Protein AF-0000000075182471 (afdb_homodimer)

Nearest PDB structures (foldseek):
  7f54-assembly1_R  TM=2.811E-01  e=3.586E+00  Homo sapiens
  9g3y-assembly1_K  TM=1.705E-01  e=3.423E+00  Sus scrofa
  9g3y-assembly1_K  TM=2.776E-01  e=2.180E+00  Sus scrofa
  7f54-assembly1_R  TM=2.809E-01  e=3.789E+00  Homo sapiens
  7piu-assembly1_R  TM=3.164E-01  e=8.679E+00  Homo sapiens

Structure (mmCIF, N/CA/C/O backbone):
data_AF-0000000075182471-model_v1
#
loop_
_entity.id
_entity.type
_entity.pdbx_description
1 polymer 'HNH nuclease domain-containing protein'
#
loop_
_atom_site.group_PDB
_atom_site.id
_atom_site.type_symbol
_atom_site.label_atom_id
_atom_site.label_alt_id
_atom_site.label_comp_id
_atom_site.label_asym_id
_atom_site.label_entity_id
_atom_site.label_seq_id
_atom_site.pdbx_PDB_ins_code
_atom_site.Cartn_x
_atom_site.Cartn_y
_atom_site.Cartn_z
_atom_site.occupancy
_atom_site.B_iso_or_equiv
_atom_site.auth_seq_id
_atom_site.auth_comp_id
_atom_site.auth_asym_id
_atom_site.auth_atom_id
_atom_site.pdbx_PDB_model_num
ATOM 1 N N . MET A 1 1 ? 4.172 -65.75 -22.516 1 24.48 1 MET A N 1
ATOM 2 C CA . MET A 1 1 ? 3.389 -64.688 -21.859 1 24.48 1 MET A CA 1
ATOM 3 C C . MET A 1 1 ? 4.277 -63.531 -21.438 1 24.48 1 MET A C 1
ATOM 5 O O . MET A 1 1 ? 5.18 -63.719 -20.609 1 24.48 1 MET A O 1
ATOM 9 N N . SER A 1 2 ? 4.766 -62.781 -22.297 1 28.91 2 SER A N 1
ATOM 10 C CA . SER A 1 2 ? 5.781 -61.75 -22.141 1 28.91 2 SER A CA 1
ATOM 11 C C . SER A 1 2 ? 5.473 -60.844 -20.938 1 28.91 2 SER A C 1
ATOM 13 O O . SER A 1 2 ? 4.32 -60.469 -20.719 1 28.91 2 SER A O 1
ATOM 15 N N . ASN A 1 3 ? 6.137 -61.031 -19.766 1 31.58 3 ASN A N 1
ATOM 16 C CA . ASN A 1 3 ? 6.047 -60.344 -18.484 1 31.58 3 ASN A CA 1
ATOM 17 C C . ASN A 1 3 ? 5.832 -58.844 -18.656 1 31.58 3 ASN A C 1
ATOM 19 O O . ASN A 1 3 ? 6.699 -58.156 -19.188 1 31.58 3 ASN A O 1
ATOM 23 N N . PHE A 1 4 ? 4.77 -58.312 -19.172 1 38.75 4 PHE A N 1
ATOM 24 C CA . PHE A 1 4 ? 4.367 -56.906 -19.094 1 38.75 4 PHE A CA 1
ATOM 25 C C . PHE A 1 4 ? 4.922 -56.281 -17.828 1 38.75 4 PHE A C 1
ATOM 27 O O . PHE A 1 4 ? 4.367 -56.438 -16.734 1 38.75 4 PHE A O 1
ATOM 34 N N . ASP A 1 5 ? 6.176 -56.219 -17.578 1 45.12 5 ASP A N 1
ATOM 35 C CA . ASP A 1 5 ? 7.016 -55.656 -16.531 1 45.12 5 ASP A CA 1
ATOM 36 C C . ASP A 1 5 ? 6.535 -54.25 -16.141 1 45.12 5 ASP A C 1
ATOM 38 O O . ASP A 1 5 ? 6.016 -53.531 -16.984 1 45.12 5 ASP A O 1
ATOM 42 N N . GLU A 1 6 ? 6.438 -54.031 -14.734 1 57.38 6 GLU A N 1
ATOM 43 C CA . GLU A 1 6 ? 6.07 -52.906 -13.883 1 57.38 6 GLU A CA 1
ATOM 44 C C . GLU A 1 6 ? 6.707 -51.594 -14.375 1 57.38 6 GLU A C 1
ATOM 46 O O . GLU A 1 6 ? 7.91 -51.562 -14.625 1 57.38 6 GLU A O 1
ATOM 51 N N . MET A 1 7 ? 5.852 -50.844 -15.242 1 68.12 7 MET A N 1
ATOM 52 C CA . MET A 1 7 ? 6.328 -49.5 -15.648 1 68.12 7 MET A CA 1
ATOM 53 C C . MET A 1 7 ? 7.145 -48.875 -14.531 1 68.12 7 MET A C 1
ATOM 55 O O . MET A 1 7 ? 6.77 -48.938 -13.359 1 68.12 7 MET A O 1
ATOM 59 N N . ASN A 1 8 ? 8.375 -48.531 -14.859 1 71.38 8 ASN A N 1
ATOM 60 C CA . ASN A 1 8 ? 9.234 -47.812 -13.93 1 71.38 8 ASN A CA 1
ATOM 61 C C . ASN A 1 8 ? 8.852 -46.344 -13.844 1 71.38 8 ASN A C 1
ATOM 63 O O . ASN A 1 8 ? 9.016 -45.594 -14.82 1 71.38 8 ASN A O 1
ATOM 67 N N . PHE A 1 9 ? 8.258 -46 -12.773 1 80 9 PHE A N 1
ATOM 68 C CA . PHE A 1 9 ? 7.871 -44.594 -12.586 1 80 9 PHE A CA 1
ATOM 69 C C . PHE A 1 9 ? 8.93 -43.844 -11.789 1 80 9 PHE A C 1
ATOM 71 O O . PHE A 1 9 ? 8.773 -42.656 -11.508 1 80 9 PHE A O 1
ATOM 78 N N . GLU A 1 10 ? 10.031 -44.469 -11.43 1 77.69 10 GLU A N 1
ATOM 79 C CA . GLU A 1 10 ? 11.047 -43.844 -10.578 1 77.69 10 GLU A CA 1
ATOM 80 C C . GLU A 1 10 ? 12.062 -43.062 -11.406 1 77.69 10 GLU A C 1
ATOM 82 O O . GLU A 1 10 ? 12.586 -42.062 -10.953 1 77.69 10 GLU A O 1
ATOM 87 N N . GLU A 1 11 ? 12.258 -43.656 -12.633 1 83.5 11 GLU A N 1
ATOM 88 C CA . GLU A 1 11 ? 13.172 -42.969 -13.531 1 83.5 11 GLU A CA 1
ATOM 89 C C . GLU A 1 11 ? 12.414 -42.125 -14.562 1 83.5 11 GLU A C 1
ATOM 91 O O . GLU A 1 11 ? 11.344 -42.531 -15.031 1 83.5 11 GLU A O 1
ATOM 96 N N . SER A 1 12 ? 13.031 -41.031 -14.93 1 88.38 12 SER A N 1
ATOM 97 C CA . SER A 1 12 ? 12.414 -40.188 -15.938 1 88.38 12 SER A CA 1
ATOM 98 C C . SER A 1 12 ? 12.344 -40.875 -17.281 1 88.38 12 SER A C 1
ATOM 100 O O . SER A 1 12 ? 13.305 -41.531 -17.719 1 88.38 12 SER A O 1
ATOM 102 N N . TRP A 1 13 ? 11.234 -40.812 -17.891 1 91.81 13 TRP A N 1
ATOM 103 C CA . TRP A 1 13 ? 11.039 -41.375 -19.219 1 91.81 13 TRP A CA 1
ATOM 104 C C . TRP A 1 13 ? 11.844 -40.625 -20.266 1 91.81 13 TRP A C 1
ATOM 106 O O . TRP A 1 13 ? 12.094 -39.438 -20.109 1 91.81 13 TRP A O 1
ATOM 116 N N . PRO A 1 14 ? 12.297 -41.375 -21.328 1 92.06 14 PRO A N 1
ATOM 117 C CA . PRO A 1 14 ? 12.93 -40.656 -22.438 1 92.06 14 PRO A CA 1
ATOM 118 C C . PRO A 1 14 ? 12.008 -39.594 -23.062 1 92.06 14 PRO A C 1
ATOM 120 O O . PRO A 1 14 ? 10.789 -39.781 -23.094 1 92.06 14 PRO A O 1
ATOM 123 N N . LYS A 1 15 ? 12.586 -38.594 -23.688 1 92.81 15 LYS A N 1
ATOM 124 C CA . LYS A 1 15 ? 11.883 -37.406 -24.156 1 92.81 15 LYS A CA 1
ATOM 125 C C . LYS A 1 15 ? 10.758 -37.781 -25.125 1 92.81 15 LYS A C 1
ATOM 127 O O . LYS A 1 15 ? 9.609 -37.375 -24.922 1 92.81 15 LYS A O 1
ATOM 132 N N . PRO A 1 16 ? 10.992 -38.531 -26.109 1 92.38 16 PRO A N 1
ATOM 133 C CA . PRO A 1 16 ? 9.891 -38.812 -27.047 1 92.38 16 PRO A CA 1
ATOM 134 C C . PRO A 1 16 ? 8.727 -39.531 -26.375 1 92.38 16 PRO A C 1
ATOM 136 O O . PRO A 1 16 ? 7.562 -39.188 -26.641 1 92.38 16 PRO A O 1
ATOM 139 N N . GLN A 1 17 ? 9.031 -40.531 -25.531 1 92.69 17 GLN A N 1
ATOM 140 C CA . GLN A 1 17 ? 7.98 -41.281 -24.844 1 92.69 17 GLN A CA 1
ATOM 141 C C . GLN A 1 17 ? 7.281 -40.406 -23.797 1 92.69 17 GLN A C 1
ATOM 143 O O . GLN A 1 17 ? 6.059 -40.469 -23.656 1 92.69 17 GLN A O 1
ATOM 148 N N . GLY A 1 18 ? 8.148 -39.625 -23.141 1 94 18 GLY A N 1
ATOM 149 C CA . GLY A 1 18 ? 7.578 -38.719 -22.156 1 94 18 GLY A CA 1
ATOM 150 C C . GLY A 1 18 ? 6.578 -37.75 -22.734 1 94 18 GLY A C 1
ATOM 151 O O . GLY A 1 18 ? 5.48 -37.594 -22.203 1 94 18 GLY A O 1
ATOM 152 N N . ILE A 1 19 ? 6.871 -37.156 -23.812 1 95.44 19 ILE A N 1
ATOM 153 C CA . ILE A 1 19 ? 6.016 -36.188 -24.484 1 95.44 19 ILE A CA 1
ATOM 154 C C . ILE A 1 19 ? 4.746 -36.875 -24.984 1 95.44 19 ILE A C 1
ATOM 156 O O . ILE A 1 19 ? 3.641 -36.375 -24.797 1 95.44 19 ILE A O 1
ATOM 160 N N . ARG A 1 20 ? 4.879 -38.031 -25.547 1 95.25 20 ARG A N 1
ATOM 161 C CA . ARG A 1 20 ? 3.732 -38.781 -26.047 1 95.25 20 ARG A CA 1
ATOM 162 C C . ARG A 1 20 ? 2.779 -39.156 -24.922 1 95.25 20 ARG A C 1
ATOM 164 O O . ARG A 1 20 ? 1.563 -38.969 -25.047 1 95.25 20 ARG A O 1
ATOM 171 N N . MET A 1 21 ? 3.367 -39.594 -23.812 1 95.31 21 MET A N 1
ATOM 172 C CA . MET A 1 21 ? 2.545 -40 -22.688 1 95.31 21 MET A CA 1
ATOM 173 C C . MET A 1 21 ? 1.854 -38.812 -22.047 1 95.31 21 MET A C 1
ATOM 175 O O . MET A 1 21 ? 0.764 -38.938 -21.484 1 95.31 21 MET A O 1
ATOM 179 N N . ALA A 1 22 ? 2.529 -37.656 -22.156 1 96.88 22 ALA A N 1
ATOM 180 C CA . ALA A 1 22 ? 1.87 -36.438 -21.703 1 96.88 22 ALA A CA 1
ATOM 181 C C . ALA A 1 22 ? 0.646 -36.125 -22.547 1 96.88 22 ALA A C 1
ATOM 183 O O . ALA A 1 22 ? -0.416 -35.781 -22.031 1 96.88 22 ALA A O 1
ATOM 184 N N . HIS A 1 23 ? 0.743 -36.312 -23.797 1 96.56 23 HIS A N 1
ATOM 185 C CA . HIS A 1 23 ? -0.388 -36.062 -24.688 1 96.56 23 HIS A CA 1
ATOM 186 C C . HIS A 1 23 ? -1.499 -37.094 -24.438 1 96.56 23 HIS A C 1
ATOM 188 O O . HIS A 1 23 ? -2.682 -36.75 -24.484 1 96.56 23 HIS A O 1
ATOM 194 N N . HIS A 1 24 ? -1.115 -38.312 -24.172 1 95.94 24 HIS A N 1
ATOM 195 C CA . HIS A 1 24 ? -2.1 -39.344 -23.844 1 95.94 24 HIS A CA 1
ATOM 196 C C . HIS A 1 24 ? -2.826 -39 -22.547 1 95.94 24 HIS A C 1
ATOM 198 O O . HIS A 1 24 ? -4.031 -39.25 -22.422 1 95.94 24 HIS A O 1
ATOM 204 N N . ALA A 1 25 ? -2.014 -38.531 -21.578 1 96.25 25 ALA A N 1
ATOM 205 C CA . ALA A 1 25 ? -2.625 -38.125 -20.312 1 96.25 25 ALA A CA 1
ATOM 206 C C . ALA A 1 25 ? -3.678 -37.031 -20.531 1 96.25 25 ALA A C 1
ATOM 208 O O . ALA A 1 25 ? -4.785 -37.125 -20 1 96.25 25 ALA A O 1
ATOM 209 N N . LEU A 1 26 ? -3.344 -36.031 -21.359 1 96.75 26 LEU A N 1
ATOM 210 C CA . LEU A 1 26 ? -4.266 -34.938 -21.641 1 96.75 26 LEU A CA 1
ATOM 211 C C . LEU A 1 26 ? -5.5 -35.469 -22.375 1 96.75 26 LEU A C 1
ATOM 213 O O . LEU A 1 26 ? -6.621 -35.031 -22.078 1 96.75 26 LEU A O 1
ATOM 217 N N . SER A 1 27 ? -5.371 -36.375 -23.25 1 94.44 27 SER A N 1
ATOM 218 C CA . SER A 1 27 ? -6.488 -37 -23.969 1 94.44 27 SER A CA 1
ATOM 219 C C . SER A 1 27 ? -7.398 -37.75 -23.016 1 94.44 27 SER A C 1
ATOM 221 O O . SER A 1 27 ? -8.625 -37.656 -23.094 1 94.44 27 SER A O 1
ATOM 223 N N . LEU A 1 28 ? -6.742 -38.531 -22.172 1 92.69 28 LEU A N 1
ATOM 224 C CA . LEU A 1 28 ? -7.527 -39.312 -21.219 1 92.69 28 LEU A CA 1
ATOM 225 C C . LEU A 1 28 ? -8.32 -38.375 -20.281 1 92.69 28 LEU A C 1
ATOM 227 O O . LEU A 1 28 ? -9.492 -38.656 -20.016 1 92.69 28 LEU A O 1
ATOM 231 N N . LEU A 1 29 ? -7.668 -37.344 -19.844 1 93.12 29 LEU A N 1
ATOM 232 C CA . LEU A 1 29 ? -8.328 -36.406 -18.953 1 93.12 29 LEU A CA 1
ATOM 233 C C . LEU A 1 29 ? -9.508 -35.719 -19.672 1 93.12 29 LEU A C 1
ATOM 235 O O . LEU A 1 29 ? -10.539 -35.469 -19.047 1 93.12 29 LEU A O 1
ATOM 239 N N . THR A 1 30 ? -9.383 -35.438 -20.906 1 91.88 30 THR A N 1
ATOM 240 C CA . THR A 1 30 ? -10.484 -34.906 -21.703 1 91.88 30 THR A CA 1
ATOM 241 C C . THR A 1 30 ? -11.648 -35.875 -21.75 1 91.88 30 THR A C 1
ATOM 243 O O . THR A 1 30 ? -12.805 -35.469 -21.625 1 91.88 30 THR A O 1
ATOM 246 N N . LEU A 1 31 ? -11.359 -37.156 -21.828 1 87.5 31 LEU A N 1
ATOM 247 C CA . LEU A 1 31 ? -12.383 -38.219 -21.844 1 87.5 31 LEU A CA 1
ATOM 248 C C . LEU A 1 31 ? -13.078 -38.312 -20.484 1 87.5 31 LEU A C 1
ATOM 250 O O . LEU A 1 31 ? -14.297 -38.469 -20.422 1 87.5 31 LEU A O 1
ATOM 254 N N . PHE A 1 32 ? -12.25 -38.156 -19.484 1 85.69 32 PHE A N 1
ATOM 255 C CA . PHE A 1 32 ? -12.805 -38.219 -18.125 1 85.69 32 PHE A CA 1
ATOM 256 C C . PHE A 1 32 ? -13.766 -37.062 -17.891 1 85.69 32 PHE A C 1
ATOM 258 O O . PHE A 1 32 ? -14.789 -37.25 -17.219 1 85.69 32 PHE A O 1
ATOM 265 N N . LYS A 1 33 ? -13.438 -35.875 -18.281 1 82.44 33 LYS A N 1
ATOM 266 C CA . LYS A 1 33 ? -14.258 -34.688 -18.078 1 82.44 33 LYS A CA 1
ATOM 267 C C . LYS A 1 33 ? -15.633 -34.875 -18.734 1 82.44 33 LYS A C 1
ATOM 269 O O . LYS A 1 33 ? -16.625 -34.312 -18.25 1 82.44 33 LYS A O 1
ATOM 274 N N . GLY A 1 34 ? -15.719 -35.594 -19.703 1 72.94 34 GLY A N 1
ATOM 275 C CA . GLY A 1 34 ? -16.984 -35.875 -20.359 1 72.94 34 GLY A CA 1
ATOM 276 C C . GLY A 1 34 ? -17.859 -36.844 -19.578 1 72.94 34 GLY A C 1
ATOM 277 O O . GLY A 1 34 ? -19.078 -36.844 -19.75 1 72.94 34 GLY A O 1
ATOM 278 N N . THR A 1 35 ? -17.344 -37.656 -18.672 1 65.69 35 THR A N 1
ATOM 279 C CA . THR A 1 35 ? -18.109 -38.688 -17.984 1 65.69 35 THR A CA 1
ATOM 280 C C . THR A 1 35 ? -18.375 -38.312 -16.531 1 65.69 35 THR A C 1
ATOM 282 O O . THR A 1 35 ? -19.219 -38.906 -15.875 1 65.69 35 THR A O 1
ATOM 285 N N . ASP A 1 36 ? -18.078 -37.031 -16.047 1 59.31 36 ASP A N 1
ATOM 286 C CA . ASP A 1 36 ? -18.172 -36.344 -14.766 1 59.31 36 ASP A CA 1
ATOM 287 C C . ASP A 1 36 ? -17.984 -37.344 -13.609 1 59.31 36 ASP A C 1
ATOM 289 O O . ASP A 1 36 ? -18.953 -37.656 -12.914 1 59.31 36 ASP A O 1
ATOM 293 N N . PRO A 1 37 ? -16.844 -38.031 -13.383 1 53.06 37 PRO A N 1
ATOM 294 C CA . PRO A 1 37 ? -16.734 -39 -12.297 1 53.06 37 PRO A CA 1
ATOM 295 C C . PRO A 1 37 ? -16.922 -38.375 -10.914 1 53.06 37 PRO A C 1
ATOM 297 O O . PRO A 1 37 ? -17.188 -39.094 -9.938 1 53.06 37 PRO A O 1
ATOM 300 N N . TYR A 1 38 ? -16.656 -37.031 -10.758 1 55.28 38 TYR A N 1
ATOM 301 C CA . TYR A 1 38 ? -16.75 -36.375 -9.469 1 55.28 38 TYR A CA 1
ATOM 302 C C . TYR A 1 38 ? -18.078 -35.656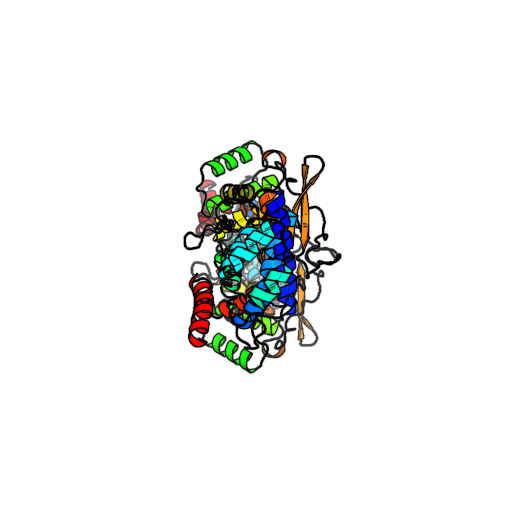 -9.32 1 55.28 38 TYR A C 1
ATOM 304 O O . TYR A 1 38 ? -18.375 -35.094 -8.266 1 55.28 38 TYR A O 1
ATOM 312 N N . ARG A 1 39 ? -18.891 -35.562 -10.344 1 50.31 39 ARG A N 1
ATOM 313 C CA . ARG A 1 39 ? -20.094 -34.719 -10.312 1 50.31 39 ARG A CA 1
ATOM 314 C C . ARG A 1 39 ? -21.047 -35.188 -9.211 1 50.31 39 ARG A C 1
ATOM 316 O O . ARG A 1 39 ? -22.234 -34.844 -9.258 1 50.31 39 ARG A O 1
ATOM 323 N N . LYS A 1 40 ? -20.719 -36 -8.352 1 46.72 40 LYS A N 1
ATOM 324 C CA . LYS A 1 40 ? -21.812 -36.156 -7.391 1 46.72 40 LYS A CA 1
ATOM 325 C C . LYS A 1 40 ? -21.969 -34.875 -6.551 1 46.72 40 LYS A C 1
ATOM 327 O O . LYS A 1 40 ? -20.984 -34.219 -6.238 1 46.72 40 LYS A O 1
ATOM 332 N N . THR A 1 41 ? -23.25 -34.344 -6.445 1 40.84 41 THR A N 1
ATOM 333 C CA . THR A 1 41 ? -23.953 -33.125 -6.105 1 40.84 41 THR A CA 1
ATOM 334 C C . THR A 1 41 ? -23.531 -32.625 -4.727 1 40.84 41 THR A C 1
ATOM 336 O O . THR A 1 41 ? -24.172 -31.719 -4.168 1 40.84 41 THR A O 1
ATOM 339 N N . SER A 1 42 ? -22.828 -33.281 -3.822 1 42.44 42 SER A N 1
ATOM 340 C CA . SER A 1 42 ? -23.109 -32.656 -2.535 1 42.44 42 SER A CA 1
ATOM 341 C C . SER A 1 42 ? -22.359 -31.312 -2.406 1 42.44 42 SER A C 1
ATOM 343 O O . SER A 1 42 ? -21.281 -31.141 -2.963 1 42.44 42 SER A O 1
ATOM 345 N N . CYS A 1 43 ? -23.078 -30.156 -2.109 1 44.31 43 CYS A N 1
ATOM 346 C CA . CYS A 1 43 ? -22.859 -28.734 -1.945 1 44.31 43 CYS A CA 1
ATOM 347 C C . CYS A 1 43 ? -21.734 -28.453 -0.947 1 44.31 43 CYS A C 1
ATOM 349 O O . CYS A 1 43 ? -21.719 -27.406 -0.301 1 44.31 43 CYS A O 1
ATOM 351 N N . ASN A 1 44 ? -20.781 -29.359 -0.613 1 54.75 44 ASN A N 1
ATOM 352 C CA . ASN A 1 44 ? -19.766 -29.062 0.403 1 54.75 44 ASN A CA 1
ATOM 353 C C . ASN A 1 44 ? -18.422 -28.719 -0.224 1 54.75 44 ASN A C 1
ATOM 355 O O . ASN A 1 44 ? -18.25 -28.828 -1.44 1 54.75 44 ASN A O 1
ATOM 359 N N . ARG A 1 45 ? -17.578 -28.125 0.396 1 57.88 45 ARG A N 1
ATOM 360 C CA . ARG A 1 45 ? -16.234 -27.703 0.045 1 57.88 45 ARG A CA 1
ATOM 361 C C . ARG A 1 45 ? -15.523 -28.781 -0.775 1 57.88 45 ARG A C 1
ATOM 363 O O . ARG A 1 45 ? -14.789 -28.453 -1.718 1 57.88 45 ARG A O 1
ATOM 370 N N . SER A 1 46 ? -15.859 -29.875 -0.442 1 58.69 46 SER A N 1
ATOM 371 C CA . SER A 1 46 ? -15.273 -31.031 -1.129 1 58.69 46 SER A CA 1
ATOM 372 C C . SER A 1 46 ? -15.812 -31.156 -2.549 1 58.69 46 SER A C 1
ATOM 374 O O . SER A 1 46 ? -15.07 -31.484 -3.475 1 58.69 46 SER A O 1
ATOM 376 N N . ALA A 1 47 ? -16.953 -30.75 -2.572 1 67 47 ALA A N 1
ATOM 377 C CA . ALA A 1 47 ? -17.594 -30.844 -3.885 1 67 47 ALA A CA 1
ATOM 378 C C . ALA A 1 47 ? -17.016 -29.828 -4.852 1 67 47 ALA A C 1
ATOM 380 O O . ALA A 1 47 ? -16.797 -30.125 -6.031 1 67 47 ALA A O 1
ATOM 381 N N . LYS A 1 48 ? -16.578 -28.75 -4.289 1 73.88 48 LYS A N 1
ATOM 382 C CA . LYS A 1 48 ? -16.031 -27.688 -5.129 1 73.88 48 LYS A CA 1
ATOM 383 C C . LYS A 1 48 ? -14.656 -28.062 -5.652 1 73.88 48 LYS A C 1
ATOM 385 O O . LYS A 1 48 ? -14.344 -27.828 -6.824 1 73.88 48 LYS A O 1
ATOM 390 N N . PHE A 1 49 ? -13.875 -28.656 -4.812 1 77.62 49 PHE A N 1
ATOM 391 C CA . PHE A 1 49 ? -12.539 -29.047 -5.238 1 77.62 49 PHE A CA 1
ATOM 392 C C . PHE A 1 49 ? -12.609 -30.203 -6.227 1 77.62 49 PHE A C 1
ATOM 394 O O . PHE A 1 49 ? -11.875 -30.234 -7.219 1 77.62 49 PHE A O 1
ATOM 401 N N . ASN A 1 50 ? -13.5 -31.094 -5.922 1 76.25 50 ASN A N 1
ATOM 402 C CA . ASN A 1 50 ? -13.656 -32.25 -6.805 1 76.25 50 ASN A CA 1
ATOM 403 C C . ASN A 1 50 ? -14.031 -31.812 -8.219 1 76.25 50 ASN A C 1
ATOM 405 O O . ASN A 1 50 ? -13.625 -32.438 -9.195 1 76.25 50 ASN A O 1
ATOM 409 N N . ALA A 1 51 ? -14.656 -30.719 -8.18 1 80.75 51 ALA A N 1
ATOM 410 C CA . ALA A 1 51 ? -15.148 -30.219 -9.469 1 80.75 51 ALA A CA 1
ATOM 411 C C . ALA A 1 51 ? -13.992 -29.75 -10.344 1 80.75 51 ALA A C 1
ATOM 413 O O . ALA A 1 51 ? -14.125 -29.688 -11.57 1 80.75 51 ALA A O 1
ATOM 414 N N . ILE A 1 52 ? -12.82 -29.547 -9.703 1 87.38 52 ILE A N 1
ATOM 415 C CA . ILE A 1 52 ? -11.766 -28.953 -10.531 1 87.38 52 ILE A CA 1
ATOM 416 C C . ILE A 1 52 ? -10.594 -29.938 -10.641 1 87.38 52 ILE A C 1
ATOM 418 O O . ILE A 1 52 ? -9.586 -29.641 -11.281 1 87.38 52 ILE A O 1
ATOM 422 N N . VAL A 1 53 ? -10.641 -31.062 -10.07 1 88.44 53 VAL A N 1
ATOM 423 C CA . VAL A 1 53 ? -9.539 -32.031 -9.992 1 88.44 53 VAL A CA 1
ATOM 424 C C . VAL A 1 53 ? -9.016 -32.312 -11.398 1 88.44 53 VAL A C 1
ATOM 426 O O . VAL A 1 53 ? -7.82 -32.156 -11.664 1 88.44 53 VAL A O 1
ATOM 429 N N . LEU A 1 54 ? -9.938 -32.719 -12.289 1 91.88 54 LEU A N 1
ATOM 430 C CA . LEU A 1 54 ? -9.523 -33.125 -13.633 1 91.88 54 LEU A CA 1
ATOM 431 C C . LEU A 1 54 ? -8.953 -31.922 -14.391 1 91.88 54 LEU A C 1
ATOM 433 O O . LEU A 1 54 ? -7.961 -32.062 -15.109 1 91.88 54 LEU A O 1
ATOM 437 N N . ASN A 1 55 ? -9.539 -30.812 -14.172 1 94.38 55 ASN A N 1
ATOM 438 C CA . ASN A 1 55 ? -9.055 -29.609 -14.836 1 94.38 55 ASN A CA 1
ATOM 439 C C . ASN A 1 55 ? -7.688 -29.188 -14.305 1 94.38 55 ASN A C 1
ATOM 441 O O . ASN A 1 55 ? -6.824 -28.75 -15.07 1 94.38 55 ASN A O 1
ATOM 445 N N . LEU A 1 56 ? -7.547 -29.234 -13.016 1 95.62 56 LEU A N 1
ATOM 446 C CA . LEU A 1 56 ? -6.27 -28.891 -12.398 1 95.62 56 LEU A CA 1
ATOM 447 C C . LEU A 1 56 ? -5.152 -29.781 -12.922 1 95.62 56 LEU A C 1
ATOM 449 O O . LEU A 1 56 ? -4.078 -29.297 -13.281 1 95.62 56 LEU A O 1
ATOM 453 N N . LEU A 1 57 ? -5.441 -31.062 -12.977 1 96.56 57 LEU A N 1
ATOM 454 C CA . LEU A 1 57 ? -4.453 -32 -13.492 1 96.56 57 LEU A CA 1
ATOM 455 C C . LEU A 1 57 ? -4.125 -31.703 -14.953 1 96.56 57 LEU A C 1
ATOM 457 O O . LEU A 1 57 ? -2.953 -31.656 -15.336 1 96.56 57 LEU A O 1
ATOM 461 N N . SER A 1 58 ? -5.152 -31.484 -15.758 1 97.69 58 SER A N 1
ATOM 462 C CA . SER A 1 58 ? -4.961 -31.188 -17.172 1 97.69 58 SER A CA 1
ATOM 463 C C . SER A 1 58 ? -4.129 -29.922 -17.359 1 97.69 58 SER A C 1
ATOM 465 O O . SER A 1 58 ? -3.16 -29.922 -18.125 1 97.69 58 SER A O 1
ATOM 467 N N . CYS A 1 59 ? -4.469 -28.844 -16.672 1 98.06 59 CYS A N 1
ATOM 468 C CA . CYS A 1 59 ? -3.764 -27.578 -16.812 1 98.06 59 CYS A CA 1
ATOM 469 C C . CYS A 1 59 ? -2.309 -27.719 -16.375 1 98.06 59 CYS A C 1
ATOM 471 O O . CYS A 1 59 ? -1.414 -27.141 -17 1 98.06 59 CYS A O 1
ATOM 473 N N . THR A 1 60 ? -2.105 -28.453 -15.281 1 98.44 60 THR A N 1
ATOM 474 C CA . THR A 1 60 ? -0.752 -28.625 -14.766 1 98.44 60 THR A CA 1
ATOM 475 C C . THR A 1 60 ? 0.119 -29.375 -15.773 1 98.44 60 THR A C 1
ATOM 477 O O . THR A 1 60 ? 1.245 -28.953 -16.047 1 98.44 60 THR A O 1
ATOM 480 N N . ILE A 1 61 ? -0.402 -30.453 -16.328 1 98.44 61 ILE A N 1
ATOM 481 C CA . ILE A 1 61 ? 0.35 -31.25 -17.297 1 98.44 61 ILE A CA 1
ATOM 482 C C . ILE A 1 61 ? 0.581 -30.422 -18.562 1 98.44 61 ILE A C 1
ATOM 484 O O . ILE A 1 61 ? 1.685 -30.422 -19.109 1 98.44 61 ILE A O 1
ATOM 488 N N . GLU A 1 62 ? -0.442 -29.734 -18.984 1 98.44 62 GLU A N 1
ATOM 489 C CA . GLU A 1 62 ? -0.346 -28.922 -20.203 1 98.44 62 GLU A CA 1
ATOM 490 C C . GLU A 1 62 ? 0.703 -27.828 -20.047 1 98.44 62 GLU A C 1
ATOM 492 O O . GLU A 1 62 ? 1.573 -27.672 -20.906 1 98.44 62 GLU A O 1
ATOM 497 N N . GLU A 1 63 ? 0.629 -27.078 -18.984 1 98.19 63 GLU A N 1
ATOM 498 C CA . GLU A 1 63 ? 1.582 -26 -18.766 1 98.19 63 GLU A CA 1
ATOM 499 C C . GLU A 1 63 ? 3.002 -26.531 -18.609 1 98.19 63 GLU A C 1
ATOM 501 O O . GLU A 1 63 ? 3.959 -25.922 -19.078 1 98.19 63 GLU A O 1
ATOM 506 N N . SER A 1 64 ? 3.143 -27.625 -17.859 1 98.06 64 SER A N 1
ATOM 507 C CA . SER A 1 64 ? 4.445 -28.266 -17.703 1 98.06 64 SER A CA 1
ATOM 508 C C . SER A 1 64 ? 5.074 -28.594 -19.047 1 98.06 64 SER A C 1
ATOM 510 O O . SER A 1 64 ? 6.25 -28.312 -19.281 1 98.06 64 SER A O 1
ATOM 512 N N . LEU A 1 65 ? 4.285 -29.172 -19.891 1 97.69 65 LEU A N 1
ATOM 513 C CA . LEU A 1 65 ? 4.77 -29.578 -21.203 1 97.69 65 LEU A CA 1
ATOM 514 C C . LEU A 1 65 ? 5.031 -28.375 -22.094 1 97.69 65 LEU A C 1
ATOM 516 O O . LEU A 1 65 ? 6.105 -28.25 -22.688 1 97.69 65 LEU A O 1
ATOM 520 N N . ASP A 1 66 ? 4.113 -27.453 -22.234 1 96.56 66 ASP A N 1
ATOM 521 C CA . ASP A 1 66 ? 4.16 -26.344 -23.188 1 96.56 66 ASP A CA 1
ATOM 522 C C . ASP A 1 66 ? 5.246 -25.344 -22.812 1 96.56 66 ASP A C 1
ATOM 524 O O . ASP A 1 66 ? 5.93 -24.797 -23.688 1 96.56 66 ASP A O 1
ATOM 528 N N . ARG A 1 67 ? 5.414 -25.094 -21.562 1 96.38 67 ARG A N 1
ATOM 529 C CA . ARG A 1 67 ? 6.277 -23.984 -21.141 1 96.38 67 ARG A CA 1
ATOM 530 C C . ARG A 1 67 ? 7.668 -24.484 -20.781 1 96.38 67 ARG A C 1
ATOM 532 O O . ARG A 1 67 ? 8.656 -23.766 -20.922 1 96.38 67 ARG A O 1
ATOM 539 N N . PHE A 1 68 ? 7.73 -25.719 -20.297 1 97.38 68 PHE A N 1
ATOM 540 C CA . PHE A 1 68 ? 9.016 -26.156 -19.766 1 97.38 68 PHE A CA 1
ATOM 541 C C . PHE A 1 68 ? 9.508 -27.391 -20.531 1 97.38 68 PHE A C 1
ATOM 543 O O . PHE A 1 68 ? 10.633 -27.844 -20.312 1 97.38 68 PHE A O 1
ATOM 550 N N . GLY A 1 69 ? 8.641 -27.969 -21.391 1 96 69 GLY A N 1
ATOM 551 C CA . GLY A 1 69 ? 9.023 -29.203 -22.062 1 96 69 GLY A CA 1
ATOM 552 C C . GLY A 1 69 ? 9.227 -30.359 -21.094 1 96 69 GLY A C 1
ATOM 553 O O . GLY A 1 69 ? 10.07 -31.219 -21.328 1 96 69 GLY A O 1
ATOM 554 N N . CYS A 1 70 ? 8.523 -30.281 -19.984 1 96.12 70 CYS A N 1
ATOM 555 C CA . CYS A 1 70 ? 8.664 -31.266 -18.938 1 96.12 70 CYS A CA 1
ATOM 556 C C . CYS A 1 70 ? 7.461 -32.188 -18.891 1 96.12 70 CYS A C 1
ATOM 558 O O . CYS A 1 70 ? 6.332 -31.781 -19.156 1 96.12 70 CYS A O 1
ATOM 560 N N . TRP A 1 71 ? 7.703 -33.531 -18.594 1 96.5 71 TRP A N 1
ATOM 561 C CA . TRP A 1 71 ? 6.609 -34.5 -18.547 1 96.5 71 TRP A CA 1
ATOM 562 C C . TRP A 1 71 ? 6.574 -35.219 -17.203 1 96.5 71 TRP A C 1
ATOM 564 O O . TRP A 1 71 ? 5.977 -36.281 -17.062 1 96.5 71 TRP A O 1
ATOM 574 N N . GLY A 1 72 ? 7.242 -34.656 -16.188 1 95.5 72 GLY A N 1
ATOM 575 C CA . GLY A 1 72 ? 7.219 -35.219 -14.852 1 95.5 72 GLY A CA 1
ATOM 576 C C . GLY A 1 72 ? 5.816 -35.344 -14.281 1 95.5 72 GLY A C 1
ATOM 577 O O . GLY A 1 72 ? 5.48 -36.375 -13.664 1 95.5 72 GLY A O 1
ATOM 578 N N . MET A 1 73 ? 5.004 -34.438 -14.5 1 96.44 73 MET A N 1
ATOM 579 C CA . MET A 1 73 ? 3.623 -34.469 -14.023 1 96.44 73 MET A CA 1
ATOM 580 C C . MET A 1 73 ? 2.812 -35.531 -14.719 1 96.44 73 MET A C 1
ATOM 582 O O . MET A 1 73 ? 1.978 -36.188 -14.086 1 96.44 73 MET A O 1
ATOM 586 N N . ALA A 1 74 ? 3.059 -35.656 -16 1 97 74 ALA A N 1
ATOM 587 C CA . ALA A 1 74 ? 2.389 -36.75 -16.75 1 97 74 ALA A CA 1
ATOM 588 C C . ALA A 1 74 ? 2.795 -38.094 -16.219 1 97 74 ALA A C 1
ATOM 590 O O . ALA A 1 74 ? 1.955 -39 -16.078 1 97 74 ALA A O 1
ATOM 591 N N . GLN A 1 75 ? 4.059 -38.25 -15.938 1 96.06 75 GLN A N 1
ATOM 592 C CA . GLN A 1 75 ? 4.547 -39.5 -15.383 1 96.06 75 GLN A CA 1
ATOM 593 C C . GLN A 1 75 ? 3.891 -39.812 -14.039 1 96.06 75 GLN A C 1
ATOM 595 O O . GLN A 1 75 ? 3.479 -40.938 -13.789 1 96.06 75 GLN A O 1
ATOM 600 N N . ALA A 1 76 ? 3.793 -38.812 -13.195 1 94.69 76 ALA A N 1
ATOM 601 C CA . ALA A 1 76 ? 3.115 -38.969 -11.914 1 94.69 76 ALA A CA 1
ATOM 602 C C . ALA A 1 76 ? 1.645 -39.344 -12.109 1 94.69 76 ALA A C 1
ATOM 604 O O . ALA A 1 76 ? 1.094 -40.156 -11.359 1 94.69 76 ALA A O 1
ATOM 605 N N . PHE A 1 77 ? 0.999 -38.719 -13.047 1 95.94 77 PHE A N 1
ATOM 606 C CA . PHE A 1 77 ? -0.393 -39 -13.383 1 95.94 77 PHE A CA 1
ATOM 607 C C . PHE A 1 77 ? -0.586 -40.469 -13.742 1 95.94 77 PHE A C 1
ATOM 609 O O . PHE A 1 77 ? -1.496 -41.125 -13.227 1 95.94 77 PHE A O 1
ATOM 616 N N . TRP A 1 78 ? 0.262 -40.969 -14.586 1 95.06 78 TRP A N 1
ATOM 617 C CA . TRP A 1 78 ? 0.126 -42.344 -15.023 1 95.06 78 TRP A CA 1
ATOM 618 C C . TRP A 1 78 ? 0.42 -43.312 -13.883 1 95.06 78 TRP A C 1
ATOM 620 O O . TRP A 1 78 ? -0.179 -44.406 -13.805 1 95.06 78 TRP A O 1
ATOM 630 N N . LYS A 1 79 ? 1.363 -42.938 -13.008 1 93.81 79 LYS A N 1
ATOM 631 C CA . LYS A 1 79 ? 1.566 -43.719 -11.797 1 93.81 79 LYS A CA 1
ATOM 632 C C . LYS A 1 79 ? 0.283 -43.812 -10.977 1 93.81 79 LYS A C 1
ATOM 634 O O . LYS A 1 79 ? -0.06 -44.875 -10.461 1 93.81 79 LYS A O 1
ATOM 639 N N . CYS A 1 80 ? -0.415 -42.719 -10.914 1 92.06 80 CYS A N 1
ATOM 640 C CA . CYS A 1 80 ? -1.671 -42.688 -10.18 1 92.06 80 CYS A CA 1
ATOM 641 C C . CYS A 1 80 ? -2.746 -43.5 -10.875 1 92.06 80 CYS A C 1
ATOM 643 O O . CYS A 1 80 ? -3.479 -44.25 -10.234 1 92.06 80 CYS A O 1
ATOM 645 N N . ILE A 1 81 ? -2.873 -43.375 -12.156 1 91.69 81 ILE A N 1
ATOM 646 C CA . ILE A 1 81 ? -3.838 -44.125 -12.945 1 91.69 81 ILE A CA 1
ATOM 647 C C . ILE A 1 81 ? -3.623 -45.625 -12.727 1 91.69 81 ILE A C 1
ATOM 649 O O . ILE A 1 81 ? -4.586 -46.406 -12.625 1 91.69 81 ILE A O 1
ATOM 653 N N . SER A 1 82 ? -2.381 -46.031 -12.594 1 91.44 82 SER A N 1
ATOM 654 C CA . SER A 1 82 ? -2.027 -47.438 -12.438 1 91.44 82 SER A CA 1
ATOM 655 C C . SER A 1 82 ? -2.564 -48 -11.117 1 91.44 82 SER A C 1
ATOM 657 O O . SER A 1 82 ? -2.688 -49.219 -10.961 1 91.44 82 SER A O 1
ATOM 659 N N . LYS A 1 83 ? -2.906 -47.094 -10.25 1 88.81 83 LYS A N 1
ATOM 660 C CA . LYS A 1 83 ? -3.428 -47.531 -8.953 1 88.81 83 LYS A CA 1
ATOM 661 C C . LYS A 1 83 ? -4.953 -47.5 -8.938 1 88.81 83 LYS A C 1
ATOM 663 O O . LYS A 1 83 ? -5.578 -48 -7.996 1 88.81 83 LYS A O 1
ATOM 668 N N . CYS A 1 84 ? -5.543 -47.031 -9.984 1 87.5 84 CYS A N 1
ATOM 669 C CA . CYS A 1 84 ? -6.984 -46.781 -9.984 1 87.5 84 CYS A CA 1
ATOM 670 C C . CYS A 1 84 ? -7.734 -48.094 -10.297 1 87.5 84 CYS A C 1
ATOM 672 O O . CYS A 1 84 ? -8.93 -48.188 -10 1 87.5 84 CYS A O 1
ATOM 674 N N . HIS A 1 85 ? -7.129 -49.062 -10.953 1 87.25 85 HIS A N 1
ATOM 675 C CA . HIS A 1 85 ? -7.738 -50.344 -11.359 1 87.25 85 HIS A CA 1
ATOM 676 C C . HIS A 1 85 ? -6.695 -51.438 -11.469 1 87.25 85 HIS A C 1
ATOM 678 O O . HIS A 1 85 ? -5.559 -51.188 -11.875 1 87.25 85 HIS A O 1
ATOM 684 N N . PRO A 1 86 ? -7.066 -52.625 -11.148 1 86.19 86 PRO A N 1
ATOM 685 C CA . PRO A 1 86 ? -6.109 -53.75 -11.195 1 86.19 86 PRO A CA 1
ATOM 686 C C . PRO A 1 86 ? -5.516 -53.938 -12.594 1 86.19 86 PRO A C 1
ATOM 688 O O . PRO A 1 86 ? -4.367 -54.375 -12.719 1 86.19 86 PRO A O 1
ATOM 691 N N . ASP A 1 87 ? -6.25 -53.656 -13.625 1 86.62 87 ASP A N 1
ATOM 692 C CA . ASP A 1 87 ? -5.789 -53.844 -14.992 1 86.62 87 ASP A CA 1
ATOM 693 C C . ASP A 1 87 ? -5.043 -52.625 -15.523 1 86.62 87 ASP A C 1
ATOM 695 O O . ASP A 1 87 ? -4.43 -52.688 -16.594 1 86.62 87 ASP A O 1
ATOM 699 N N . ALA A 1 88 ? -5.051 -51.594 -14.766 1 89.75 88 ALA A N 1
ATOM 700 C CA . ALA A 1 88 ? -4.555 -50.312 -15.25 1 89.75 88 ALA A CA 1
ATOM 701 C C . ALA A 1 88 ? -3.061 -50.375 -15.555 1 89.75 88 ALA A C 1
ATOM 703 O O . ALA A 1 88 ? -2.605 -49.875 -16.578 1 89.75 88 ALA A O 1
ATOM 704 N N . PRO A 1 89 ? -2.225 -51.031 -14.742 1 90.94 89 PRO A N 1
ATOM 705 C CA . PRO A 1 89 ? -0.789 -51.094 -15.031 1 90.94 89 PRO A CA 1
ATOM 706 C C . PRO A 1 89 ? -0.48 -51.719 -16.391 1 90.94 89 PRO A C 1
ATOM 708 O O . PRO A 1 89 ? 0.368 -51.219 -17.125 1 90.94 89 PRO A O 1
ATOM 711 N N . LYS A 1 90 ? -1.188 -52.75 -16.625 1 89.75 90 LYS A N 1
ATOM 712 C CA . LYS A 1 90 ? -0.997 -53.406 -17.906 1 89.75 90 LYS A CA 1
ATOM 713 C C . LYS A 1 90 ? -1.419 -52.531 -19.078 1 89.75 90 LYS A C 1
ATOM 715 O O . LYS A 1 90 ? -0.727 -52.469 -20.094 1 89.75 90 LYS A O 1
ATOM 720 N N . LEU A 1 91 ? -2.504 -51.906 -18.938 1 90.25 91 LEU A N 1
ATOM 721 C CA . LEU A 1 91 ? -3.027 -51.031 -20 1 90.25 91 LEU A CA 1
ATOM 722 C C . LEU A 1 91 ? -2.119 -49.844 -20.219 1 90.25 91 LEU A C 1
ATOM 724 O O . LEU A 1 91 ? -1.91 -49.406 -21.359 1 90.25 91 LEU A O 1
ATOM 728 N N . VAL A 1 92 ? -1.538 -49.25 -19.156 1 92.94 92 VAL A N 1
ATOM 729 C CA . VAL A 1 92 ? -0.624 -48.125 -19.25 1 92.94 92 VAL A CA 1
ATOM 730 C C . VAL A 1 92 ? 0.649 -48.531 -19.984 1 92.94 92 VAL A C 1
ATOM 732 O O . VAL A 1 92 ? 1.178 -47.781 -20.797 1 92.94 92 VAL A O 1
ATOM 735 N N . ALA A 1 93 ? 1.109 -49.75 -19.688 1 91.5 93 ALA A N 1
ATOM 736 C CA . ALA A 1 93 ? 2.287 -50.281 -20.375 1 91.5 93 ALA A CA 1
ATOM 737 C C . ALA A 1 93 ? 2.029 -50.406 -21.875 1 91.5 93 ALA A C 1
ATOM 739 O O . ALA A 1 93 ? 2.906 -50.125 -22.688 1 91.5 93 ALA A O 1
ATOM 740 N N . GLN A 1 94 ? 0.858 -50.875 -22.172 1 90.75 94 GLN A N 1
ATOM 741 C CA . GLN A 1 94 ? 0.485 -51.031 -23.578 1 90.75 94 GLN A CA 1
ATOM 742 C C . GLN A 1 94 ? 0.433 -49.656 -24.281 1 90.75 94 GLN A C 1
ATOM 744 O O . GLN A 1 94 ? 0.854 -49.562 -25.438 1 90.75 94 GLN A O 1
ATOM 749 N N . LEU A 1 95 ? -0.059 -48.719 -23.578 1 91.38 95 LEU A N 1
ATOM 750 C CA . LEU A 1 95 ? -0.11 -47.375 -24.109 1 91.38 95 LEU A CA 1
ATOM 751 C C . LEU A 1 95 ? 1.295 -46.812 -24.328 1 91.38 95 LEU A C 1
ATOM 753 O O . LEU A 1 95 ? 1.564 -46.188 -25.344 1 91.38 95 LEU A O 1
ATOM 757 N N . TYR A 1 96 ? 2.186 -47 -23.359 1 91.19 96 TYR A N 1
ATOM 758 C CA . TYR A 1 96 ? 3.576 -46.562 -23.406 1 91.19 96 TYR A CA 1
ATOM 759 C C . TYR A 1 96 ? 4.285 -47.125 -24.625 1 91.19 96 TYR A C 1
ATOM 761 O O . TYR A 1 96 ? 5.113 -46.469 -25.25 1 91.19 96 TYR A O 1
ATOM 769 N N . ASN A 1 97 ? 3.859 -48.344 -24.984 1 88.56 97 ASN A N 1
ATOM 770 C CA . ASN A 1 97 ? 4.496 -49.031 -26.094 1 88.56 97 ASN A CA 1
ATOM 771 C C . ASN A 1 97 ? 3.758 -48.781 -27.406 1 88.56 97 ASN A C 1
ATOM 773 O O . ASN A 1 97 ? 4.07 -49.406 -28.422 1 88.56 97 ASN A O 1
ATOM 777 N N . ASP A 1 98 ? 2.713 -47.969 -27.375 1 85.5 98 ASP A N 1
ATOM 778 C CA . ASP A 1 98 ? 1.946 -47.562 -28.547 1 85.5 98 ASP A CA 1
ATOM 779 C C . ASP A 1 98 ? 1.118 -48.719 -29.094 1 85.5 98 ASP A C 1
ATOM 781 O O . ASP A 1 98 ? 0.96 -48.875 -30.312 1 85.5 98 ASP A O 1
ATOM 785 N N . ASP A 1 99 ? 0.708 -49.531 -28.188 1 83.81 99 ASP A N 1
ATOM 786 C CA . ASP A 1 99 ? -0.08 -50.688 -28.578 1 83.81 99 ASP A CA 1
ATOM 787 C C . ASP A 1 99 ? -1.571 -50.375 -28.594 1 83.81 99 ASP A C 1
ATOM 789 O O . ASP A 1 99 ? -2.371 -51.125 -29.156 1 83.81 99 ASP A O 1
ATOM 793 N N . CYS A 1 100 ? -1.885 -49.312 -27.969 1 83.31 100 CYS A N 1
ATOM 794 C CA . CYS A 1 100 ? -3.287 -48.906 -27.891 1 83.31 100 CYS A CA 1
ATOM 795 C C . CYS A 1 100 ? -3.42 -47.406 -27.688 1 83.31 100 CYS A C 1
ATOM 797 O O . CYS A 1 100 ? -2.416 -46.688 -27.641 1 83.31 100 CYS A O 1
ATOM 799 N N . GLY A 1 101 ? -4.711 -47 -27.766 1 84.81 101 GLY A N 1
ATOM 800 C CA . GLY A 1 101 ? -5.012 -45.625 -27.484 1 84.81 101 GLY A CA 1
ATOM 801 C C . GLY A 1 101 ? -5.555 -45.406 -26.094 1 84.81 101 GLY A C 1
ATOM 802 O O . GLY A 1 101 ? -5.828 -46.344 -25.359 1 84.81 101 GLY A O 1
ATOM 803 N N . PRO A 1 102 ? -5.508 -44.125 -25.688 1 85.94 102 PRO A N 1
ATOM 804 C CA . PRO A 1 102 ? -5.938 -43.844 -24.312 1 85.94 102 PRO A CA 1
ATOM 805 C C . PRO A 1 102 ? -7.398 -44.219 -24.062 1 85.94 102 PRO A C 1
ATOM 807 O O . PRO A 1 102 ? -7.812 -44.344 -22.906 1 85.94 102 PRO A O 1
ATOM 810 N N . GLU A 1 103 ? -8.273 -44.406 -25.047 1 85.69 103 GLU A N 1
ATOM 811 C CA . GLU A 1 103 ? -9.688 -44.75 -24.906 1 85.69 103 GLU A CA 1
ATOM 812 C C . GLU A 1 103 ? -9.883 -46.062 -24.172 1 85.69 103 GLU A C 1
ATOM 814 O O . GLU A 1 103 ? -10.883 -46.25 -23.469 1 85.69 103 GLU A O 1
ATOM 819 N N . ILE A 1 104 ? -8.938 -46.906 -24.344 1 84 104 ILE A N 1
ATOM 820 C CA . ILE A 1 104 ? -9.055 -48.219 -23.719 1 84 104 ILE A CA 1
ATOM 821 C C . ILE A 1 104 ? -9.07 -48.062 -22.188 1 84 104 ILE A C 1
ATOM 823 O O . ILE A 1 104 ? -9.742 -48.812 -21.484 1 84 104 ILE A O 1
ATOM 827 N N . LEU A 1 105 ? -8.336 -47.125 -21.719 1 85.31 105 LEU A N 1
ATOM 828 C CA . LEU A 1 105 ? -8.273 -46.875 -20.281 1 85.31 105 LEU A CA 1
ATOM 829 C C . LEU A 1 105 ? -9.57 -46.25 -19.781 1 85.31 105 LEU A C 1
ATOM 831 O O . LEU A 1 105 ? -10.031 -46.562 -18.688 1 85.31 105 LEU A O 1
ATOM 835 N N . ALA A 1 106 ? -10.172 -45.344 -20.531 1 82.56 106 ALA A N 1
ATOM 836 C CA . ALA A 1 106 ? -11.43 -44.719 -20.141 1 82.56 106 ALA A CA 1
ATOM 837 C C . ALA A 1 106 ? -12.539 -45.719 -19.953 1 82.56 106 ALA A C 1
ATOM 839 O O . ALA A 1 106 ? -13.297 -45.688 -18.984 1 82.56 106 ALA A O 1
ATOM 840 N N . ASP A 1 107 ? -12.602 -46.625 -20.797 1 77.12 107 ASP A N 1
ATOM 841 C CA . ASP A 1 107 ? -13.664 -47.625 -20.797 1 77.12 107 ASP A CA 1
ATOM 842 C C . ASP A 1 107 ? -13.453 -48.656 -19.688 1 77.12 107 ASP A C 1
ATOM 844 O O . ASP A 1 107 ? -14.414 -49.062 -19.031 1 77.12 107 ASP A O 1
ATOM 848 N N . ASN A 1 108 ? -12.25 -48.969 -19.484 1 75.75 108 ASN A N 1
ATOM 849 C CA . ASN A 1 108 ? -11.984 -50.125 -18.625 1 75.75 108 ASN A CA 1
ATOM 850 C C . ASN A 1 108 ? -11.68 -49.656 -17.188 1 75.75 108 ASN A C 1
ATOM 852 O O . ASN A 1 108 ? -11.977 -50.375 -16.234 1 75.75 108 ASN A O 1
ATOM 856 N N . VAL A 1 109 ? -11.062 -48.562 -17.047 1 73.25 109 VAL A N 1
ATOM 857 C CA . VAL A 1 109 ? -10.555 -48.188 -15.734 1 73.25 109 VAL A CA 1
ATOM 858 C C . VAL A 1 109 ? -11.531 -47.219 -15.07 1 73.25 109 VAL A C 1
ATOM 860 O O . VAL A 1 109 ? -11.859 -47.375 -13.883 1 73.25 109 VAL A O 1
ATOM 863 N N . VAL A 1 110 ? -12.07 -46.25 -15.703 1 68.19 110 VAL A N 1
ATOM 864 C CA . VAL A 1 110 ? -12.844 -45.219 -15.016 1 68.19 110 VAL A CA 1
ATOM 865 C C . VAL A 1 110 ? -14.336 -45.5 -15.164 1 68.19 110 VAL A C 1
ATOM 867 O O . VAL A 1 110 ? -15.117 -45.219 -14.266 1 68.19 110 VAL A O 1
ATOM 870 N N . GLY A 1 111 ? -14.766 -46.156 -16.203 1 62.97 111 GLY A N 1
ATOM 871 C CA . GLY A 1 111 ? -16.172 -46.469 -16.406 1 62.97 111 GLY A CA 1
ATOM 872 C C . GLY A 1 111 ? -16.594 -47.719 -15.648 1 62.97 111 GLY A C 1
ATOM 873 O O . GLY A 1 111 ? -17.781 -48.062 -15.641 1 62.97 111 GLY A O 1
ATOM 874 N N . SER A 1 112 ? -15.641 -48.281 -15.023 1 63.78 112 SER A N 1
ATOM 875 C CA . SER A 1 112 ? -15.992 -49.562 -14.391 1 63.78 112 SER A CA 1
ATOM 876 C C . SER A 1 112 ? -16.391 -49.344 -12.938 1 63.78 112 SER A C 1
ATOM 878 O O . SER A 1 112 ? -16 -48.375 -12.305 1 63.78 112 SER A O 1
ATOM 880 N N . ASP A 1 113 ? -17.266 -50.125 -12.492 1 62.56 113 ASP A N 1
ATOM 881 C CA . ASP A 1 113 ? -17.766 -50.094 -11.125 1 62.56 113 ASP A CA 1
ATOM 882 C C . ASP A 1 113 ? -16.625 -50.312 -10.125 1 62.56 113 ASP A C 1
ATOM 884 O O . ASP A 1 113 ? -16.75 -49.969 -8.953 1 62.56 113 ASP A O 1
ATOM 888 N N . THR A 1 114 ? -15.523 -50.844 -10.617 1 66.69 114 THR A N 1
ATOM 889 C CA . THR A 1 114 ? -14.422 -51.188 -9.719 1 66.69 114 THR A CA 1
ATOM 890 C C . THR A 1 114 ? -13.367 -50.094 -9.727 1 66.69 114 THR A C 1
ATOM 892 O O . THR A 1 114 ? -12.328 -50.219 -9.07 1 66.69 114 THR A O 1
ATOM 895 N N . SER A 1 115 ? -13.727 -49.062 -10.352 1 76.38 115 SER A N 1
ATOM 896 C CA . SER A 1 115 ? -12.75 -48 -10.484 1 76.38 115 SER A CA 1
ATOM 897 C C . SER A 1 115 ? -12.742 -47.094 -9.242 1 76.38 115 SER A C 1
ATOM 899 O O . SER A 1 115 ? -13.789 -46.875 -8.641 1 76.38 115 SER A O 1
ATOM 901 N N . ASP A 1 116 ? -11.523 -46.875 -8.742 1 80.31 116 ASP A N 1
ATOM 902 C CA . ASP A 1 116 ? -11.289 -45.938 -7.652 1 80.31 116 ASP A CA 1
ATOM 903 C C . ASP A 1 116 ? -10.469 -44.719 -8.125 1 80.31 116 ASP A C 1
ATOM 905 O O . ASP A 1 116 ? -9.273 -44.875 -8.391 1 80.31 116 ASP A O 1
ATOM 909 N N . VAL A 1 117 ? -11.102 -43.594 -8.25 1 79.81 117 VAL A N 1
ATOM 910 C CA . VAL A 1 117 ? -10.414 -42.438 -8.789 1 79.81 117 VAL A CA 1
ATOM 911 C C . VAL A 1 117 ? -9.812 -41.625 -7.652 1 79.81 117 VAL A C 1
ATOM 913 O O . VAL A 1 117 ? -9.336 -40.5 -7.863 1 79.81 117 VAL A O 1
ATOM 916 N N . SER A 1 118 ? -9.734 -42.188 -6.469 1 82.06 118 SER A N 1
ATOM 917 C CA . SER A 1 118 ? -9.219 -41.469 -5.301 1 82.06 118 SER A CA 1
ATOM 918 C C . SER A 1 118 ? -7.75 -41.094 -5.488 1 82.06 118 SER A C 1
ATOM 920 O O . SER A 1 118 ? -7.32 -40.031 -5.039 1 82.06 118 SER A O 1
ATOM 922 N N . PRO A 1 119 ? -6.98 -41.938 -6.18 1 86.31 119 PRO A N 1
ATOM 923 C CA . PRO A 1 119 ? -5.582 -41.531 -6.383 1 86.31 119 PRO A CA 1
ATOM 924 C C . PRO A 1 119 ? -5.438 -40.25 -7.199 1 86.31 119 PRO A C 1
ATOM 926 O O . PRO A 1 119 ? -4.508 -39.469 -6.973 1 86.31 119 PRO A O 1
ATOM 929 N N . LEU A 1 120 ? -6.375 -40.031 -8.117 1 87.88 120 LEU A N 1
ATOM 930 C CA . LEU A 1 120 ? -6.34 -38.812 -8.914 1 87.88 120 LEU A CA 1
ATOM 931 C C . LEU A 1 120 ? -6.664 -37.594 -8.055 1 87.88 120 LEU A C 1
ATOM 933 O O . LEU A 1 120 ? -6.02 -36.562 -8.188 1 87.88 120 LEU A O 1
ATOM 937 N N . ALA A 1 121 ? -7.602 -37.781 -7.254 1 84.19 121 ALA A N 1
ATOM 938 C CA . ALA A 1 121 ? -7.965 -36.719 -6.34 1 84.19 121 ALA A CA 1
ATOM 939 C C . ALA A 1 121 ? -6.812 -36.375 -5.395 1 84.19 121 ALA A C 1
ATOM 941 O O . ALA A 1 121 ? -6.566 -35.219 -5.09 1 84.19 121 ALA A O 1
ATOM 942 N N . GLN A 1 122 ? -6.164 -37.406 -4.992 1 83.81 122 GLN A N 1
ATOM 943 C CA . GLN A 1 122 ? -5.023 -37.188 -4.098 1 83.81 122 GLN A CA 1
ATOM 944 C C . GLN A 1 122 ? -3.891 -36.469 -4.805 1 83.81 122 GLN A C 1
ATOM 946 O O . GLN A 1 122 ? -3.258 -35.594 -4.227 1 83.81 122 GLN A O 1
ATOM 951 N N . MET A 1 123 ? -3.66 -36.812 -6.004 1 89.5 123 MET A N 1
ATOM 952 C CA . MET A 1 123 ? -2.629 -36.125 -6.777 1 89.5 123 MET A CA 1
ATOM 953 C C . MET A 1 123 ? -2.975 -34.656 -6.957 1 89.5 123 MET A C 1
ATOM 955 O O . MET A 1 123 ? -2.119 -33.781 -6.777 1 89.5 123 MET A O 1
ATOM 959 N N . ALA A 1 124 ? -4.219 -34.469 -7.281 1 90.88 124 ALA A N 1
ATOM 960 C CA . ALA A 1 124 ? -4.672 -33.094 -7.461 1 90.88 124 ALA A CA 1
ATOM 961 C C . ALA A 1 124 ? -4.512 -32.312 -6.168 1 90.88 124 ALA A C 1
ATOM 963 O O . ALA A 1 124 ? -4.094 -31.141 -6.199 1 90.88 124 ALA A O 1
ATOM 964 N N . ALA A 1 125 ? -4.793 -32.875 -5.141 1 84.38 125 ALA A N 1
ATOM 965 C CA . ALA A 1 125 ? -4.668 -32.219 -3.842 1 84.38 125 ALA A CA 1
ATOM 966 C C . ALA A 1 125 ? -3.209 -31.891 -3.539 1 84.38 125 ALA A C 1
ATOM 968 O O . ALA A 1 125 ? -2.916 -30.828 -2.988 1 84.38 125 ALA A O 1
ATOM 969 N N . GLU A 1 126 ? -2.359 -32.75 -3.877 1 84.88 126 GLU A N 1
ATOM 970 C CA . GLU A 1 126 ? -0.936 -32.531 -3.658 1 84.88 126 GLU A CA 1
ATOM 971 C C . GLU A 1 126 ? -0.427 -31.375 -4.523 1 84.88 126 GLU A C 1
ATOM 973 O O . GLU A 1 126 ? 0.333 -30.531 -4.051 1 84.88 126 GLU A O 1
ATOM 978 N N . ILE A 1 127 ? -0.886 -31.422 -5.711 1 90.88 127 ILE A N 1
ATOM 979 C CA . ILE A 1 127 ? -0.511 -30.344 -6.617 1 90.88 127 ILE A CA 1
ATOM 980 C C . ILE A 1 127 ? -1.03 -29 -6.082 1 90.88 127 ILE A C 1
ATOM 982 O O . ILE A 1 127 ? -0.282 -28.031 -5.996 1 90.88 127 ILE A O 1
ATOM 986 N N . PHE A 1 128 ? -2.203 -29 -5.75 1 88.38 128 PHE A N 1
ATOM 987 C CA . PHE A 1 128 ? -2.848 -27.797 -5.25 1 88.38 128 PHE A CA 1
ATOM 988 C C . PHE A 1 128 ? -2.135 -27.266 -4.012 1 88.38 128 PHE A C 1
ATOM 990 O O . PHE A 1 128 ? -1.778 -26.094 -3.939 1 88.38 128 PHE A O 1
ATOM 997 N N . THR A 1 129 ? -1.78 -28.094 -3.166 1 81.19 129 THR A N 1
ATOM 998 C CA . THR A 1 129 ? -1.281 -27.719 -1.846 1 81.19 129 THR A CA 1
ATOM 999 C C . THR A 1 129 ? 0.205 -27.375 -1.905 1 81.19 129 THR A C 1
ATOM 1001 O O . THR A 1 129 ? 0.658 -26.438 -1.253 1 81.19 129 THR A O 1
ATOM 1004 N N . HIS A 1 130 ? 0.878 -28.156 -2.684 1 84.56 130 HIS A N 1
ATOM 1005 C CA . HIS A 1 130 ? 2.33 -28.078 -2.559 1 84.56 130 HIS A CA 1
ATOM 1006 C C . HIS A 1 130 ? 2.943 -27.344 -3.746 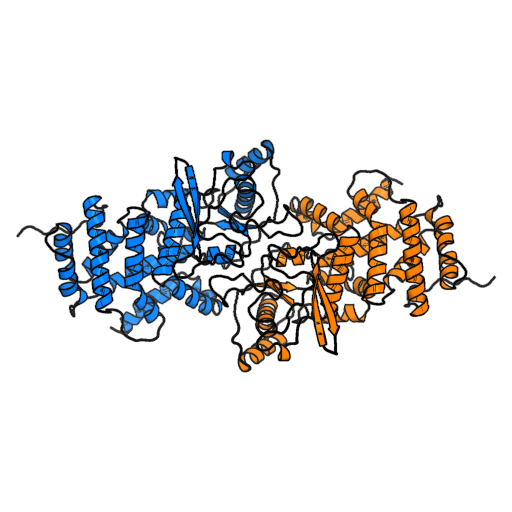1 84.56 130 HIS A C 1
ATOM 1008 O O . HIS A 1 130 ? 4.098 -26.922 -3.688 1 84.56 130 HIS A O 1
ATOM 1014 N N . LEU A 1 131 ? 2.191 -27.156 -4.719 1 90.25 131 LEU A N 1
ATOM 1015 C CA . LEU A 1 131 ? 2.707 -26.422 -5.871 1 90.25 131 LEU A CA 1
ATOM 1016 C C . LEU A 1 131 ? 2.006 -25.078 -6.02 1 90.25 131 LEU A C 1
ATOM 1018 O O . LEU A 1 131 ? 2.662 -24.047 -6.152 1 90.25 131 LEU A O 1
ATOM 1022 N N . CYS A 1 132 ? 0.737 -25.062 -5.906 1 89.88 132 CYS A N 1
ATOM 1023 C CA . CYS A 1 132 ? -0.039 -23.875 -6.262 1 89.88 132 CYS A CA 1
ATOM 1024 C C . CYS A 1 132 ? -0.164 -22.938 -5.074 1 89.88 132 CYS A C 1
ATOM 1026 O O . CYS A 1 132 ? 0.271 -21.781 -5.145 1 89.88 132 CYS A O 1
ATOM 1028 N N . VAL A 1 133 ? -0.581 -23.375 -3.971 1 83.44 133 VAL A N 1
ATOM 1029 C CA . VAL A 1 133 ? -0.944 -22.578 -2.809 1 83.44 133 VAL A CA 1
ATOM 1030 C C . VAL A 1 133 ? 0.278 -21.812 -2.307 1 83.44 133 VAL A C 1
ATOM 1032 O O . VAL A 1 133 ? 0.173 -20.641 -1.922 1 83.44 133 VAL A O 1
ATOM 1035 N N . PRO A 1 134 ? 1.404 -22.406 -2.361 1 83.06 134 PRO A N 1
ATOM 1036 C CA . PRO A 1 134 ? 2.566 -21.656 -1.871 1 83.06 134 PRO A CA 1
ATOM 1037 C C . PRO A 1 134 ? 2.809 -20.359 -2.645 1 83.06 134 PRO A C 1
ATOM 1039 O O . PRO A 1 134 ? 3.4 -19.422 -2.109 1 83.06 134 PRO A O 1
ATOM 1042 N N . PHE A 1 135 ? 2.359 -20.297 -3.797 1 89.19 135 PHE A N 1
ATOM 1043 C CA . PHE A 1 135 ? 2.59 -19.109 -4.613 1 89.19 135 PHE A CA 1
ATOM 1044 C C . PHE A 1 135 ? 1.569 -18.031 -4.289 1 89.19 135 PHE A C 1
ATOM 1046 O O . PHE A 1 135 ? 1.715 -16.875 -4.723 1 89.19 135 PHE A O 1
ATOM 1053 N N . MET A 1 136 ? 0.567 -18.312 -3.596 1 78.31 136 MET A N 1
ATOM 1054 C CA . MET A 1 136 ? -0.442 -17.328 -3.209 1 78.31 136 MET A CA 1
ATOM 1055 C C . MET A 1 136 ? -0.091 -16.688 -1.87 1 78.31 136 MET A C 1
ATOM 1057 O O . MET A 1 136 ? -0.896 -15.953 -1.302 1 78.31 136 MET A O 1
ATOM 1061 N N . ASN A 1 137 ? 1.134 -16.734 -1.547 1 61 137 ASN A N 1
ATOM 1062 C CA . ASN A 1 137 ? 1.733 -16.109 -0.371 1 61 137 ASN A CA 1
ATOM 1063 C C . ASN A 1 137 ? 0.851 -16.281 0.863 1 61 137 ASN A C 1
ATOM 1065 O O . ASN A 1 137 ? 0.491 -15.297 1.513 1 61 137 ASN A O 1
ATOM 1069 N N . PRO A 1 138 ? 0.526 -17.438 1.111 1 52.62 138 PRO A N 1
ATOM 1070 C CA . PRO A 1 138 ? -0.355 -17.641 2.264 1 52.62 138 PRO A CA 1
ATOM 1071 C C . PRO A 1 138 ? 0.267 -17.156 3.572 1 52.62 138 PRO A C 1
ATOM 1073 O O . PRO A 1 138 ? -0.451 -16.875 4.539 1 52.62 138 PRO A O 1
ATOM 1076 N N . CYS A 1 139 ? 1.686 -17.172 3.592 1 45.44 139 CYS A N 1
ATOM 1077 C CA . CYS A 1 139 ? 2.402 -16.797 4.809 1 45.44 139 CYS A CA 1
ATOM 1078 C C . CYS A 1 139 ? 2.355 -15.289 5.031 1 45.44 139 CYS A C 1
ATOM 1080 O O . CYS A 1 139 ? 2.65 -14.812 6.129 1 45.44 139 CYS A O 1
ATOM 1082 N N . ASP A 1 140 ? 2.271 -14.523 4.055 1 49.09 140 ASP A N 1
ATOM 1083 C CA . ASP A 1 140 ? 2.299 -13.07 4.156 1 49.09 140 ASP A CA 1
ATOM 1084 C C . ASP A 1 140 ? 1.106 -12.555 4.957 1 49.09 140 ASP A C 1
ATOM 1086 O O . ASP A 1 140 ? 0.863 -11.352 5.012 1 49.09 140 ASP A O 1
ATOM 1090 N N . LEU A 1 141 ? 0.386 -13.508 5.492 1 44.88 141 LEU A N 1
ATOM 1091 C CA . LEU A 1 141 ? -0.671 -13.062 6.391 1 44.88 141 LEU A CA 1
ATOM 1092 C C . LEU A 1 141 ? -0.086 -12.359 7.613 1 44.88 141 LEU A C 1
ATOM 1094 O O . LEU A 1 141 ? -0.82 -11.766 8.398 1 44.88 141 LEU A O 1
ATOM 1098 N N . GLN A 1 142 ? 1.288 -12.523 7.582 1 43.78 142 GLN A N 1
ATOM 1099 C CA . GLN A 1 142 ? 1.876 -11.695 8.633 1 43.78 142 GLN A CA 1
ATOM 1100 C C . GLN A 1 142 ? 2.516 -10.438 8.047 1 43.78 142 GLN A C 1
ATOM 1102 O O . GLN A 1 142 ? 3.291 -10.516 7.09 1 43.78 142 GLN A O 1
ATOM 1107 N N . PRO A 1 143 ? 1.907 -9.43 8.43 1 44.53 143 PRO A N 1
ATOM 1108 C CA . PRO A 1 143 ? 2.461 -8.18 7.91 1 44.53 143 PRO A CA 1
ATOM 1109 C C . PRO A 1 143 ? 3.982 -8.109 8.031 1 44.53 143 PRO A C 1
ATOM 1111 O O . PRO A 1 143 ? 4.535 -8.438 9.086 1 44.53 143 PRO A O 1
ATOM 1114 N N . THR A 1 144 ? 4.762 -8.492 7.078 1 47.84 144 THR A N 1
ATOM 1115 C CA . THR A 1 144 ? 6.188 -8.195 7.16 1 47.84 144 THR A CA 1
ATOM 1116 C C . THR A 1 144 ? 6.418 -6.707 7.406 1 47.84 144 THR A C 1
ATOM 1118 O O . THR A 1 144 ? 5.746 -5.859 6.812 1 47.84 144 THR A O 1
ATOM 1121 N N . PRO A 1 145 ? 7.078 -6.453 8.555 1 48.34 145 PRO A N 1
ATOM 1122 C CA . PRO A 1 145 ? 7.367 -5.039 8.82 1 48.34 145 PRO A CA 1
ATOM 1123 C C . PRO A 1 145 ? 7.863 -4.297 7.578 1 48.34 145 PRO A C 1
ATOM 1125 O O . PRO A 1 145 ? 8.562 -4.879 6.742 1 48.34 145 PRO A O 1
ATOM 1128 N N . ASP A 1 146 ? 7.227 -3.289 7.289 1 56.41 146 ASP A N 1
ATOM 1129 C CA . ASP A 1 146 ? 7.602 -2.443 6.16 1 56.41 146 ASP A CA 1
ATOM 1130 C C . ASP A 1 146 ? 9.07 -2.045 6.234 1 56.41 146 ASP A C 1
ATOM 1132 O O . ASP A 1 146 ? 9.578 -1.725 7.312 1 56.41 146 ASP A O 1
ATOM 1136 N N . THR A 1 147 ? 9.836 -2.424 5.273 1 58.09 147 THR A N 1
ATOM 1137 C CA . THR A 1 147 ? 11.227 -1.997 5.188 1 58.09 147 THR A CA 1
ATOM 1138 C C . THR A 1 147 ? 11.32 -0.485 5.004 1 58.09 147 THR A C 1
ATOM 1140 O O . THR A 1 147 ? 10.594 0.091 4.191 1 58.09 147 THR A O 1
ATOM 1143 N N . PRO A 1 148 ? 12.023 0.109 5.895 1 58.47 148 PRO A N 1
ATOM 1144 C CA . PRO A 1 148 ? 12.203 1.55 5.707 1 58.47 148 PRO A CA 1
ATOM 1145 C C . PRO A 1 148 ? 12.672 1.904 4.293 1 58.47 148 PRO A C 1
ATOM 1147 O O . PRO A 1 148 ? 13.359 1.11 3.65 1 58.47 148 PRO A O 1
ATOM 1150 N N . GLU A 1 149 ? 12.18 2.945 3.818 1 69.31 149 GLU A N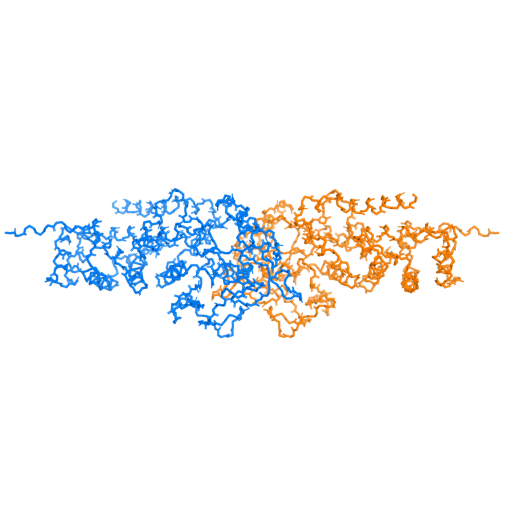 1
ATOM 1151 C CA . GLU A 1 149 ? 12.516 3.418 2.479 1 69.31 149 GLU A CA 1
ATOM 1152 C C . GLU A 1 149 ? 13.859 4.137 2.465 1 69.31 149 GLU A C 1
ATOM 1154 O O . GLU A 1 149 ? 13.953 5.297 2.879 1 69.31 149 GLU A O 1
ATOM 1159 N N . THR A 1 150 ? 14.992 3.457 2.266 1 74.5 150 THR A N 1
ATOM 1160 C CA . THR A 1 150 ? 16.281 4.113 2.09 1 74.5 150 THR A CA 1
ATOM 1161 C C . THR A 1 150 ? 16.75 4.016 0.638 1 74.5 150 THR A C 1
ATOM 1163 O O . THR A 1 150 ? 16.922 2.916 0.109 1 74.5 150 THR A O 1
ATOM 1166 N N . ILE A 1 151 ? 16.891 5.152 0.065 1 84.12 151 ILE A N 1
ATOM 1167 C CA . ILE A 1 151 ? 17.359 5.211 -1.314 1 84.12 151 ILE A CA 1
ATOM 1168 C C . ILE A 1 151 ? 18.891 5.258 -1.339 1 84.12 151 ILE A C 1
ATOM 1170 O O . ILE A 1 151 ? 19.5 6.195 -0.814 1 84.12 151 ILE A O 1
ATOM 1174 N N . PRO A 1 152 ? 19.438 4.273 -1.922 1 88 152 PRO A N 1
ATOM 1175 C CA . PRO A 1 152 ? 20.906 4.281 -1.963 1 88 152 PRO A CA 1
ATOM 1176 C C . PRO A 1 152 ? 21.469 5.309 -2.941 1 88 152 PRO A C 1
ATOM 1178 O O . PRO A 1 152 ? 20.828 5.617 -3.953 1 88 152 PRO A O 1
ATOM 1181 N N . GLU A 1 153 ? 22.656 5.785 -2.57 1 89 153 GLU A N 1
ATOM 1182 C CA . GLU A 1 153 ? 23.375 6.637 -3.512 1 89 153 GLU A CA 1
ATOM 1183 C C . GLU A 1 153 ? 23.844 5.844 -4.727 1 89 153 GLU A C 1
ATOM 1185 O O . GLU A 1 153 ? 24.406 4.754 -4.582 1 89 153 GLU A O 1
ATOM 1190 N N . PRO A 1 154 ? 23.641 6.383 -5.887 1 92.75 154 PRO A N 1
ATOM 1191 C CA . PRO A 1 154 ? 24.016 5.641 -7.094 1 92.75 154 PRO A CA 1
ATOM 1192 C C . PRO A 1 154 ? 25.484 5.832 -7.477 1 92.75 154 PRO A C 1
ATOM 1194 O O . PRO A 1 154 ? 25.781 6.371 -8.547 1 92.75 154 PRO A O 1
ATOM 1197 N N . THR A 1 155 ? 26.391 5.414 -6.637 1 95.75 155 THR A N 1
ATOM 1198 C CA . THR A 1 155 ? 27.828 5.457 -6.898 1 95.75 155 THR A CA 1
ATOM 1199 C C . THR A 1 155 ? 28.422 4.059 -6.844 1 95.75 155 THR A C 1
ATOM 1201 O O . THR A 1 155 ? 27.891 3.166 -6.188 1 95.75 155 THR A O 1
ATOM 1204 N N . GLU A 1 156 ? 29.516 3.891 -7.512 1 95.56 156 GLU A N 1
ATOM 1205 C CA . GLU A 1 156 ? 30.188 2.602 -7.535 1 95.56 156 GLU A CA 1
ATOM 1206 C C . GLU A 1 156 ? 30.609 2.168 -6.133 1 95.56 156 GLU A C 1
ATOM 1208 O O . GLU A 1 156 ? 30.453 0.998 -5.77 1 95.56 156 GLU A O 1
ATOM 1213 N N . LYS A 1 157 ? 31.062 3.111 -5.414 1 95.31 157 LYS A N 1
ATOM 1214 C CA . LYS A 1 157 ? 31.484 2.814 -4.051 1 95.31 157 LYS A CA 1
ATOM 1215 C C . LYS A 1 157 ? 30.312 2.338 -3.197 1 95.31 157 LYS A C 1
ATOM 1217 O O . LYS A 1 157 ? 30.453 1.37 -2.443 1 95.31 157 LYS A O 1
ATOM 1222 N N . ALA A 1 158 ? 29.203 2.986 -3.305 1 93.44 158 ALA A N 1
ATOM 1223 C CA . ALA A 1 158 ? 28.031 2.619 -2.533 1 93.44 158 ALA A CA 1
ATOM 1224 C C . ALA A 1 158 ? 27.516 1.232 -2.926 1 93.44 158 ALA A C 1
ATOM 1226 O O . ALA A 1 158 ? 27.172 0.424 -2.061 1 93.44 158 ALA A O 1
ATOM 1227 N N . VAL A 1 159 ? 27.516 0.992 -4.219 1 95.38 159 VAL A N 1
ATOM 1228 C CA . VAL A 1 159 ? 27.047 -0.295 -4.719 1 95.38 159 VAL A CA 1
ATOM 1229 C C . VAL A 1 159 ? 27.938 -1.413 -4.195 1 95.38 159 VAL A C 1
ATOM 1231 O O . VAL A 1 159 ? 27.453 -2.455 -3.752 1 95.38 159 VAL A O 1
ATOM 1234 N N . ASP A 1 160 ? 29.188 -1.172 -4.203 1 96.44 160 ASP A N 1
ATOM 1235 C CA . ASP A 1 160 ? 30.141 -2.17 -3.717 1 96.44 160 ASP A CA 1
ATOM 1236 C C . ASP A 1 160 ? 29.922 -2.447 -2.23 1 96.44 160 ASP A C 1
ATOM 1238 O O . ASP A 1 160 ? 30 -3.596 -1.79 1 96.44 160 ASP A O 1
ATOM 1242 N N . ARG A 1 161 ? 29.656 -1.398 -1.537 1 95.56 161 ARG A N 1
ATOM 1243 C CA . ARG A 1 161 ? 29.406 -1.551 -0.109 1 95.56 161 ARG A CA 1
ATOM 1244 C C . ARG A 1 161 ? 28.141 -2.383 0.133 1 95.56 161 ARG A C 1
ATOM 1246 O O . ARG A 1 161 ? 28.141 -3.271 0.986 1 95.56 161 ARG A O 1
ATOM 1253 N N . ILE A 1 162 ? 27.109 -2.098 -0.604 1 95.62 162 ILE A N 1
ATOM 1254 C CA . ILE A 1 162 ? 25.844 -2.801 -0.436 1 95.62 162 ILE A CA 1
ATOM 1255 C C . ILE A 1 162 ? 26 -4.258 -0.855 1 95.62 162 ILE A C 1
ATOM 1257 O O . ILE A 1 162 ? 25.469 -5.16 -0.211 1 95.62 162 ILE A O 1
ATOM 1261 N N . LEU A 1 163 ? 26.734 -4.48 -1.892 1 96.06 163 LEU A N 1
ATOM 1262 C CA . LEU A 1 163 ? 26.984 -5.848 -2.338 1 96.06 163 LEU A CA 1
ATOM 1263 C C . LEU A 1 163 ? 27.781 -6.617 -1.292 1 96.06 163 LEU A C 1
ATOM 1265 O O . LEU A 1 163 ? 27.562 -7.812 -1.091 1 96.06 163 LEU A O 1
ATOM 1269 N N . ALA A 1 164 ? 28.719 -5.953 -0.687 1 96.06 164 ALA A N 1
ATOM 1270 C CA . ALA A 1 164 ? 29.484 -6.574 0.4 1 96.06 164 ALA A CA 1
ATOM 1271 C C . ALA A 1 164 ? 28.562 -6.945 1.561 1 96.06 164 ALA A C 1
ATOM 1273 O O . ALA A 1 164 ? 28.672 -8.031 2.133 1 96.06 164 ALA A O 1
ATOM 1274 N N . GLU A 1 165 ? 27.688 -6.039 1.859 1 93.94 165 GLU A N 1
ATOM 1275 C CA . GLU A 1 165 ? 26.688 -6.32 2.889 1 93.94 165 GLU A CA 1
ATOM 1276 C C . GLU A 1 165 ? 25.797 -7.496 2.492 1 93.94 165 GLU A C 1
ATOM 1278 O O . GLU A 1 165 ? 25.516 -8.367 3.316 1 93.94 165 GLU A O 1
ATOM 1283 N N . TYR A 1 166 ? 25.438 -7.5 1.297 1 94 166 TYR A N 1
ATOM 1284 C CA . TYR A 1 166 ? 24.609 -8.57 0.729 1 94 166 TYR A CA 1
ATOM 1285 C C . TYR A 1 166 ? 25.297 -9.922 0.882 1 94 166 TYR A C 1
ATOM 1287 O O . TYR A 1 166 ? 24.656 -10.914 1.231 1 94 166 TYR A O 1
ATOM 1295 N N . ALA A 1 167 ? 26.531 -9.906 0.711 1 94 167 ALA A N 1
ATOM 1296 C CA . ALA A 1 167 ? 27.297 -11.148 0.761 1 94 167 ALA A CA 1
ATOM 1297 C C . ALA A 1 167 ? 27.453 -11.648 2.195 1 94 167 ALA A C 1
ATOM 1299 O O . ALA A 1 167 ? 27.547 -12.852 2.436 1 94 167 ALA A O 1
ATOM 1300 N N . THR A 1 168 ? 27.359 -10.742 3.127 1 93.06 168 THR A N 1
ATOM 1301 C CA . THR A 1 168 ? 27.672 -11.117 4.5 1 93.06 168 THR A CA 1
ATOM 1302 C C . THR A 1 168 ? 26.406 -11.25 5.332 1 93.06 168 THR A C 1
ATOM 1304 O O . THR A 1 168 ? 26.422 -11.836 6.414 1 93.06 168 THR A O 1
ATOM 1307 N N . THR A 1 169 ? 25.375 -10.711 4.844 1 90.5 169 THR A N 1
ATOM 1308 C CA . THR A 1 169 ? 24.125 -10.75 5.594 1 90.5 169 THR A CA 1
ATOM 1309 C C . THR A 1 169 ? 23.5 -12.141 5.531 1 90.5 169 THR A C 1
ATOM 1311 O O . THR A 1 169 ? 23.578 -12.812 4.5 1 90.5 169 THR A O 1
ATOM 1314 N N . LYS A 1 170 ? 22.859 -12.445 6.637 1 86.56 170 LYS A N 1
ATOM 1315 C CA . LYS A 1 170 ? 22.125 -13.711 6.672 1 86.56 170 LYS A CA 1
ATOM 1316 C C . LYS A 1 170 ? 21.062 -13.758 5.586 1 86.56 170 LYS A C 1
ATOM 1318 O O . LYS A 1 170 ? 20.469 -12.734 5.242 1 86.56 170 LYS A O 1
ATOM 1323 N N . LEU A 1 171 ? 20.766 -14.93 5.082 1 80.62 171 LEU A N 1
ATOM 1324 C CA . LEU A 1 171 ? 19.875 -15.117 3.945 1 80.62 171 LEU A CA 1
ATOM 1325 C C . LEU A 1 171 ? 18.438 -14.742 4.312 1 80.62 171 LEU A C 1
ATOM 1327 O O . LEU A 1 171 ? 17.641 -14.359 3.449 1 80.62 171 LEU A O 1
ATOM 1331 N N . TRP A 1 172 ? 18.25 -14.82 5.562 1 80.31 172 TRP A N 1
ATOM 1332 C CA . TRP A 1 172 ? 16.891 -14.555 6.004 1 80.31 172 TRP A CA 1
ATOM 1333 C C . TRP A 1 172 ? 16.859 -13.438 7.043 1 80.31 172 TRP A C 1
ATOM 1335 O O . TRP A 1 172 ? 17.859 -13.195 7.727 1 80.31 172 TRP A O 1
ATOM 1345 N N . GLY A 1 173 ? 15.68 -12.758 6.961 1 79.75 173 GLY A N 1
ATOM 1346 C CA . GLY A 1 173 ? 15.516 -11.719 7.969 1 79.75 173 GLY A CA 1
ATOM 1347 C C . GLY A 1 173 ? 15.25 -10.344 7.375 1 79.75 173 GLY A C 1
ATOM 1348 O O . GLY A 1 173 ? 15.359 -10.156 6.164 1 79.75 173 GLY A O 1
ATOM 1349 N N . GLN A 1 174 ? 15.023 -9.438 8.195 1 82.12 174 GLN A N 1
ATOM 1350 C CA . GLN A 1 174 ? 14.625 -8.094 7.797 1 82.12 174 GLN A CA 1
ATOM 1351 C C . GLN A 1 174 ? 15.797 -7.344 7.156 1 82.12 174 GLN A C 1
ATOM 1353 O O . GLN A 1 174 ? 15.602 -6.578 6.211 1 82.12 174 GLN A O 1
ATOM 1358 N N . HIS A 1 175 ? 16.938 -7.523 7.684 1 85 175 HIS A N 1
ATOM 1359 C CA . HIS A 1 175 ? 18.109 -6.832 7.141 1 85 175 HIS A CA 1
ATOM 1360 C C . HIS A 1 175 ? 18.391 -7.27 5.707 1 85 175 HIS A C 1
ATOM 1362 O O . HIS A 1 175 ? 18.719 -6.441 4.855 1 85 175 HIS A O 1
ATOM 1368 N N . ARG A 1 176 ? 18.281 -8.562 5.461 1 89.19 176 ARG A N 1
ATOM 1369 C CA . ARG A 1 176 ? 18.453 -9.07 4.102 1 89.19 176 ARG A CA 1
ATOM 1370 C C . ARG A 1 176 ? 17.469 -8.422 3.145 1 89.19 176 ARG A C 1
ATOM 1372 O O . ARG A 1 176 ? 17.844 -8.008 2.045 1 89.19 176 ARG A O 1
ATOM 1379 N N . GLN A 1 177 ? 16.266 -8.281 3.621 1 89.25 177 GLN A N 1
ATOM 1380 C CA . GLN A 1 177 ? 15.234 -7.668 2.793 1 89.25 177 GLN A CA 1
ATOM 1381 C C . GLN A 1 177 ? 15.555 -6.207 2.5 1 89.25 177 GLN A C 1
ATOM 1383 O O . GLN A 1 177 ? 15.32 -5.727 1.389 1 89.25 177 GLN A O 1
ATOM 1388 N N . GLN A 1 178 ? 16.094 -5.543 3.443 1 88.62 178 GLN A N 1
ATOM 1389 C CA . GLN A 1 178 ? 16.469 -4.145 3.262 1 88.62 178 GLN A CA 1
ATOM 1390 C C . GLN A 1 178 ? 17.578 -3.998 2.225 1 88.62 178 GLN A C 1
ATOM 1392 O O . GLN A 1 178 ? 17.516 -3.109 1.372 1 88.62 178 GLN A O 1
ATOM 1397 N N . VAL A 1 179 ? 18.5 -4.879 2.355 1 92.25 179 VAL A N 1
ATOM 1398 C CA . VAL A 1 179 ? 19.625 -4.848 1.428 1 92.25 179 VAL A CA 1
ATOM 1399 C C . VAL A 1 179 ? 19.141 -5.168 0.016 1 92.25 179 VAL A C 1
ATOM 1401 O O . VAL A 1 179 ? 19.516 -4.496 -0.945 1 92.25 179 VAL A O 1
ATOM 1404 N N . LEU A 1 180 ? 18.297 -6.117 -0.108 1 94.19 180 LEU A N 1
ATOM 1405 C CA . LEU A 1 180 ? 17.75 -6.492 -1.404 1 94.19 180 LEU A CA 1
ATOM 1406 C C . LEU A 1 180 ? 16.953 -5.344 -2.012 1 94.19 180 LEU A C 1
ATOM 1408 O O . LEU A 1 180 ? 17.062 -5.07 -3.209 1 94.19 180 LEU A O 1
ATOM 1412 N N . LYS A 1 181 ? 16.219 -4.75 -1.212 1 94 181 LYS A N 1
ATOM 1413 C CA . LYS A 1 181 ? 15.414 -3.625 -1.69 1 94 181 LYS A CA 1
ATOM 1414 C C . LYS A 1 181 ? 16.297 -2.531 -2.279 1 94 181 LYS A C 1
ATOM 1416 O O . LYS A 1 181 ? 16 -1.988 -3.344 1 94 181 LYS A O 1
ATOM 1421 N N . LYS A 1 182 ? 17.391 -2.23 -1.626 1 94.12 182 LYS A N 1
ATOM 1422 C CA . LYS A 1 182 ? 18.359 -1.248 -2.117 1 94.12 182 LYS A CA 1
ATOM 1423 C C . LYS A 1 182 ? 18.938 -1.672 -3.463 1 94.12 182 LYS A C 1
ATOM 1425 O O . LYS A 1 182 ? 19.047 -0.858 -4.383 1 94.12 182 LYS A O 1
ATOM 1430 N N . LEU A 1 183 ? 19.234 -2.883 -3.508 1 96.19 183 LEU A N 1
ATOM 1431 C CA . LEU A 1 183 ? 19.844 -3.398 -4.73 1 96.19 183 LEU A CA 1
ATOM 1432 C C . LEU A 1 183 ? 18.844 -3.346 -5.891 1 96.19 183 LEU A C 1
ATOM 1434 O O . LEU A 1 183 ? 19.234 -3.088 -7.031 1 96.19 183 LEU A O 1
ATOM 1438 N N . VAL A 1 184 ? 17.625 -3.572 -5.625 1 96.81 184 VAL A N 1
ATOM 1439 C CA . VAL A 1 184 ? 16.609 -3.516 -6.672 1 96.81 184 VAL A CA 1
ATOM 1440 C C . VAL A 1 184 ? 16.469 -2.082 -7.184 1 96.81 184 VAL A C 1
ATOM 1442 O O . VAL A 1 184 ? 16.312 -1.856 -8.383 1 96.81 184 VAL A O 1
ATOM 1445 N N . TYR A 1 185 ? 16.562 -1.112 -6.262 1 95.69 185 TYR A N 1
ATOM 1446 C CA . TYR A 1 185 ? 16.547 0.283 -6.684 1 95.69 185 TYR A CA 1
ATOM 1447 C C . TYR A 1 185 ? 17.672 0.567 -7.664 1 95.69 185 TYR A C 1
ATOM 1449 O O . TYR A 1 185 ? 17.484 1.247 -8.672 1 95.69 185 TYR A O 1
ATOM 1457 N N . LEU A 1 186 ? 18.797 0.05 -7.305 1 96.94 186 LEU A N 1
ATOM 1458 C CA . LEU A 1 186 ? 19.969 0.285 -8.125 1 96.94 186 LEU A CA 1
ATOM 1459 C C . LEU A 1 186 ? 19.875 -0.458 -9.453 1 96.94 186 LEU A C 1
ATOM 1461 O O . LEU A 1 186 ? 20.344 0.035 -10.477 1 96.94 186 LEU A O 1
ATOM 1465 N N . ARG A 1 187 ? 19.25 -1.567 -9.461 1 97.06 187 ARG A N 1
ATOM 1466 C CA . ARG A 1 187 ? 19.109 -2.391 -10.656 1 97.06 187 ARG A CA 1
ATOM 1467 C C . ARG A 1 187 ? 18.016 -1.841 -11.578 1 97.06 187 ARG A C 1
ATOM 1469 O O . ARG A 1 187 ? 18.25 -1.631 -12.773 1 97.06 187 ARG A O 1
ATOM 1476 N N . ASP A 1 188 ? 16.828 -1.616 -11.039 1 97.31 188 ASP A N 1
ATOM 1477 C CA . ASP A 1 188 ? 15.641 -1.366 -11.852 1 97.31 188 ASP A CA 1
AT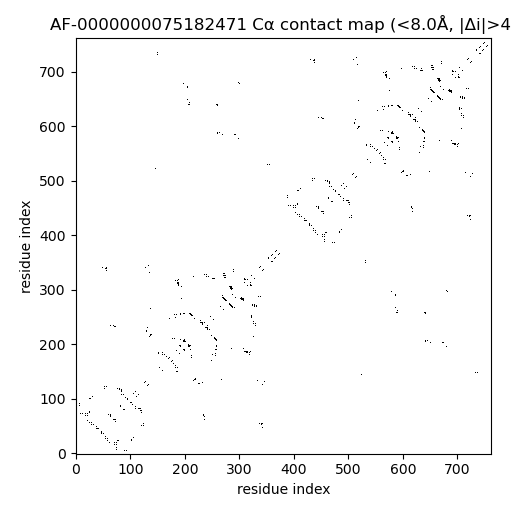OM 1478 C C . ASP A 1 188 ? 15.281 0.116 -11.852 1 97.31 188 ASP A C 1
ATOM 1480 O O . ASP A 1 188 ? 14.508 0.571 -12.695 1 97.31 188 ASP A O 1
ATOM 1484 N N . GLY A 1 189 ? 15.734 0.891 -10.844 1 95.94 189 GLY A N 1
ATOM 1485 C CA . GLY A 1 189 ? 15.453 2.316 -10.797 1 95.94 189 GLY A CA 1
ATOM 1486 C C . GLY A 1 189 ? 14.406 2.682 -9.766 1 95.94 189 GLY A C 1
ATOM 1487 O O . GLY A 1 189 ? 13.977 1.834 -8.977 1 95.94 189 GLY A O 1
ATOM 1488 N N . GLY A 1 190 ? 14.062 3.957 -9.781 1 95.06 190 GLY A N 1
ATOM 1489 C CA . GLY A 1 190 ? 13.203 4.52 -8.75 1 95.06 190 GLY A CA 1
ATOM 1490 C C . GLY A 1 190 ? 11.734 4.555 -9.148 1 95.06 190 GLY A C 1
ATOM 1491 O O . GLY A 1 190 ? 10.945 5.285 -8.555 1 95.06 190 GLY A O 1
ATOM 1492 N N . ARG A 1 191 ? 11.367 3.809 -10.18 1 96 191 ARG A N 1
ATOM 1493 C CA . ARG A 1 191 ? 9.984 3.721 -10.633 1 96 191 ARG A CA 1
ATOM 1494 C C . ARG A 1 191 ? 9.516 2.271 -10.672 1 96 191 ARG A C 1
ATOM 1496 O O . ARG A 1 191 ? 10.297 1.364 -10.953 1 96 191 ARG A O 1
ATOM 1503 N N . CYS A 1 192 ? 8.266 2.113 -10.305 1 96.56 192 CYS A N 1
ATOM 1504 C CA . CYS A 1 192 ? 7.676 0.793 -10.5 1 96.56 192 CYS A CA 1
ATOM 1505 C C . CYS A 1 192 ? 7.781 0.36 -11.961 1 96.56 192 CYS A C 1
ATOM 1507 O O . CYS A 1 192 ? 7.344 1.082 -12.859 1 96.56 192 CYS A O 1
ATOM 1509 N N . PRO A 1 193 ? 8.305 -0.793 -12.258 1 96.81 193 PRO A N 1
ATOM 1510 C CA . PRO A 1 193 ? 8.5 -1.205 -13.648 1 96.81 193 PRO A CA 1
ATOM 1511 C C . PRO A 1 193 ? 7.184 -1.438 -14.383 1 96.81 193 PRO A C 1
ATOM 1513 O O . PRO A 1 193 ? 7.152 -1.447 -15.617 1 96.81 193 PRO A O 1
ATOM 1516 N N . LEU A 1 194 ? 6.082 -1.607 -13.664 1 96.38 194 LEU A N 1
ATOM 1517 C CA . LEU A 1 194 ? 4.797 -1.898 -14.289 1 96.38 194 LEU A CA 1
ATOM 1518 C C . LEU A 1 194 ? 3.973 -0.625 -14.461 1 96.38 194 LEU A C 1
ATOM 1520 O O . LEU A 1 194 ? 3.596 -0.267 -15.578 1 96.38 194 LEU A O 1
ATOM 1524 N N . THR A 1 195 ? 3.789 0.111 -13.398 1 94 195 THR A N 1
ATOM 1525 C CA . THR A 1 195 ? 2.912 1.275 -13.414 1 94 195 THR A CA 1
ATOM 1526 C C . THR A 1 195 ? 3.682 2.527 -13.82 1 94 195 THR A C 1
ATOM 1528 O O . THR A 1 195 ? 3.082 3.549 -14.164 1 94 195 THR A O 1
ATOM 1531 N N . ARG A 1 196 ? 4.961 2.537 -13.648 1 94.25 196 ARG A N 1
ATOM 1532 C CA . ARG A 1 196 ? 5.883 3.627 -13.945 1 94.25 196 ARG A CA 1
ATOM 1533 C C . ARG A 1 196 ? 5.738 4.762 -12.938 1 94.25 196 ARG A C 1
ATOM 1535 O O . ARG A 1 196 ? 6.301 5.844 -13.125 1 94.25 196 ARG A O 1
ATOM 1542 N N . LEU A 1 197 ? 4.988 4.551 -11.938 1 94.31 197 LEU A N 1
ATOM 1543 C CA . LEU A 1 197 ? 4.906 5.523 -10.852 1 94.31 197 LEU A CA 1
ATOM 1544 C C . LEU A 1 197 ? 6.203 5.555 -10.055 1 94.31 197 LEU A C 1
ATOM 1546 O O . LEU A 1 197 ? 6.777 4.504 -9.758 1 94.31 197 LEU A O 1
ATOM 1550 N N . ALA A 1 198 ? 6.637 6.742 -9.711 1 94.25 198 ALA A N 1
ATOM 1551 C CA . ALA A 1 198 ? 7.855 6.875 -8.914 1 94.25 198 ALA A CA 1
ATOM 1552 C C . ALA A 1 198 ? 7.648 6.344 -7.5 1 94.25 198 ALA A C 1
ATOM 1554 O O . ALA A 1 198 ? 6.539 6.398 -6.965 1 94.25 198 ALA A O 1
ATOM 1555 N N . PHE A 1 199 ? 8.695 5.848 -6.941 1 93.5 199 PHE A N 1
ATOM 1556 C CA . PHE A 1 199 ? 8.664 5.457 -5.539 1 93.5 199 PHE A CA 1
ATOM 1557 C C . PHE A 1 199 ? 8.961 6.648 -4.637 1 93.5 199 PHE A C 1
ATOM 1559 O O . PHE A 1 199 ? 9.555 7.637 -5.074 1 93.5 199 PHE A O 1
ATOM 1566 N N . LYS A 1 200 ? 8.469 6.535 -3.453 1 89.5 200 LYS A N 1
ATOM 1567 C CA . LYS A 1 200 ? 8.742 7.562 -2.453 1 89.5 200 LYS A CA 1
ATOM 1568 C C . LYS A 1 200 ? 10.234 7.883 -2.387 1 89.5 200 LYS A C 1
ATOM 1570 O O . LYS A 1 200 ? 11.062 6.977 -2.334 1 89.5 200 LYS A O 1
ATOM 1575 N N . GLY A 1 201 ? 10.57 9.164 -2.398 1 85.44 201 GLY A N 1
ATOM 1576 C CA . GLY A 1 201 ? 11.961 9.586 -2.365 1 85.44 201 GLY A CA 1
ATOM 1577 C C . GLY A 1 201 ? 12.492 9.992 -3.727 1 85.44 201 GLY A C 1
ATOM 1578 O O . GLY A 1 201 ? 13.508 10.68 -3.82 1 85.44 201 GLY A O 1
ATOM 1579 N N . PHE A 1 202 ? 11.719 9.633 -4.797 1 89.81 202 PHE A N 1
ATOM 1580 C CA . PHE A 1 202 ? 12.242 9.883 -6.137 1 89.81 202 PHE A CA 1
ATOM 1581 C C . PHE A 1 202 ? 11.453 10.992 -6.828 1 89.81 202 PHE A C 1
ATOM 1583 O O . PHE A 1 202 ? 11.906 11.555 -7.824 1 89.81 202 PHE A O 1
ATOM 1590 N N . SER A 1 203 ? 10.266 11.211 -6.32 1 86.44 203 SER A N 1
ATOM 1591 C CA . SER A 1 203 ? 9.445 12.227 -6.961 1 86.44 203 SER A CA 1
ATOM 1592 C C . SER A 1 203 ? 8.438 12.828 -5.98 1 86.44 203 SER A C 1
ATOM 1594 O O . SER A 1 203 ? 8.078 12.195 -4.988 1 86.44 203 SER A O 1
ATOM 1596 N N . ILE A 1 204 ? 7.996 14.031 -6.18 1 86.94 204 ILE A N 1
ATOM 1597 C CA . ILE A 1 204 ? 6.914 14.727 -5.496 1 86.94 204 ILE A CA 1
ATOM 1598 C C . ILE A 1 204 ? 6.062 15.484 -6.516 1 86.94 204 ILE A C 1
ATOM 1600 O O . ILE A 1 204 ? 6.598 16.141 -7.418 1 86.94 204 ILE A O 1
ATOM 1604 N N . PRO A 1 205 ? 4.754 15.414 -6.496 1 90.88 205 PRO A N 1
ATOM 1605 C CA . PRO A 1 205 ? 3.943 14.836 -5.426 1 90.88 205 PRO A CA 1
ATOM 1606 C C . PRO A 1 205 ? 3.441 13.43 -5.766 1 90.88 205 PRO A C 1
ATOM 1608 O O . PRO A 1 205 ? 2.674 12.844 -4.996 1 90.88 205 PRO A O 1
ATOM 1611 N N . TYR A 1 206 ? 3.859 12.938 -6.91 1 92.81 206 TYR A N 1
ATOM 1612 C CA . TYR A 1 206 ? 3.32 11.664 -7.371 1 92.81 206 TYR A CA 1
ATOM 1613 C C . TYR A 1 206 ? 4.285 10.523 -7.074 1 92.81 206 TYR A C 1
ATOM 1615 O O . TYR A 1 206 ? 5.273 10.328 -7.785 1 92.81 206 TYR A O 1
ATOM 1623 N N . TYR A 1 207 ? 4.008 9.789 -6.039 1 92.62 207 TYR A N 1
ATOM 1624 C CA . TYR A 1 207 ? 4.836 8.641 -5.68 1 92.62 207 TYR A CA 1
ATOM 1625 C C . TYR A 1 207 ? 4.031 7.609 -4.898 1 92.62 207 TYR A C 1
ATOM 1627 O O . TYR A 1 207 ? 2.926 7.898 -4.434 1 92.62 207 TYR A O 1
ATOM 1635 N N . SER A 1 208 ? 4.523 6.395 -4.875 1 90.81 208 SER A N 1
ATOM 1636 C CA . SER A 1 208 ? 4 5.309 -4.055 1 90.81 208 SER A CA 1
ATOM 1637 C C . SER A 1 208 ? 5.105 4.652 -3.236 1 90.81 208 SER A C 1
ATOM 1639 O O . SER A 1 208 ? 6.289 4.863 -3.502 1 90.81 208 SER A O 1
ATOM 1641 N N . LYS A 1 209 ? 4.68 4.004 -2.232 1 88.62 209 LYS A N 1
ATOM 1642 C CA . LYS A 1 209 ? 5.633 3.197 -1.477 1 88.62 209 LYS A CA 1
ATOM 1643 C C . LYS A 1 209 ? 6.008 1.932 -2.242 1 88.62 209 LYS A C 1
ATOM 1645 O O . LYS A 1 209 ? 5.148 1.284 -2.842 1 88.62 209 LYS A O 1
ATOM 1650 N N . ALA A 1 210 ? 7.277 1.639 -2.246 1 92.19 210 ALA A N 1
ATOM 1651 C CA . ALA A 1 210 ? 7.738 0.417 -2.9 1 92.19 210 ALA A CA 1
ATOM 1652 C C . ALA A 1 210 ? 7.539 -0.798 -1.998 1 92.19 210 ALA A C 1
ATOM 1654 O O . ALA A 1 210 ? 7.91 -0.774 -0.822 1 92.19 210 ALA A O 1
ATOM 1655 N N . ALA A 1 211 ? 6.957 -1.792 -2.504 1 90.88 211 ALA A N 1
ATOM 1656 C CA . ALA A 1 211 ? 6.883 -3.098 -1.854 1 90.88 211 ALA A CA 1
ATOM 1657 C C . ALA A 1 211 ? 7.867 -4.082 -2.484 1 90.88 211 ALA A C 1
ATOM 1659 O O . ALA A 1 211 ? 7.84 -4.301 -3.697 1 90.88 211 ALA A O 1
ATOM 1660 N N . LEU A 1 212 ? 8.758 -4.551 -1.648 1 92.94 212 LEU A N 1
ATOM 1661 C CA . LEU A 1 212 ? 9.633 -5.617 -2.131 1 92.94 212 LEU A CA 1
ATOM 1662 C C . LEU A 1 212 ? 8.852 -6.918 -2.303 1 92.94 212 LEU A C 1
ATOM 1664 O O . LEU A 1 212 ? 8.383 -7.496 -1.321 1 92.94 212 LEU A O 1
ATOM 1668 N N . CYS A 1 213 ? 8.695 -7.352 -3.531 1 93.12 213 CYS A N 1
ATOM 1669 C CA . CYS A 1 213 ? 7.918 -8.547 -3.844 1 93.12 213 CYS A CA 1
ATOM 1670 C C . CYS A 1 213 ? 8.828 -9.695 -4.262 1 93.12 213 CYS A C 1
ATOM 1672 O O . CYS A 1 213 ? 9.773 -9.5 -5.031 1 93.12 213 CYS A O 1
ATOM 1674 N N . HIS A 1 214 ? 8.531 -10.758 -3.727 1 93.94 214 HIS A N 1
ATOM 1675 C CA . HIS A 1 214 ? 9.203 -11.977 -4.156 1 93.94 214 HIS A CA 1
ATOM 1676 C C . HIS A 1 214 ? 8.438 -12.664 -5.281 1 93.94 214 HIS A C 1
ATOM 1678 O O . HIS A 1 214 ? 7.234 -12.898 -5.16 1 93.94 214 HIS A O 1
ATOM 1684 N N . ILE A 1 215 ? 9.086 -12.953 -6.328 1 96.62 215 ILE A N 1
ATOM 1685 C CA . ILE A 1 215 ? 8.469 -13.664 -7.445 1 96.62 215 ILE A CA 1
ATOM 1686 C C . ILE A 1 215 ? 8.023 -15.047 -6.992 1 96.62 215 ILE A C 1
ATOM 1688 O O . ILE A 1 215 ? 6.875 -15.438 -7.203 1 96.62 215 ILE A O 1
ATOM 1692 N N . ILE A 1 216 ? 9.008 -15.727 -6.406 1 94.88 216 ILE A N 1
ATOM 1693 C CA . ILE A 1 216 ? 8.695 -16.953 -5.688 1 94.88 216 ILE A CA 1
ATOM 1694 C C . ILE A 1 216 ? 8.609 -16.672 -4.191 1 94.88 216 ILE A C 1
ATOM 1696 O O . ILE A 1 216 ? 9.594 -16.266 -3.57 1 94.88 216 ILE A O 1
ATOM 1700 N N . PRO A 1 217 ? 7.449 -16.859 -3.643 1 89.44 217 PRO A N 1
ATOM 1701 C CA . PRO A 1 217 ? 7.293 -16.531 -2.223 1 89.44 217 PRO A CA 1
ATOM 1702 C C . PRO A 1 217 ? 8.203 -17.375 -1.322 1 89.44 217 PRO A C 1
ATOM 1704 O O . PRO A 1 217 ? 8.406 -18.562 -1.574 1 89.44 217 PRO A O 1
ATOM 1707 N N . ASN A 1 218 ? 8.617 -16.766 -0.211 1 79.06 218 ASN A N 1
ATOM 1708 C CA . ASN A 1 218 ? 9.539 -17.422 0.715 1 79.06 218 ASN A CA 1
ATOM 1709 C C . ASN A 1 218 ? 8.875 -18.578 1.448 1 79.06 218 ASN A C 1
ATOM 1711 O O . ASN A 1 218 ? 9.555 -19.484 1.916 1 79.06 218 ASN A O 1
ATOM 1715 N N . CYS A 1 219 ? 7.605 -18.531 1.503 1 73.31 219 CYS A N 1
ATOM 1716 C CA . CYS A 1 219 ? 6.871 -19.547 2.254 1 73.31 219 CYS A CA 1
ATOM 1717 C C . CYS A 1 219 ? 7.027 -20.922 1.615 1 73.31 219 CYS A C 1
ATOM 1719 O O . CYS A 1 219 ? 6.738 -21.938 2.244 1 73.31 219 CYS A O 1
ATOM 1721 N N . ILE A 1 220 ? 7.535 -20.938 0.456 1 77.31 220 ILE A N 1
ATOM 1722 C CA . ILE A 1 220 ? 7.719 -22.203 -0.237 1 77.31 220 ILE A CA 1
ATOM 1723 C C . ILE A 1 220 ? 8.758 -23.047 0.499 1 77.31 220 ILE A C 1
ATOM 1725 O O . ILE A 1 220 ? 8.711 -24.281 0.458 1 77.31 220 ILE A O 1
ATOM 1729 N N . ALA A 1 221 ? 9.656 -22.359 1.206 1 72.5 221 ALA A N 1
ATOM 1730 C CA . ALA A 1 221 ? 10.734 -23.047 1.896 1 72.5 221 ALA A CA 1
ATOM 1731 C C . ALA A 1 221 ? 10.305 -23.484 3.291 1 72.5 221 ALA A C 1
ATOM 1733 O O . ALA A 1 221 ? 11.094 -24.078 4.035 1 72.5 221 ALA A O 1
ATOM 1734 N N . SER A 1 222 ? 9.062 -23.297 3.674 1 63.66 222 SER A N 1
ATOM 1735 C CA . SER A 1 222 ? 8.656 -23.672 5.023 1 63.66 222 SER A CA 1
ATOM 1736 C C . SER A 1 222 ? 8.797 -25.172 5.246 1 63.66 222 SER A C 1
ATOM 1738 O O . SER A 1 222 ? 8.43 -25.984 4.383 1 63.66 222 SER A O 1
ATOM 1740 N N . PRO A 1 223 ? 9.648 -25.578 6.277 1 52.22 223 PRO A N 1
ATOM 1741 C CA . PRO A 1 223 ? 10.062 -26.953 6.531 1 52.22 223 PRO A CA 1
ATOM 1742 C C . PRO A 1 223 ? 8.891 -27.922 6.594 1 52.22 223 PRO A C 1
ATOM 1744 O O . PRO A 1 223 ? 9.055 -29.109 6.301 1 52.22 223 PRO A O 1
ATOM 1747 N N . ASN A 1 224 ? 7.805 -27.609 7.254 1 47.81 224 ASN A N 1
ATOM 1748 C CA . ASN A 1 224 ? 6.82 -28.625 7.613 1 47.81 224 ASN A CA 1
ATOM 1749 C C . ASN A 1 224 ? 6.098 -29.156 6.383 1 47.81 224 ASN A C 1
ATOM 1751 O O . ASN A 1 224 ? 5.121 -29.906 6.504 1 47.81 224 ASN A O 1
ATOM 1755 N N . LYS A 1 225 ? 6.445 -28.812 5.332 1 51.03 225 LYS A N 1
ATOM 1756 C CA . LYS A 1 225 ? 5.578 -29.219 4.227 1 51.03 225 LYS A CA 1
ATOM 1757 C C . LYS A 1 225 ? 6.305 -30.156 3.275 1 51.03 225 LYS A C 1
ATOM 1759 O O . LYS A 1 225 ? 7.535 -30.234 3.273 1 51.03 225 LYS A O 1
ATOM 1764 N N . LEU A 1 226 ? 5.582 -31.219 2.842 1 56.34 226 LEU A N 1
ATOM 1765 C CA . LEU A 1 226 ? 6.062 -31.891 1.633 1 56.34 226 LEU A CA 1
ATOM 1766 C C . LEU A 1 226 ? 6.824 -30.906 0.744 1 56.34 226 LEU A C 1
ATOM 1768 O O . LEU A 1 226 ? 6.586 -29.703 0.792 1 56.34 226 LEU A O 1
ATOM 1772 N N . ASP A 1 227 ? 7.918 -31.328 0.032 1 70.62 227 ASP A N 1
ATOM 1773 C CA . ASP A 1 227 ? 9.023 -30.625 -0.611 1 70.62 227 ASP A CA 1
ATOM 1774 C C . ASP A 1 227 ? 8.539 -29.844 -1.829 1 70.62 227 ASP A C 1
ATOM 1776 O O . ASP A 1 227 ? 8.297 -30.422 -2.891 1 70.62 227 ASP A O 1
ATOM 1780 N N . PRO A 1 228 ? 7.891 -28.672 -1.659 1 80.88 228 PRO A N 1
ATOM 1781 C CA . PRO A 1 228 ? 7.535 -27.844 -2.814 1 80.88 228 PRO A CA 1
ATOM 1782 C C . PRO A 1 228 ? 8.57 -27.938 -3.938 1 80.88 228 PRO A C 1
ATOM 1784 O O . PRO A 1 228 ? 8.211 -27.859 -5.117 1 80.88 228 PRO A O 1
ATOM 1787 N N . PHE A 1 229 ? 9.742 -28.344 -3.611 1 89.62 229 PHE A N 1
ATOM 1788 C CA . PHE A 1 229 ? 10.789 -28.391 -4.625 1 89.62 229 PHE A CA 1
ATOM 1789 C C . PHE A 1 229 ? 10.656 -29.641 -5.484 1 89.62 229 PHE A C 1
ATOM 1791 O O . PHE A 1 229 ? 10.969 -29.625 -6.676 1 89.62 229 PHE A O 1
ATOM 1798 N N . ARG A 1 230 ? 10.188 -30.641 -4.82 1 89.75 230 ARG A N 1
ATOM 1799 C CA . ARG A 1 230 ? 9.914 -31.844 -5.598 1 89.75 230 ARG A CA 1
ATOM 1800 C C . ARG A 1 230 ? 8.812 -31.609 -6.617 1 89.75 230 ARG A C 1
ATOM 1802 O O . ARG A 1 230 ? 8.93 -32 -7.781 1 89.75 230 ARG A O 1
ATOM 1809 N N . MET A 1 231 ? 7.773 -30.969 -6.195 1 91.94 231 MET A N 1
ATOM 1810 C CA . MET A 1 231 ? 6.66 -30.656 -7.086 1 91.94 231 MET A CA 1
ATOM 1811 C C . MET A 1 231 ? 7.098 -29.734 -8.211 1 91.94 231 MET A C 1
ATOM 1813 O O . MET A 1 231 ? 6.68 -29.891 -9.359 1 91.94 231 MET A O 1
ATOM 1817 N N . ILE A 1 232 ? 7.938 -28.812 -7.891 1 95.62 232 ILE A N 1
ATOM 1818 C CA . ILE A 1 232 ? 8.453 -27.891 -8.906 1 95.62 232 ILE A CA 1
ATOM 1819 C C . ILE A 1 232 ? 9.305 -28.656 -9.906 1 95.62 232 ILE A C 1
ATOM 1821 O O . ILE A 1 232 ? 9.219 -28.422 -11.117 1 95.62 232 ILE A O 1
ATOM 1825 N N . SER A 1 233 ? 10.055 -29.562 -9.352 1 95.12 233 SER A N 1
ATOM 1826 C CA . SER A 1 233 ? 10.898 -30.375 -10.234 1 95.12 233 SER A CA 1
ATOM 1827 C C . SER A 1 233 ? 10.055 -31.203 -11.195 1 95.12 233 SER A C 1
ATOM 1829 O O . SER A 1 233 ? 10.383 -31.312 -12.383 1 95.12 233 SER A O 1
ATOM 1831 N N . LEU A 1 234 ? 9.016 -31.766 -10.719 1 94.88 234 LEU A N 1
ATOM 1832 C CA . LEU A 1 234 ? 8.125 -32.531 -11.562 1 94.88 234 LEU A CA 1
ATOM 1833 C C . LEU A 1 234 ? 7.43 -31.656 -12.586 1 94.88 234 LEU A C 1
ATOM 1835 O O . LEU A 1 234 ? 7.238 -32.062 -13.742 1 94.88 234 LEU A O 1
ATOM 1839 N N . PHE A 1 235 ? 7.094 -30.5 -12.219 1 97.56 235 PHE A N 1
ATOM 1840 C CA . PHE A 1 235 ? 6.289 -29.578 -13.008 1 97.56 235 PHE A CA 1
ATOM 1841 C C . PHE A 1 235 ? 7.148 -28.859 -14.039 1 97.56 235 PHE A C 1
ATOM 1843 O O . PHE A 1 235 ? 6.758 -28.734 -15.203 1 97.56 235 PHE A O 1
ATOM 1850 N N . ALA A 1 236 ? 8.359 -28.391 -13.617 1 98.25 236 ALA A N 1
ATOM 1851 C CA . ALA A 1 236 ? 9.117 -27.453 -14.445 1 98.25 236 ALA A CA 1
ATOM 1852 C C . ALA A 1 236 ? 10.531 -27.969 -14.695 1 98.25 236 ALA A C 1
ATOM 1854 O O . ALA A 1 236 ? 11.305 -27.359 -15.438 1 98.25 236 ALA A O 1
ATOM 1855 N N . GLY A 1 237 ? 10.914 -29.062 -14.055 1 96.31 237 GLY A N 1
ATOM 1856 C CA . GLY A 1 237 ? 12.242 -29.625 -14.242 1 96.31 237 GLY A CA 1
ATOM 1857 C C . GLY A 1 237 ? 13.188 -29.344 -13.086 1 96.31 237 GLY A C 1
ATOM 1858 O O . GLY A 1 237 ? 12.984 -28.391 -12.336 1 96.31 237 GLY A O 1
ATOM 1859 N N . THR A 1 238 ? 14.188 -30.109 -13.008 1 94.94 238 THR A N 1
ATOM 1860 C CA . THR A 1 238 ? 15.148 -30.047 -11.914 1 94.94 238 THR A CA 1
ATOM 1861 C C . THR A 1 238 ? 15.938 -28.734 -11.977 1 94.94 238 THR A C 1
ATOM 1863 O O . THR A 1 238 ? 16.266 -28.156 -10.945 1 94.94 238 THR A O 1
ATOM 1866 N N . ASP A 1 239 ? 16.203 -28.328 -13.156 1 96.62 239 ASP A N 1
ATOM 1867 C CA . ASP A 1 239 ? 16.969 -27.094 -13.328 1 96.62 239 ASP A CA 1
ATOM 1868 C C . ASP A 1 239 ? 16.219 -25.906 -12.734 1 96.62 239 ASP A C 1
ATOM 1870 O O . ASP A 1 239 ? 16.828 -25.078 -12.039 1 96.62 239 ASP A O 1
ATOM 1874 N N . VAL A 1 240 ? 14.945 -25.828 -12.992 1 97.69 240 VAL A N 1
ATOM 1875 C CA . VAL A 1 240 ? 14.133 -24.734 -12.461 1 97.69 240 VAL A CA 1
ATOM 1876 C C . VAL A 1 240 ? 14.055 -24.844 -10.945 1 97.69 240 VAL A C 1
ATOM 1878 O O . VAL A 1 240 ? 14.219 -23.844 -10.234 1 97.69 240 VAL A O 1
ATOM 1881 N N . ALA A 1 241 ? 13.883 -26 -10.406 1 95.25 241 ALA A N 1
ATOM 1882 C CA . ALA A 1 241 ? 13.812 -26.203 -8.969 1 95.25 241 ALA A CA 1
ATOM 1883 C C . ALA A 1 241 ? 15.102 -25.766 -8.281 1 95.25 241 ALA A C 1
ATOM 1885 O O . ALA A 1 241 ? 15.055 -25.109 -7.234 1 95.25 241 ALA A O 1
ATOM 1886 N N . GLU A 1 242 ? 16.156 -26.109 -8.891 1 95.31 242 GLU A N 1
ATOM 1887 C CA . GLU A 1 242 ? 17.453 -25.719 -8.336 1 95.31 242 GLU A CA 1
ATOM 1888 C C . GLU A 1 242 ? 17.641 -24.219 -8.383 1 95.31 242 GLU A C 1
ATOM 1890 O O . GLU A 1 242 ? 18.188 -23.625 -7.457 1 95.31 242 GLU A O 1
ATOM 1895 N N . SER A 1 243 ? 17.188 -23.641 -9.453 1 96.5 243 SER A N 1
ATOM 1896 C CA . SER A 1 243 ? 17.25 -22.188 -9.555 1 96.5 243 SER A CA 1
ATOM 1897 C C . SER A 1 243 ? 16.422 -21.531 -8.453 1 96.5 243 SER A C 1
ATOM 1899 O O . SER A 1 243 ? 16.859 -20.531 -7.859 1 96.5 243 SER A O 1
ATOM 1901 N N . VAL A 1 244 ? 15.219 -22.047 -8.227 1 95.06 244 VAL A N 1
ATOM 1902 C CA . VAL A 1 244 ? 14.359 -21.516 -7.172 1 95.06 244 VAL A CA 1
ATOM 1903 C C . VAL A 1 244 ? 15.078 -21.625 -5.824 1 95.06 244 VAL A C 1
ATOM 1905 O O . VAL A 1 244 ? 15.133 -20.656 -5.066 1 95.06 244 VAL A O 1
ATOM 1908 N N . ARG A 1 245 ? 15.656 -22.719 -5.578 1 91 245 ARG A N 1
ATOM 1909 C CA . ARG A 1 245 ? 16.359 -22.938 -4.32 1 91 245 ARG A CA 1
ATOM 1910 C C . ARG A 1 245 ? 17.5 -21.953 -4.148 1 91 245 ARG A C 1
ATOM 1912 O O . ARG A 1 245 ? 17.688 -21.391 -3.064 1 91 245 ARG A O 1
ATOM 1919 N N . ALA A 1 246 ? 18.188 -21.766 -5.172 1 92.5 246 ALA A N 1
ATOM 1920 C CA . ALA A 1 246 ? 19.375 -20.922 -5.133 1 92.5 246 ALA A CA 1
ATOM 1921 C C . ALA A 1 246 ? 19 -19.453 -4.988 1 92.5 246 ALA A C 1
ATOM 1923 O O . ALA A 1 246 ? 19.734 -18.672 -4.371 1 92.5 246 ALA A O 1
ATOM 1924 N N . GLU A 1 247 ? 17.781 -19.125 -5.508 1 93.94 247 GLU A N 1
ATOM 1925 C CA . GLU A 1 247 ? 17.484 -17.703 -5.688 1 93.94 247 GLU A CA 1
ATOM 1926 C C . GLU A 1 247 ? 16.469 -17.219 -4.652 1 93.94 247 GLU A C 1
ATOM 1928 O O . GLU A 1 247 ? 16.172 -16.031 -4.586 1 93.94 247 GLU A O 1
ATOM 1933 N N . LEU A 1 248 ? 15.977 -17.953 -3.834 1 90.19 248 LEU A N 1
ATOM 1934 C CA . LEU A 1 248 ? 14.836 -17.625 -2.982 1 90.19 248 LEU A CA 1
ATOM 1935 C C . LEU A 1 248 ? 15.094 -16.344 -2.201 1 90.19 248 LEU A C 1
ATOM 1937 O O . LEU A 1 248 ? 14.188 -15.523 -2.023 1 90.19 248 LEU A O 1
ATOM 1941 N N . ASN A 1 249 ? 16.297 -16.125 -1.719 1 89 249 ASN A N 1
ATOM 1942 C CA . ASN A 1 249 ? 16.656 -14.914 -0.973 1 89 249 ASN A CA 1
ATOM 1943 C C . ASN A 1 249 ? 17.719 -14.102 -1.688 1 89 249 ASN A C 1
ATOM 1945 O O . ASN A 1 249 ? 18.625 -13.57 -1.05 1 89 249 ASN A O 1
ATOM 1949 N N . SER A 1 250 ? 17.547 -14.086 -2.988 1 94.25 250 SER A N 1
ATOM 1950 C CA . SER A 1 250 ? 18.531 -13.375 -3.793 1 94.25 250 SER A CA 1
ATOM 1951 C C . SER A 1 250 ? 17.875 -12.305 -4.656 1 94.25 250 SER A C 1
ATOM 1953 O O . SER A 1 250 ? 16.641 -12.219 -4.719 1 94.25 250 SER A O 1
ATOM 1955 N N . LEU A 1 251 ? 18.719 -11.57 -5.281 1 96 251 LEU A N 1
ATOM 1956 C CA . LEU A 1 251 ? 18.297 -10.453 -6.121 1 96 251 LEU A CA 1
ATOM 1957 C C . LEU A 1 251 ? 17.484 -10.945 -7.312 1 96 251 LEU A C 1
ATOM 1959 O O . LEU A 1 251 ? 16.578 -10.258 -7.773 1 96 251 LEU A O 1
ATOM 1963 N N . GLY A 1 252 ? 17.719 -12.141 -7.719 1 97.06 252 GLY A N 1
ATOM 1964 C CA . GLY A 1 252 ? 17.031 -12.711 -8.875 1 97.06 252 GLY A CA 1
ATOM 1965 C C . GLY A 1 252 ? 15.578 -13.039 -8.602 1 97.06 252 GLY A C 1
ATOM 1966 O O . GLY A 1 252 ? 14.805 -13.281 -9.531 1 97.06 252 GLY A O 1
ATOM 1967 N N . ASN A 1 253 ? 15.133 -12.938 -7.312 1 96.81 253 ASN A N 1
ATOM 1968 C CA . ASN A 1 253 ? 13.781 -13.344 -6.938 1 96.81 253 ASN A CA 1
ATOM 1969 C C . ASN A 1 253 ? 12.938 -12.156 -6.484 1 96.81 253 ASN A C 1
ATOM 1971 O O . ASN A 1 253 ? 11.836 -12.336 -5.965 1 96.81 253 ASN A O 1
ATOM 1975 N N . VAL A 1 254 ? 13.523 -10.969 -6.621 1 96.38 254 VAL A N 1
ATOM 1976 C CA . VAL A 1 254 ? 12.781 -9.875 -6.012 1 96.38 254 VAL A CA 1
ATOM 1977 C C . VAL A 1 254 ? 12.617 -8.742 -7.02 1 96.38 254 VAL A C 1
ATOM 1979 O O . VAL A 1 254 ? 13.438 -8.578 -7.922 1 96.38 254 VAL A O 1
ATOM 1982 N N . ILE A 1 255 ? 11.523 -8.031 -6.855 1 96.81 255 ILE A N 1
ATOM 1983 C CA . ILE A 1 255 ? 11.203 -6.824 -7.605 1 96.81 255 ILE A CA 1
ATOM 1984 C C . ILE A 1 255 ? 10.516 -5.816 -6.688 1 96.81 255 ILE A C 1
ATOM 1986 O O . ILE A 1 255 ? 9.867 -6.199 -5.707 1 96.81 255 ILE A O 1
ATOM 1990 N N . ASN A 1 256 ? 10.695 -4.562 -6.941 1 95.31 256 ASN A N 1
ATOM 1991 C CA . ASN A 1 256 ? 9.914 -3.529 -6.266 1 95.31 256 ASN A CA 1
ATOM 1992 C C . ASN A 1 256 ? 8.656 -3.168 -7.059 1 95.31 256 ASN A C 1
ATOM 1994 O O . ASN A 1 256 ? 8.742 -2.82 -8.234 1 95.31 256 ASN A O 1
ATOM 1998 N N . LEU A 1 257 ? 7.547 -3.277 -6.383 1 95 257 LEU A N 1
ATOM 1999 C CA . LEU A 1 257 ? 6.293 -2.855 -6.992 1 95 257 LEU A CA 1
ATOM 2000 C C . LEU A 1 257 ? 5.605 -1.794 -6.137 1 95 257 LEU A C 1
ATOM 2002 O O . LEU A 1 257 ? 5.867 -1.692 -4.938 1 95 257 LEU A O 1
ATOM 2006 N N . ASP A 1 258 ? 4.809 -1.062 -6.898 1 92.31 258 ASP A N 1
ATOM 2007 C CA . ASP A 1 258 ? 3.877 -0.198 -6.18 1 92.31 258 ASP A CA 1
ATOM 2008 C C . ASP A 1 258 ? 3.002 -1.007 -5.227 1 92.31 258 ASP A C 1
ATOM 2010 O O . ASP A 1 258 ? 2.535 -2.094 -5.57 1 92.31 258 ASP A O 1
ATOM 2014 N N . THR A 1 259 ? 2.799 -0.468 -4.043 1 87.88 259 THR A N 1
ATOM 2015 C CA . THR A 1 259 ? 2.016 -1.197 -3.053 1 87.88 259 THR A CA 1
ATOM 2016 C C . THR A 1 259 ? 0.598 -1.444 -3.559 1 87.88 259 THR A C 1
ATOM 2018 O O . THR A 1 259 ? -0.032 -2.439 -3.193 1 87.88 259 THR A O 1
ATOM 2021 N N . GLY A 1 260 ? 0.094 -0.635 -4.371 1 84.25 260 GLY A N 1
ATOM 2022 C CA . GLY A 1 260 ? -1.245 -0.818 -4.906 1 84.25 260 GLY A CA 1
ATOM 2023 C C . GLY A 1 260 ? -1.375 -2.053 -5.781 1 84.25 260 GLY A C 1
ATOM 2024 O O . GLY A 1 260 ? -2.396 -2.742 -5.742 1 84.25 260 GLY A O 1
ATOM 2025 N N . ILE A 1 261 ? -0.335 -2.357 -6.473 1 91.25 261 ILE A N 1
ATOM 2026 C CA . ILE A 1 261 ? -0.436 -3.445 -7.438 1 91.25 261 ILE A CA 1
ATOM 2027 C C . ILE A 1 261 ? 0.211 -4.703 -6.867 1 91.25 261 ILE A C 1
ATOM 2029 O O . ILE A 1 261 ? 0.019 -5.805 -7.391 1 91.25 261 ILE A O 1
ATOM 2033 N N . SER A 1 262 ? 0.996 -4.527 -5.777 1 91.69 262 SER A N 1
ATOM 2034 C CA . SER A 1 262 ? 1.677 -5.68 -5.195 1 91.69 262 SER A CA 1
ATOM 2035 C C . SER A 1 262 ? 0.677 -6.715 -4.695 1 91.69 262 SER A C 1
ATOM 2037 O O . SER A 1 262 ? 0.928 -7.922 -4.781 1 91.69 262 SER A O 1
ATOM 2039 N N . VAL A 1 263 ? -0.474 -6.297 -4.266 1 87.31 263 VAL A N 1
ATOM 2040 C CA . VAL A 1 263 ? -1.498 -7.211 -3.764 1 87.31 263 VAL A CA 1
ATOM 2041 C C . VAL A 1 263 ? -2.092 -8.008 -4.926 1 87.31 263 VAL A C 1
ATOM 2043 O O . VAL A 1 263 ? -2.43 -9.18 -4.77 1 87.31 263 VAL A O 1
ATOM 2046 N N . VAL A 1 264 ? -2.225 -7.344 -6.043 1 91.69 264 VAL A N 1
ATOM 2047 C CA . VAL A 1 264 ? -2.744 -7.996 -7.242 1 91.69 264 VAL A CA 1
ATOM 2048 C C . VAL A 1 264 ? -1.758 -9.062 -7.719 1 91.69 264 VAL A C 1
ATOM 2050 O O . VAL A 1 264 ? -2.164 -10.141 -8.156 1 91.69 264 VAL A O 1
ATOM 2053 N N . PHE A 1 265 ? -0.478 -8.781 -7.52 1 93.25 265 PHE A N 1
ATOM 2054 C CA . PHE A 1 265 ? 0.586 -9.727 -7.832 1 93.25 265 PHE A CA 1
ATOM 2055 C C . PHE A 1 265 ? 0.524 -10.938 -6.902 1 93.25 265 PHE A C 1
ATOM 2057 O O . PHE A 1 265 ? 0.597 -12.078 -7.359 1 93.25 265 PHE A O 1
ATOM 2064 N N . ASP A 1 266 ? 0.32 -10.648 -5.699 1 87.75 266 ASP A N 1
ATOM 2065 C CA . ASP A 1 266 ? 0.275 -11.703 -4.688 1 87.75 266 ASP A CA 1
ATOM 2066 C C . ASP A 1 266 ? -0.938 -12.609 -4.891 1 87.75 266 ASP A C 1
ATOM 2068 O O . ASP A 1 266 ? -0.908 -13.781 -4.523 1 87.75 266 ASP A O 1
ATOM 2072 N N . ASP A 1 267 ? -1.924 -12.086 -5.531 1 87.88 267 ASP A N 1
ATOM 2073 C CA . ASP A 1 267 ? -3.15 -12.844 -5.762 1 87.88 267 ASP A CA 1
ATOM 2074 C C . ASP A 1 267 ? -3.092 -13.602 -7.086 1 87.88 267 ASP A C 1
ATOM 2076 O O . ASP A 1 267 ? -4.094 -14.164 -7.527 1 87.88 267 ASP A O 1
ATOM 2080 N N . LEU A 1 268 ? -1.985 -13.5 -7.719 1 93.75 268 LEU A N 1
ATOM 2081 C CA . LEU A 1 268 ? -1.726 -14.227 -8.961 1 93.75 268 LEU A CA 1
ATOM 2082 C C . LEU A 1 268 ? -2.684 -13.773 -10.055 1 93.75 268 LEU A C 1
ATOM 2084 O O . LEU A 1 268 ? -3.223 -14.609 -10.797 1 93.75 268 LEU A O 1
ATOM 2088 N N . MET A 1 269 ? -2.898 -12.469 -10.164 1 94.75 269 MET A N 1
ATOM 2089 C CA . MET A 1 269 ? -3.777 -11.93 -11.195 1 94.75 269 MET A CA 1
ATOM 2090 C C . MET A 1 269 ? -2.988 -11.586 -12.453 1 94.75 269 MET A C 1
ATOM 2092 O O . MET A 1 269 ? -3.574 -11.312 -13.508 1 94.75 269 MET A O 1
ATOM 2096 N N . PHE A 1 270 ? -1.726 -11.586 -12.273 1 96.56 270 PHE A N 1
ATOM 2097 C CA . PHE A 1 270 ? -0.834 -11.391 -13.406 1 96.56 270 PHE A CA 1
ATOM 2098 C C . PHE A 1 270 ? 0.544 -11.969 -13.125 1 96.56 270 PHE A C 1
ATOM 2100 O O . PHE A 1 270 ? 0.82 -12.406 -12 1 96.56 270 PHE A O 1
ATOM 2107 N N . GLY A 1 271 ? 1.363 -12.086 -14.125 1 97.56 271 GLY A N 1
ATOM 2108 C CA . GLY A 1 271 ? 2.75 -12.516 -14.039 1 97.56 271 GLY A CA 1
ATOM 2109 C C . GLY A 1 271 ? 3.656 -11.812 -15.031 1 97.56 271 GLY A C 1
ATOM 2110 O O . GLY A 1 271 ? 3.217 -10.914 -15.75 1 97.56 271 GLY A O 1
ATOM 2111 N N . ILE A 1 272 ? 4.887 -12.148 -14.906 1 98.25 272 ILE A N 1
ATOM 2112 C CA . ILE A 1 272 ? 5.906 -11.641 -15.812 1 98.25 272 ILE A CA 1
ATOM 2113 C C . ILE A 1 272 ? 6.496 -12.797 -16.625 1 98.25 272 ILE A C 1
ATOM 2115 O O . ILE A 1 272 ? 6.961 -13.789 -16.047 1 98.25 272 ILE A O 1
ATOM 2119 N N . GLU A 1 273 ? 6.43 -12.656 -17.859 1 98.5 273 GLU A N 1
ATOM 2120 C CA . GLU A 1 273 ? 7.008 -13.656 -18.75 1 98.5 273 GLU A CA 1
ATOM 2121 C C . GLU A 1 273 ? 8.359 -13.195 -19.297 1 98.5 273 GLU A C 1
ATOM 2123 O O . GLU A 1 273 ? 8.492 -12.062 -19.766 1 98.5 273 GLU A O 1
ATOM 2128 N N . ALA A 1 274 ? 9.328 -14.055 -19.172 1 98.06 274 ALA A N 1
ATOM 2129 C CA . ALA A 1 274 ? 10.648 -13.773 -19.719 1 98.06 274 ALA A CA 1
ATOM 2130 C C . ALA A 1 274 ? 10.867 -14.539 -21.031 1 98.06 274 ALA A C 1
ATOM 2132 O O . ALA A 1 274 ? 10.633 -15.742 -21.094 1 98.06 274 ALA A O 1
ATOM 2133 N N . GLU A 1 275 ? 11.273 -13.805 -22 1 96.81 275 GLU A N 1
ATOM 2134 C CA . GLU A 1 275 ? 11.555 -14.383 -23.297 1 96.81 275 GLU A CA 1
ATOM 2135 C C . GLU A 1 275 ? 12.961 -14.023 -23.781 1 96.81 275 GLU A C 1
ATOM 2137 O O . GLU A 1 275 ? 13.414 -12.891 -23.594 1 96.81 275 GLU A O 1
ATOM 2142 N N . GLU A 1 276 ? 13.586 -15.008 -24.266 1 92.75 276 GLU A N 1
ATOM 2143 C CA . GLU A 1 276 ? 14.883 -14.727 -24.875 1 92.75 276 GLU A CA 1
ATOM 2144 C C . GLU A 1 276 ? 14.734 -14.25 -26.312 1 92.75 276 GLU A C 1
ATOM 2146 O O . GLU A 1 276 ? 14.172 -14.945 -27.156 1 92.75 276 GLU A O 1
ATOM 2151 N N . GLU A 1 277 ? 15.117 -13.031 -26.453 1 89.5 277 GLU A N 1
ATOM 2152 C CA . GLU A 1 277 ? 15.125 -12.422 -27.797 1 89.5 277 GLU A CA 1
ATOM 2153 C C . GLU A 1 277 ? 16.516 -11.891 -28.141 1 89.5 277 GLU A C 1
ATOM 2155 O O . GLU A 1 277 ? 17.031 -11.016 -27.453 1 89.5 277 GLU A O 1
ATOM 2160 N N . ASN A 1 278 ? 17.016 -12.312 -29.25 1 89.69 278 ASN A N 1
ATOM 2161 C CA . ASN A 1 278 ? 18.312 -11.852 -29.719 1 89.69 278 ASN A CA 1
ATOM 2162 C C . ASN A 1 278 ? 19.359 -11.914 -28.609 1 89.69 278 ASN A C 1
ATOM 2164 O O . ASN A 1 278 ? 20.062 -10.93 -28.344 1 89.69 278 ASN A O 1
ATOM 2168 N N . SER A 1 279 ? 19.406 -12.969 -27.859 1 87.75 279 SER A N 1
ATOM 2169 C CA . SER A 1 279 ? 20.391 -13.281 -26.828 1 87.75 279 SER A CA 1
ATOM 2170 C C . SER A 1 279 ? 20.188 -12.398 -25.594 1 87.75 279 SER A C 1
ATOM 2172 O O . SER A 1 279 ? 21.094 -12.281 -24.766 1 87.75 279 SER A O 1
ATOM 2174 N N . GLU A 1 280 ? 19.094 -11.703 -25.625 1 91.06 280 GLU A N 1
ATOM 2175 C CA . GLU A 1 280 ? 18.75 -10.922 -24.453 1 91.06 280 GLU A CA 1
ATOM 2176 C C . GLU A 1 280 ? 17.391 -11.344 -23.891 1 91.06 280 GLU A C 1
ATOM 2178 O O . GLU A 1 280 ? 16.516 -11.781 -24.625 1 91.06 280 GLU A O 1
ATOM 2183 N N . VAL A 1 281 ? 17.391 -11.234 -22.594 1 95.5 281 VAL A N 1
ATOM 2184 C CA . VAL A 1 281 ? 16.125 -11.57 -21.953 1 95.5 281 VAL A CA 1
ATOM 2185 C C . VAL A 1 281 ? 15.219 -10.336 -21.922 1 95.5 281 VAL A C 1
ATOM 2187 O O . VAL A 1 281 ? 15.641 -9.258 -21.5 1 95.5 281 VAL A O 1
ATOM 2190 N N . GLN A 1 282 ? 14.055 -10.523 -22.484 1 96.75 282 GLN A N 1
ATOM 2191 C CA . GLN A 1 282 ? 13.016 -9.508 -22.391 1 96.75 282 GLN A CA 1
ATOM 2192 C C . GLN A 1 282 ? 11.875 -9.961 -21.484 1 96.75 282 GLN A C 1
ATOM 2194 O O . GLN A 1 282 ? 11.555 -11.148 -21.422 1 96.75 282 GLN A O 1
ATOM 2199 N N . TYR A 1 283 ? 11.359 -9 -20.781 1 98 283 TYR A N 1
ATOM 2200 C CA . TYR A 1 283 ? 10.266 -9.297 -19.859 1 98 283 TYR A CA 1
ATOM 2201 C C . TYR A 1 283 ? 8.969 -8.641 -20.312 1 98 283 TYR A C 1
ATOM 2203 O O . TYR A 1 283 ? 8.977 -7.504 -20.797 1 98 283 TYR A O 1
ATOM 2211 N N . TYR A 1 284 ? 7.875 -9.406 -20.094 1 98.44 284 TYR A N 1
ATOM 2212 C CA . TYR A 1 284 ? 6.57 -8.922 -20.531 1 98.44 284 TYR A CA 1
ATOM 2213 C C . TYR A 1 284 ? 5.527 -9.086 -19.438 1 98.44 284 TYR A C 1
ATOM 2215 O O . TYR A 1 284 ? 5.516 -10.094 -18.719 1 98.44 284 TYR A O 1
ATOM 2223 N N . PHE A 1 285 ? 4.688 -8.078 -19.391 1 98.31 285 PHE A N 1
ATOM 2224 C CA . PHE A 1 285 ? 3.531 -8.164 -18.516 1 98.31 285 PHE A CA 1
ATOM 2225 C C . PHE A 1 285 ? 2.463 -9.07 -19.109 1 98.31 285 PHE A C 1
ATOM 2227 O O . PHE A 1 285 ? 2.098 -8.922 -20.281 1 98.31 285 PHE A O 1
ATOM 2234 N N . ARG A 1 286 ? 1.965 -10.055 -18.25 1 98.12 286 ARG A N 1
ATOM 2235 C CA . ARG A 1 286 ? 0.883 -10.953 -18.656 1 98.12 286 ARG A CA 1
ATOM 2236 C C . ARG A 1 286 ? -0.217 -10.984 -17.594 1 98.12 286 ARG A C 1
ATOM 2238 O O . ARG A 1 286 ? 0.067 -11.039 -16.391 1 98.12 286 ARG A O 1
ATOM 2245 N N . TYR A 1 287 ? -1.403 -10.867 -18.016 1 96.94 287 TYR A N 1
ATOM 2246 C CA . TYR A 1 287 ? -2.516 -10.953 -17.078 1 96.94 287 TYR A CA 1
ATOM 2247 C C . TYR A 1 287 ? -3.098 -12.367 -17.062 1 96.94 287 TYR A C 1
ATOM 2249 O O . TYR A 1 287 ? -3.025 -13.094 -18.047 1 96.94 287 TYR A O 1
ATOM 2257 N N . ALA A 1 288 ? -3.645 -12.727 -15.938 1 96.5 288 ALA A N 1
ATOM 2258 C CA . ALA A 1 288 ? -4.215 -14.062 -15.75 1 96.5 288 ALA A CA 1
ATOM 2259 C C . ALA A 1 288 ? -5.32 -14.328 -16.766 1 96.5 288 ALA A C 1
ATOM 2261 O O . ALA A 1 288 ? -6.176 -13.477 -17 1 96.5 288 ALA A O 1
ATOM 2262 N N . PRO A 1 289 ? -5.332 -15.562 -17.281 1 95.12 289 PRO A N 1
ATOM 2263 C CA . PRO A 1 289 ? -6.422 -15.914 -18.188 1 95.12 289 PRO A CA 1
ATOM 2264 C C . PRO A 1 289 ? -7.801 -15.758 -17.562 1 95.12 289 PRO A C 1
ATOM 2266 O O . PRO A 1 289 ? -8.008 -16.172 -16.406 1 95.12 289 PRO A O 1
ATOM 2269 N N . GLY A 1 290 ? -8.688 -15.156 -18.266 1 92.31 290 GLY A N 1
ATOM 2270 C CA . GLY A 1 290 ? -10.031 -14.945 -17.75 1 92.31 290 GLY A CA 1
ATOM 2271 C C . GLY A 1 290 ? -10.227 -13.586 -17.125 1 92.31 290 GLY A C 1
ATOM 2272 O O . GLY A 1 290 ? -11.359 -13.18 -16.844 1 92.31 290 GLY A O 1
ATOM 2273 N N . HIS A 1 291 ? -9.117 -12.93 -16.922 1 92.19 291 HIS A N 1
ATOM 2274 C CA . HIS A 1 291 ? -9.172 -11.609 -16.312 1 92.19 291 HIS A CA 1
ATOM 2275 C C . HIS A 1 291 ? -8.328 -10.609 -17.109 1 92.19 291 HIS A C 1
ATOM 2277 O O . HIS A 1 291 ? -7.32 -10.109 -16.609 1 92.19 291 HIS A O 1
ATOM 2283 N N . PRO A 1 292 ? -8.836 -10.195 -18.203 1 89.5 292 PRO A N 1
ATOM 2284 C CA . PRO A 1 292 ? -8.039 -9.328 -19.062 1 89.5 292 PRO A CA 1
ATOM 2285 C C . PRO A 1 292 ? -7.891 -7.914 -18.5 1 89.5 292 PRO A C 1
ATOM 2287 O O . PRO A 1 292 ? -8.828 -7.383 -17.906 1 89.5 292 PRO A O 1
ATOM 2290 N N . PHE A 1 293 ? -6.672 -7.461 -18.703 1 91.88 293 PHE A N 1
ATOM 2291 C CA . PHE A 1 293 ? -6.445 -6.043 -18.453 1 91.88 293 PHE A CA 1
ATOM 2292 C C . PHE A 1 293 ? -6.816 -5.211 -19.672 1 91.88 293 PHE A C 1
ATOM 2294 O O . PHE A 1 293 ? -6.379 -5.504 -20.797 1 91.88 293 PHE A O 1
ATOM 2301 N N . LEU A 1 294 ? -7.539 -4.152 -19.438 1 91 294 LEU A N 1
ATOM 2302 C CA . LEU A 1 294 ? -7.949 -3.258 -20.516 1 91 294 LEU A CA 1
ATOM 2303 C C . LEU A 1 294 ? -6.844 -2.264 -20.859 1 91 294 LEU A C 1
ATOM 2305 O O . LEU A 1 294 ? -5.957 -2.016 -20.031 1 91 294 LEU A O 1
ATOM 2309 N N . GLU A 1 295 ? -6.965 -1.745 -22.078 1 89.44 295 GLU A N 1
ATOM 2310 C CA . GLU A 1 295 ? -5.988 -0.74 -22.484 1 89.44 295 GLU A CA 1
ATOM 2311 C C . GLU A 1 295 ? -5.98 0.448 -21.531 1 89.44 295 GLU A C 1
ATOM 2313 O O . GLU A 1 295 ? -4.918 0.921 -21.125 1 89.44 295 GLU A O 1
ATOM 2318 N N . VAL A 1 296 ? -7.223 0.817 -21.312 1 87.75 296 VAL A N 1
ATOM 2319 C CA . VAL A 1 296 ? -7.371 1.863 -20.297 1 87.75 296 VAL A CA 1
ATOM 2320 C C . VAL A 1 296 ? -7.719 1.236 -18.953 1 87.75 296 VAL A C 1
ATOM 2322 O O . VAL A 1 296 ? -8.836 0.755 -18.75 1 87.75 296 VAL A O 1
ATOM 2325 N N . ASN A 1 297 ? -6.672 0.987 -18.172 1 90.19 297 ASN A N 1
ATOM 2326 C CA . ASN A 1 297 ? -6.891 0.384 -16.875 1 90.19 297 ASN A CA 1
ATOM 2327 C C . ASN A 1 297 ? -6.406 1.297 -15.742 1 90.19 297 ASN A C 1
ATOM 2329 O O . ASN A 1 297 ? -5.582 2.186 -15.969 1 90.19 297 ASN A O 1
ATOM 2333 N N . PRO A 1 298 ? -6.859 1.139 -14.602 1 88.94 298 PRO A N 1
ATOM 2334 C CA . PRO A 1 298 ? -6.562 2.066 -13.508 1 88.94 298 PRO A CA 1
ATOM 2335 C C . PRO A 1 298 ? -5.098 2.029 -13.078 1 88.94 298 PRO A C 1
ATOM 2337 O O . PRO A 1 298 ? -4.629 2.941 -12.391 1 88.94 298 PRO A O 1
ATOM 2340 N N . PHE A 1 299 ? -4.414 1.006 -13.438 1 90.44 299 PHE A N 1
ATOM 2341 C CA . PHE A 1 299 ? -3.014 0.887 -13.047 1 90.44 299 PHE A CA 1
ATOM 2342 C C . PHE A 1 299 ? -2.102 1.496 -14.102 1 90.44 299 PHE A C 1
ATOM 2344 O O . PHE A 1 299 ? -0.9 1.652 -13.883 1 90.44 299 PHE A O 1
ATOM 2351 N N . ARG A 1 300 ? -2.672 1.791 -15.273 1 87.5 300 ARG A N 1
ATOM 2352 C CA . ARG A 1 300 ? -1.933 2.357 -16.391 1 87.5 300 ARG A CA 1
ATOM 2353 C C . ARG A 1 300 ? -0.838 1.404 -16.859 1 87.5 300 ARG A C 1
ATOM 2355 O O . ARG A 1 300 ? 0.277 1.834 -17.172 1 87.5 300 ARG A O 1
ATOM 2362 N N . ILE A 1 301 ? -1.151 0.202 -16.719 1 94.12 301 ILE A N 1
ATOM 2363 C CA . ILE A 1 301 ? -0.233 -0.824 -17.203 1 94.12 301 ILE A CA 1
ATOM 2364 C C . ILE A 1 301 ? -0.577 -1.187 -18.641 1 94.12 301 ILE A C 1
ATOM 2366 O O . ILE A 1 301 ? -1.748 -1.374 -18.984 1 94.12 301 ILE A O 1
ATOM 2370 N N . GLN A 1 302 ? 0.403 -1.227 -19.469 1 93.56 302 GLN A N 1
ATOM 2371 C CA . GLN A 1 302 ? 0.186 -1.658 -20.844 1 93.56 302 GLN A CA 1
ATOM 2372 C C . GLN A 1 302 ? 0.033 -3.174 -20.922 1 93.56 302 GLN A C 1
ATOM 2374 O O . GLN A 1 302 ? 0.984 -3.914 -20.672 1 93.56 302 GLN A O 1
ATOM 2379 N N . PRO A 1 303 ? -1.134 -3.596 -21.297 1 94.62 303 PRO A N 1
ATOM 2380 C CA . PRO A 1 303 ? -1.313 -5.043 -21.438 1 94.62 303 PRO A CA 1
ATOM 2381 C C . PRO A 1 303 ? -0.325 -5.668 -22.406 1 94.62 303 PRO A C 1
ATOM 2383 O O . PRO A 1 303 ? -0.109 -5.133 -23.5 1 94.62 303 PRO A O 1
ATOM 2386 N N . ASP A 1 304 ? 0.337 -6.754 -22 1 95.62 304 ASP A N 1
ATOM 2387 C CA . ASP A 1 304 ? 1.298 -7.512 -22.797 1 95.62 304 ASP A CA 1
ATOM 2388 C C . ASP A 1 304 ? 2.5 -6.648 -23.172 1 95.62 304 ASP A C 1
ATOM 2390 O O . ASP A 1 304 ? 3.189 -6.93 -24.156 1 95.62 304 ASP A O 1
ATOM 2394 N N . GLY A 1 305 ? 2.654 -5.602 -22.453 1 96.44 305 GLY A N 1
ATOM 2395 C CA . GLY A 1 305 ? 3.75 -4.688 -22.75 1 96.44 305 GLY A CA 1
ATOM 2396 C C . GLY A 1 305 ? 5.07 -5.133 -22.141 1 96.44 305 GLY A C 1
ATOM 2397 O O . GLY A 1 305 ? 5.102 -6.027 -21.297 1 96.44 305 GLY A O 1
ATOM 2398 N N . ARG A 1 306 ? 6.105 -4.512 -22.578 1 96.94 306 ARG A N 1
ATOM 2399 C CA . ARG A 1 306 ? 7.445 -4.777 -22.062 1 96.94 306 ARG A CA 1
ATOM 2400 C C . ARG A 1 306 ? 7.625 -4.188 -20.672 1 96.94 306 ARG A C 1
ATOM 2402 O O . ARG A 1 306 ? 7.137 -3.09 -20.391 1 96.94 306 ARG A O 1
ATOM 2409 N N . VAL A 1 307 ? 8.281 -4.93 -19.812 1 97.69 307 VAL A N 1
ATOM 2410 C CA . VAL A 1 307 ? 8.641 -4.469 -18.469 1 97.69 307 VAL A CA 1
ATOM 2411 C C . VAL A 1 307 ? 10.125 -4.094 -18.438 1 97.69 307 VAL A C 1
ATOM 2413 O O . VAL A 1 307 ? 10.992 -4.949 -18.625 1 97.69 307 VAL A O 1
ATOM 2416 N N . PRO A 1 308 ? 10.43 -2.873 -18.172 1 96.38 308 PRO A N 1
ATOM 2417 C CA . PRO A 1 308 ? 11.805 -2.393 -18.312 1 96.38 308 PRO A CA 1
ATOM 2418 C C . PRO A 1 308 ? 12.664 -2.688 -17.078 1 96.38 308 PRO A C 1
ATOM 2420 O O . PRO A 1 308 ? 13.195 -1.764 -16.453 1 96.38 308 PRO A O 1
ATOM 2423 N N . PHE A 1 309 ? 12.93 -3.916 -16.828 1 97.38 309 PHE A N 1
ATOM 2424 C CA . PHE A 1 309 ? 13.875 -4.258 -15.766 1 97.38 309 PHE A CA 1
ATOM 2425 C C . PHE A 1 309 ? 15.297 -3.879 -16.172 1 97.38 309 PHE A C 1
ATOM 2427 O O . PHE A 1 309 ? 15.617 -3.816 -17.359 1 97.38 309 PHE A O 1
ATOM 2434 N N . GLY A 1 310 ? 16.109 -3.609 -15.148 1 95.62 310 GLY A N 1
ATOM 2435 C CA . GLY A 1 310 ? 17.5 -3.309 -15.414 1 95.62 310 GLY A CA 1
ATOM 2436 C C . GLY A 1 310 ? 17.734 -1.888 -15.898 1 95.62 310 GLY A C 1
ATOM 2437 O O . GLY A 1 310 ? 18.812 -1.555 -16.375 1 95.62 310 GLY A O 1
ATOM 2438 N N . ALA A 1 311 ? 16.781 -1.062 -15.781 1 94.19 311 ALA A N 1
ATOM 2439 C CA . ALA A 1 311 ? 16.844 0.304 -16.297 1 94.19 311 ALA A CA 1
ATOM 2440 C C . ALA A 1 311 ? 17.469 1.242 -15.258 1 94.19 311 ALA A C 1
ATOM 2442 O O . ALA A 1 311 ? 17.609 2.443 -15.508 1 94.19 311 ALA A O 1
ATOM 2443 N N . GLY A 1 312 ? 17.859 0.718 -14.117 1 95.31 312 GLY A N 1
ATOM 2444 C CA . GLY A 1 312 ? 18.484 1.533 -13.086 1 95.31 312 GLY A CA 1
ATOM 2445 C C . GLY A 1 312 ? 19.922 1.881 -13.391 1 95.31 312 GLY A C 1
ATOM 2446 O O . GLY A 1 312 ? 20.484 1.429 -14.391 1 95.31 312 GLY A O 1
ATOM 2447 N N . PRO A 1 313 ? 20.5 2.725 -12.594 1 95.81 313 PRO A N 1
ATOM 2448 C CA . PRO A 1 313 ? 21.859 3.207 -12.844 1 95.81 313 PRO A CA 1
ATOM 2449 C C . PRO A 1 313 ? 22.891 2.08 -12.867 1 95.81 313 PRO A C 1
ATOM 2451 O O . PRO A 1 313 ? 23.922 2.201 -13.516 1 95.81 313 PRO A O 1
ATOM 2454 N N . PHE A 1 314 ? 22.625 0.961 -12.258 1 96.94 314 PHE A N 1
ATOM 2455 C CA . PHE A 1 314 ? 23.578 -0.144 -12.195 1 96.94 314 PHE A CA 1
ATOM 2456 C C . PHE A 1 314 ? 22.938 -1.433 -12.703 1 96.94 314 PHE A C 1
ATOM 2458 O O . PHE A 1 314 ? 23.281 -2.523 -12.234 1 96.94 314 PHE A O 1
ATOM 2465 N N . GLY A 1 315 ? 21.969 -1.241 -13.531 1 95.31 315 GLY A N 1
ATOM 2466 C CA . GLY A 1 315 ? 21.25 -2.375 -14.102 1 95.31 315 GLY A CA 1
ATOM 2467 C C . GLY A 1 315 ? 22.172 -3.391 -14.758 1 95.31 315 GLY A C 1
ATOM 2468 O O . GLY A 1 315 ? 22 -4.598 -14.578 1 95.31 315 GLY A O 1
ATOM 2469 N N . GLU A 1 316 ? 23.109 -2.975 -15.445 1 92.56 316 GLU A N 1
ATOM 2470 C CA . GLU A 1 316 ? 24.031 -3.865 -16.141 1 92.56 316 GLU A CA 1
ATOM 2471 C C . GLU A 1 316 ? 24.891 -4.656 -15.148 1 92.56 316 GLU A C 1
ATOM 2473 O O . GLU A 1 316 ? 25.062 -5.867 -15.305 1 92.56 316 GLU A O 1
ATOM 2478 N N . LYS A 1 317 ? 25.328 -4 -14.117 1 94.19 317 LYS A N 1
ATOM 2479 C CA . LYS A 1 317 ? 26.188 -4.609 -13.117 1 94.19 317 LYS A CA 1
ATOM 2480 C C . LYS A 1 317 ? 25.422 -5.625 -12.273 1 94.19 317 LYS A C 1
ATOM 2482 O O . LYS A 1 317 ? 25.969 -6.668 -11.898 1 94.19 317 LYS A O 1
ATOM 2487 N N . LEU A 1 318 ? 24.188 -5.328 -11.969 1 95.75 318 LEU A N 1
ATOM 2488 C CA . LEU A 1 318 ? 23.422 -6.121 -11.016 1 95.75 318 LEU A CA 1
ATOM 2489 C C . LEU A 1 318 ? 22.547 -7.137 -11.742 1 95.75 318 LEU A C 1
ATOM 2491 O O . LEU A 1 318 ? 21.875 -7.957 -11.102 1 95.75 318 LEU A O 1
ATOM 2495 N N . GLY A 1 319 ? 22.609 -7.152 -12.961 1 88.44 319 GLY A N 1
ATOM 2496 C CA . GLY A 1 319 ? 21.781 -8.039 -13.758 1 88.44 319 GLY A CA 1
ATOM 2497 C C . GLY A 1 319 ? 20.562 -7.352 -14.336 1 88.44 319 GLY A C 1
ATOM 2498 O O . GLY A 1 319 ? 20 -6.438 -13.719 1 88.44 319 GLY A O 1
ATOM 2499 N N . ARG A 1 320 ? 20.141 -7.594 -15.516 1 86.12 320 ARG A N 1
ATOM 2500 C CA . ARG A 1 320 ? 19.141 -6.887 -16.297 1 86.12 320 ARG A CA 1
ATOM 2501 C C . ARG A 1 320 ? 17.734 -7.312 -15.883 1 86.12 320 ARG A C 1
ATOM 2503 O O . ARG A 1 320 ? 16.781 -7.156 -16.641 1 86.12 320 ARG A O 1
ATOM 2510 N N . GLY A 1 321 ? 17.594 -7.812 -14.656 1 95.25 321 GLY A N 1
ATOM 2511 C CA . GLY A 1 321 ? 16.266 -8.156 -14.18 1 95.25 321 GLY A CA 1
ATOM 2512 C C . GLY A 1 321 ? 16.234 -9.414 -13.328 1 95.25 321 GLY A C 1
ATOM 2513 O O . GLY A 1 321 ? 17.281 -9.977 -13.016 1 95.25 321 GLY A O 1
ATOM 2514 N N . PRO A 1 322 ? 15.07 -9.773 -12.883 1 97.69 322 PRO A N 1
ATOM 2515 C CA . PRO A 1 322 ? 14.938 -11.016 -12.125 1 97.69 322 PRO A CA 1
ATOM 2516 C C . PRO A 1 322 ? 15.266 -12.25 -12.953 1 97.69 322 PRO A C 1
ATOM 2518 O O . PRO A 1 322 ? 15.414 -12.164 -14.172 1 97.69 322 PRO A O 1
ATOM 2521 N N . ASN A 1 323 ? 15.484 -13.312 -12.25 1 97.62 323 ASN A N 1
ATOM 2522 C CA . ASN A 1 323 ? 15.773 -14.57 -12.93 1 97.62 323 ASN A CA 1
ATOM 2523 C C . ASN A 1 323 ? 14.617 -15 -13.828 1 97.62 323 ASN A C 1
ATOM 2525 O O . ASN A 1 323 ? 13.492 -15.172 -13.359 1 97.62 323 ASN A O 1
ATOM 2529 N N . PRO A 1 324 ? 14.93 -15.227 -15.086 1 97.62 324 PRO A N 1
ATOM 2530 C CA . PRO A 1 324 ? 13.852 -15.539 -16.031 1 97.62 324 PRO A CA 1
ATOM 2531 C C . PRO A 1 324 ? 13.133 -16.844 -15.695 1 97.62 324 PRO A C 1
ATOM 2533 O O . PRO A 1 324 ? 11.93 -16.969 -15.922 1 97.62 324 PRO A O 1
ATOM 2536 N N . LYS A 1 325 ? 13.836 -17.781 -15.188 1 97.75 325 LYS A N 1
ATOM 2537 C CA . LYS A 1 325 ? 13.227 -19.062 -14.844 1 97.75 325 LYS A CA 1
ATOM 2538 C C . LYS A 1 325 ? 12.172 -18.906 -13.75 1 97.75 325 LYS A C 1
ATOM 2540 O O . LYS A 1 325 ? 11.117 -19.531 -13.797 1 97.75 325 LYS A O 1
ATOM 2545 N N . LEU A 1 326 ? 12.484 -18.062 -12.805 1 98.12 326 LEU A N 1
ATOM 2546 C CA . LEU A 1 326 ? 11.547 -17.812 -11.719 1 98.12 326 LEU A CA 1
ATOM 2547 C C . LEU A 1 326 ? 10.305 -17.078 -12.227 1 98.12 326 LEU A C 1
ATOM 2549 O O . LEU A 1 326 ? 9.18 -17.422 -11.844 1 98.12 326 LEU A O 1
ATOM 2553 N N . CYS A 1 327 ? 10.547 -16.141 -13.102 1 98.5 327 CYS A N 1
ATOM 2554 C CA . CYS A 1 327 ? 9.43 -15.414 -13.695 1 98.5 327 CYS A CA 1
ATOM 2555 C C . CYS A 1 327 ? 8.508 -16.359 -14.453 1 98.5 327 CYS A C 1
ATOM 2557 O O . CYS A 1 327 ? 7.285 -16.328 -14.266 1 98.5 327 CYS A O 1
ATOM 2559 N N . ASN A 1 328 ? 9.07 -17.172 -15.203 1 98.56 328 ASN A N 1
ATOM 2560 C CA . ASN A 1 328 ? 8.281 -18.078 -16.031 1 98.56 328 ASN A CA 1
ATOM 2561 C C . ASN A 1 328 ? 7.574 -19.141 -15.188 1 98.56 328 ASN A C 1
ATOM 2563 O O . ASN A 1 328 ? 6.469 -19.562 -15.523 1 98.56 328 ASN A O 1
ATOM 2567 N N . LEU A 1 329 ? 8.234 -19.547 -14.156 1 98.5 329 LEU A N 1
ATOM 2568 C CA . LEU A 1 329 ? 7.566 -20.469 -13.242 1 98.5 329 LEU A CA 1
ATOM 2569 C C . LEU A 1 329 ? 6.355 -19.812 -12.594 1 98.5 329 LEU A C 1
ATOM 2571 O O . LEU A 1 329 ? 5.266 -20.391 -12.578 1 98.5 329 LEU A O 1
ATOM 2575 N N . HIS A 1 330 ? 6.562 -18.656 -12.062 1 98.06 330 HIS A N 1
ATOM 2576 C CA . HIS A 1 330 ? 5.457 -17.906 -11.469 1 98.06 330 HIS A CA 1
ATOM 2577 C C . HIS A 1 330 ? 4.312 -17.734 -12.461 1 98.06 330 HIS A C 1
ATOM 2579 O O . HIS A 1 330 ? 3.152 -17.984 -12.125 1 98.06 330 HIS A O 1
ATOM 2585 N N . TRP A 1 331 ? 4.664 -17.359 -13.648 1 98.44 331 TRP A N 1
ATOM 2586 C CA . TRP A 1 331 ? 3.66 -17.156 -14.688 1 98.44 331 TRP A CA 1
ATOM 2587 C C . TRP A 1 331 ? 2.91 -18.438 -15 1 98.44 331 TRP A C 1
ATOM 2589 O O . TRP A 1 331 ? 1.688 -18.438 -15.164 1 98.44 331 TRP A O 1
ATOM 2599 N N . ALA A 1 332 ? 3.592 -19.516 -15.062 1 98.62 332 ALA A N 1
ATOM 2600 C CA . ALA A 1 332 ? 2.961 -20.797 -15.32 1 98.62 332 ALA A CA 1
ATOM 2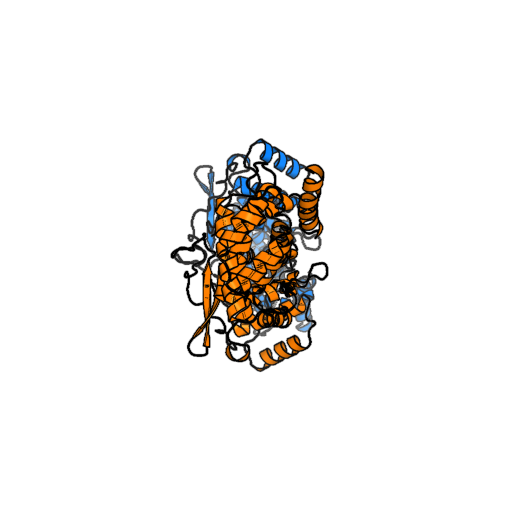601 C C . ALA A 1 332 ? 1.959 -21.156 -14.227 1 98.62 332 ALA A C 1
ATOM 2603 O O . ALA A 1 332 ? 0.874 -21.656 -14.508 1 98.62 332 ALA A O 1
ATOM 2604 N N . ILE A 1 333 ? 2.338 -20.859 -13 1 97.62 333 ILE A N 1
ATOM 2605 C CA . ILE A 1 333 ? 1.457 -21.156 -11.875 1 97.62 333 ILE A CA 1
ATOM 2606 C C . ILE A 1 333 ? 0.224 -20.25 -11.93 1 97.62 333 ILE A C 1
ATOM 2608 O O . ILE A 1 333 ? -0.895 -20.703 -11.68 1 97.62 333 ILE A O 1
ATOM 2612 N N . VAL A 1 334 ? 0.421 -19 -12.297 1 97.38 334 VAL A N 1
ATOM 2613 C CA . VAL A 1 334 ? -0.7 -18.078 -12.492 1 97.38 334 VAL A CA 1
ATOM 2614 C C . VAL A 1 334 ? -1.689 -18.688 -13.492 1 97.38 334 VAL A C 1
ATOM 2616 O O . VAL A 1 334 ? -2.898 -18.688 -13.25 1 97.38 334 VAL A O 1
ATOM 2619 N N . ARG A 1 335 ? -1.219 -19.219 -14.539 1 98.12 335 ARG A N 1
ATOM 2620 C CA . ARG A 1 335 ? -2.059 -19.781 -15.586 1 98.12 335 ARG A CA 1
ATOM 2621 C C . ARG A 1 335 ? -2.779 -21.031 -15.094 1 98.12 335 ARG A C 1
ATOM 2623 O O . ARG A 1 335 ? -3.988 -21.188 -15.289 1 98.12 335 ARG A O 1
ATOM 2630 N N . VAL A 1 336 ? -2.041 -21.875 -14.398 1 98.06 336 VAL A N 1
ATOM 2631 C CA . VAL A 1 336 ? -2.643 -23.094 -13.883 1 98.06 336 VAL A CA 1
ATOM 2632 C C . VAL A 1 336 ? -3.775 -22.75 -12.922 1 98.06 336 VAL A C 1
ATOM 2634 O O . VAL A 1 336 ? -4.887 -23.266 -13.047 1 98.06 336 VAL A O 1
ATOM 2637 N N . MET A 1 337 ? -3.486 -21.891 -12.047 1 96 337 MET A N 1
ATOM 2638 C CA . MET A 1 337 ? -4.461 -21.516 -11.023 1 96 337 MET A CA 1
ATOM 2639 C C . MET A 1 337 ? -5.691 -20.875 -11.656 1 96 337 MET A C 1
ATOM 2641 O O . MET A 1 337 ? -6.82 -21.172 -11.266 1 96 337 MET A O 1
ATOM 2645 N N . SER A 1 338 ? -5.48 -20.109 -12.617 1 95.44 338 SER A N 1
ATOM 2646 C CA . SER A 1 338 ? -6.57 -19.375 -13.25 1 95.44 338 SER A CA 1
ATOM 2647 C C . SER A 1 338 ? -7.398 -20.297 -14.148 1 95.44 338 SER A C 1
ATOM 2649 O O . SER A 1 338 ? -8.625 -20.359 -14.023 1 95.44 338 SER A O 1
ATOM 2651 N N . MET A 1 339 ? -6.785 -21.016 -14.945 1 96.38 339 MET A N 1
ATOM 2652 C CA . MET A 1 339 ? -7.465 -21.812 -15.969 1 96.38 339 MET A CA 1
ATOM 2653 C C . MET A 1 339 ? -8.156 -23.016 -15.344 1 96.38 339 MET A C 1
ATOM 2655 O O . MET A 1 339 ? -9.18 -23.484 -15.852 1 96.38 339 MET A O 1
ATOM 2659 N N . SER A 1 340 ? -7.652 -23.5 -14.219 1 95.56 340 SER A N 1
ATOM 2660 C CA . SER A 1 340 ? -8.219 -24.688 -13.586 1 95.56 340 SER A CA 1
ATOM 2661 C C . SER A 1 340 ? -9.391 -24.312 -12.68 1 95.56 340 SER A C 1
ATOM 2663 O O . SER A 1 340 ? -10.164 -25.188 -12.266 1 95.56 340 SER A O 1
ATOM 2665 N N . GLY A 1 341 ? -9.453 -23.016 -12.289 1 91.94 341 GLY A N 1
ATOM 2666 C CA . GLY A 1 341 ? -10.453 -22.578 -11.32 1 91.94 341 GLY A CA 1
ATOM 2667 C C . GLY A 1 341 ? -9.977 -22.688 -9.883 1 91.94 341 GLY A C 1
ATOM 2668 O O . GLY A 1 341 ? -10.688 -22.297 -8.953 1 91.94 341 GLY A O 1
ATOM 2669 N N . ALA A 1 342 ? -8.766 -23.125 -9.742 1 90.19 342 ALA A N 1
ATOM 2670 C CA . ALA A 1 342 ? -8.219 -23.328 -8.398 1 90.19 342 ALA A CA 1
ATOM 2671 C C . ALA A 1 342 ? -8.094 -22 -7.656 1 90.19 342 ALA A C 1
ATOM 2673 O O . ALA A 1 342 ? -8.258 -21.953 -6.434 1 90.19 342 ALA A O 1
ATOM 2674 N N . ALA A 1 343 ? -7.797 -20.984 -8.359 1 88.5 343 ALA A N 1
ATOM 2675 C CA . ALA A 1 343 ? -7.641 -19.672 -7.75 1 88.5 343 ALA A CA 1
ATOM 2676 C C . ALA A 1 343 ? -8.93 -19.234 -7.051 1 88.5 343 ALA A C 1
ATOM 2678 O O . ALA A 1 343 ? -8.883 -18.688 -5.945 1 88.5 343 ALA A O 1
ATOM 2679 N N . GLU A 1 344 ? -10.031 -19.484 -7.66 1 83.44 344 GLU A N 1
ATOM 2680 C CA . GLU A 1 344 ? -11.328 -19.109 -7.098 1 83.44 344 GLU A CA 1
ATOM 2681 C C . GLU A 1 344 ? -11.625 -19.906 -5.832 1 83.44 344 GLU A C 1
ATOM 2683 O O . GLU A 1 344 ? -12.141 -19.344 -4.855 1 83.44 344 GLU A O 1
ATOM 2688 N N . ILE A 1 345 ? -11.312 -21.094 -5.891 1 79.5 345 ILE A N 1
ATOM 2689 C CA . ILE A 1 345 ? -11.516 -21.953 -4.723 1 79.5 345 ILE A CA 1
ATOM 2690 C C . ILE A 1 345 ? -10.68 -21.438 -3.557 1 79.5 345 ILE A C 1
ATOM 2692 O O . ILE A 1 345 ? -11.164 -21.328 -2.43 1 79.5 345 ILE A O 1
ATOM 2696 N N . PHE A 1 346 ? -9.523 -21.094 -3.873 1 81.62 346 PHE A N 1
ATOM 2697 C CA . PHE A 1 346 ? -8.633 -20.594 -2.834 1 81.62 346 PHE A CA 1
ATOM 2698 C C . PHE A 1 346 ? -9.148 -19.281 -2.256 1 81.62 346 PHE A C 1
ATOM 2700 O O . PHE A 1 346 ? -9.164 -19.094 -1.036 1 81.62 346 PHE A O 1
ATOM 2707 N N . ARG A 1 347 ? -9.477 -18.391 -3.088 1 75 347 ARG A N 1
ATOM 2708 C CA . ARG A 1 347 ? -9.945 -17.078 -2.635 1 75 347 ARG A CA 1
ATOM 2709 C C . ARG A 1 347 ? -11.195 -17.219 -1.772 1 75 347 ARG A C 1
ATOM 2711 O O . ARG A 1 347 ? -11.336 -16.516 -0.767 1 75 347 ARG A O 1
ATOM 2718 N N . GLU A 1 348 ? -12.062 -18.047 -2.146 1 70.38 348 GLU A N 1
ATOM 2719 C CA . GLU A 1 348 ? -13.281 -18.266 -1.385 1 70.38 348 GLU A CA 1
ATOM 2720 C C . GLU A 1 348 ? -12.977 -18.844 -0.004 1 70.38 348 GLU A C 1
ATOM 2722 O O . GLU A 1 348 ? -13.57 -18.422 0.993 1 70.38 348 GLU A O 1
ATOM 2727 N N . GLU A 1 349 ? -12.047 -19.656 -0.001 1 66.75 349 GLU A N 1
ATOM 2728 C CA . GLU A 1 349 ? -11.68 -20.297 1.258 1 66.75 349 GLU A CA 1
ATOM 2729 C C . GLU A 1 349 ? -10.922 -19.328 2.17 1 66.75 349 GLU A C 1
ATOM 2731 O O . GLU A 1 349 ? -11.117 -19.344 3.389 1 66.75 349 GLU A O 1
ATOM 2736 N N . ARG A 1 350 ? -10.062 -18.609 1.578 1 64.38 350 ARG A N 1
ATOM 2737 C CA . ARG A 1 350 ? -9.305 -17.609 2.328 1 64.38 350 ARG A CA 1
ATOM 2738 C C . ARG A 1 350 ? -10.234 -16.578 2.961 1 64.38 350 ARG A C 1
ATOM 2740 O O . ARG A 1 350 ? -10.078 -16.234 4.133 1 64.38 350 ARG A O 1
ATOM 2747 N N . ASP A 1 351 ? -11.133 -16.141 2.25 1 59.44 351 ASP A N 1
ATOM 2748 C CA . ASP A 1 351 ? -12.07 -15.141 2.729 1 59.44 351 ASP A CA 1
ATOM 2749 C C . ASP A 1 351 ? -12.977 -15.711 3.82 1 59.44 351 ASP A C 1
ATOM 2751 O O . ASP A 1 351 ? -13.336 -15.008 4.766 1 59.44 351 ASP A O 1
ATOM 2755 N N . GLU A 1 352 ? -13.25 -16.969 3.707 1 55.75 352 GLU A N 1
ATOM 2756 C CA . GLU A 1 352 ? -14.055 -17.625 4.73 1 55.75 352 GLU A CA 1
ATOM 2757 C C . GLU A 1 352 ? -13.242 -17.859 6.004 1 55.75 352 GLU A C 1
ATOM 2759 O O . GLU A 1 352 ? -13.758 -17.719 7.109 1 55.75 352 GLU A O 1
ATOM 2764 N N . GLN A 1 353 ? -12.039 -18.266 5.766 1 50.62 353 GLN A N 1
ATOM 2765 C CA . GLN A 1 353 ? -11.18 -18.594 6.898 1 50.62 353 GLN A CA 1
ATOM 2766 C C . GLN A 1 353 ? -10.68 -17.328 7.594 1 50.62 353 GLN A C 1
ATOM 2768 O O . GLN A 1 353 ? -10.414 -17.344 8.797 1 50.62 353 GLN A O 1
ATOM 2773 N N . LEU A 1 354 ? -10.164 -16.312 6.898 1 46.38 354 LEU A N 1
ATOM 2774 C CA . LEU A 1 354 ? -9.82 -15.062 7.566 1 46.38 354 LEU A CA 1
ATOM 2775 C C . LEU A 1 354 ? -10.875 -14.703 8.609 1 46.38 354 LEU A C 1
ATOM 2777 O O . LEU A 1 354 ? -10.578 -14.016 9.586 1 46.38 354 LEU A O 1
ATOM 2781 N N . GLU A 1 355 ? -12.055 -15.227 8.461 1 43.25 355 GLU A N 1
ATOM 2782 C CA . GLU A 1 355 ? -12.984 -15.133 9.586 1 43.25 355 GLU A CA 1
ATOM 2783 C C . GLU A 1 355 ? -12.547 -16.047 10.734 1 43.25 355 GLU A C 1
ATOM 2785 O O . GLU A 1 355 ? -12.844 -15.773 11.898 1 43.25 355 GLU A O 1
ATOM 2790 N N . ASN A 1 356 ? -11.828 -17.172 10.375 1 35.97 356 ASN A N 1
ATOM 2791 C CA . ASN A 1 356 ? -11.266 -18.078 11.375 1 35.97 356 ASN A CA 1
ATOM 2792 C C . ASN A 1 356 ? -9.766 -18.281 11.172 1 35.97 356 ASN A C 1
ATOM 2794 O O . ASN A 1 356 ? -9.352 -19.266 10.555 1 35.97 356 ASN A O 1
ATOM 2798 N N . LEU A 1 357 ? -8.945 -17.359 11.227 1 37.5 357 LEU A N 1
ATOM 2799 C CA . LEU A 1 357 ? -7.547 -17.203 10.844 1 37.5 357 LEU A CA 1
ATOM 2800 C C . LEU A 1 357 ? -6.734 -18.438 11.242 1 37.5 357 LEU A C 1
ATOM 2802 O O . LEU A 1 357 ? -5.844 -18.859 10.5 1 37.5 357 LEU A O 1
ATOM 2806 N N . SER A 1 358 ? -6.914 -18.938 12.422 1 36.38 358 SER A N 1
ATOM 2807 C CA . SER A 1 358 ? -6.129 -20.031 12.984 1 36.38 358 SER A CA 1
ATOM 2808 C C . SER A 1 358 ? -6.145 -21.266 12.07 1 36.38 358 SER A C 1
ATOM 2810 O O . SER A 1 358 ? -5.227 -22.078 12.102 1 36.38 358 SER A O 1
ATOM 2812 N N . ALA A 1 359 ? -7.176 -21.484 11.484 1 37.88 359 ALA A N 1
ATOM 2813 C CA . ALA A 1 359 ? -7.391 -22.781 10.836 1 37.88 359 ALA A CA 1
ATOM 2814 C C . ALA A 1 359 ? -6.695 -22.844 9.484 1 37.88 359 ALA A C 1
ATOM 2816 O O . ALA A 1 359 ? -6.297 -23.906 9.023 1 37.88 359 ALA A O 1
ATOM 2817 N N . LEU A 1 360 ? -6.598 -21.844 8.844 1 37.47 360 LEU A N 1
ATOM 2818 C CA . LEU A 1 360 ? -6.113 -21.906 7.469 1 37.47 360 LEU A CA 1
ATOM 2819 C C . LEU A 1 360 ? -4.621 -22.219 7.43 1 37.47 360 LEU A C 1
ATOM 2821 O O . LEU A 1 360 ? -4.152 -22.922 6.535 1 37.47 360 LEU A O 1
ATOM 2825 N N . LEU A 1 361 ? -3.939 -21.391 8.25 1 35.88 361 LEU A N 1
ATOM 2826 C CA . LEU A 1 361 ? -2.494 -21.562 8.125 1 35.88 361 LEU A CA 1
ATOM 2827 C C . LEU A 1 361 ? -2.064 -22.953 8.602 1 35.88 361 LEU A C 1
ATOM 2829 O O . LEU A 1 361 ? -0.874 -23.266 8.602 1 35.88 361 LEU A O 1
ATOM 2833 N N . SER A 1 362 ? -2.797 -23.531 9.43 1 32.44 362 SER A N 1
ATOM 2834 C CA . SER A 1 362 ? -2.307 -24.844 9.836 1 32.44 362 SER A CA 1
ATOM 2835 C C . SER A 1 362 ? -2.252 -25.797 8.648 1 32.44 362 SER A C 1
ATOM 2837 O O . SER A 1 362 ? -3.176 -25.828 7.828 1 32.44 362 SER A O 1
ATOM 2839 N N . VAL A 1 363 ? -1.215 -26.109 8.195 1 35.94 363 VAL A N 1
ATOM 2840 C CA . VAL A 1 363 ? -1.015 -27.344 7.445 1 35.94 363 VAL A CA 1
ATOM 2841 C C . VAL A 1 363 ? -2.195 -28.281 7.672 1 35.94 363 VAL A C 1
ATOM 2843 O O . VAL A 1 363 ? -2.533 -29.094 6.801 1 35.94 363 VAL A O 1
ATOM 2846 N N . HIS A 1 364 ? -2.809 -28.156 8.734 1 35.62 364 HIS A N 1
ATOM 2847 C CA . HIS A 1 364 ? -3.914 -28.984 9.18 1 35.62 364 HIS A CA 1
ATOM 2848 C C . HIS A 1 364 ? -5.207 -28.625 8.453 1 35.62 364 HIS A C 1
ATOM 2850 O O . HIS A 1 364 ? -6.176 -29.391 8.492 1 35.62 364 HIS A O 1
ATOM 2856 N N . TYR A 1 365 ? -5.395 -27.516 8.094 1 36.81 365 TYR A N 1
ATOM 2857 C CA . TYR A 1 365 ? -6.594 -27.266 7.301 1 36.81 365 TYR A CA 1
ATOM 2858 C C . TYR A 1 365 ? -6.551 -28.031 5.988 1 36.81 365 TYR A C 1
ATOM 2860 O O . TYR A 1 365 ? -7.527 -28.688 5.605 1 36.81 365 TYR A O 1
ATOM 2868 N N . ILE A 1 366 ? -5.422 -27.781 5.305 1 36.41 366 ILE A N 1
ATOM 2869 C CA . ILE A 1 366 ? -5.316 -28.594 4.102 1 36.41 366 ILE A CA 1
ATOM 2870 C C . ILE A 1 366 ? -5.332 -30.078 4.484 1 36.41 366 ILE A C 1
ATOM 2872 O O . ILE A 1 366 ? -6.02 -30.875 3.848 1 36.41 366 ILE A O 1
ATOM 2876 N N . ASP A 1 367 ? -4.574 -30.328 5.531 1 38.56 367 ASP A N 1
ATOM 2877 C CA . ASP A 1 367 ? -4.656 -31.688 6.023 1 38.56 367 ASP A CA 1
ATOM 2878 C C . ASP A 1 367 ? -6.059 -32 6.535 1 38.56 367 ASP A C 1
ATOM 2880 O O . ASP A 1 367 ? -6.57 -33.125 6.309 1 38.56 367 ASP A O 1
ATOM 2884 N N . ALA A 1 368 ? -6.641 -31.094 7.16 1 39.59 368 ALA A N 1
ATOM 2885 C CA . ALA A 1 368 ? -8.008 -31.328 7.621 1 39.59 368 ALA A CA 1
ATOM 2886 C C . ALA A 1 368 ? -8.977 -31.375 6.445 1 39.59 368 ALA A C 1
ATOM 2888 O O . ALA A 1 368 ? -9.93 -32.156 6.453 1 39.59 368 ALA A O 1
ATOM 2889 N N . GLN A 1 369 ? -8.82 -30.609 5.523 1 38.09 369 GLN A N 1
ATOM 2890 C CA . GLN A 1 369 ? -9.625 -30.734 4.316 1 38.09 369 GLN A CA 1
ATOM 2891 C C . GLN A 1 369 ? -9.289 -32 3.559 1 38.09 369 GLN A C 1
ATOM 2893 O O . GLN A 1 369 ? -10.18 -32.688 3.023 1 38.09 369 GLN A O 1
ATOM 2898 N N . LEU A 1 370 ? -8.023 -32.25 3.494 1 37.25 370 LEU A N 1
ATOM 2899 C CA . LEU A 1 370 ? -7.617 -33.531 2.967 1 37.25 370 LEU A CA 1
ATOM 2900 C C . LEU A 1 370 ? -8.094 -34.656 3.871 1 37.25 370 LEU A C 1
ATOM 2902 O O . LEU A 1 370 ? -8.539 -35.719 3.387 1 37.25 370 LEU A O 1
ATOM 2906 N N . ASP A 1 371 ? -7.82 -34.5 5.133 1 38.75 371 ASP A N 1
ATOM 2907 C CA . ASP A 1 371 ? -8.336 -35.531 6.047 1 38.75 371 ASP A CA 1
ATOM 2908 C C . ASP A 1 371 ? -9.859 -35.594 5.98 1 38.75 371 ASP A C 1
ATOM 2910 O O . ASP A 1 371 ? -10.445 -36.656 6.031 1 38.75 371 ASP A O 1
ATOM 2914 N N . LYS A 1 372 ? -10.477 -34.531 5.91 1 38.59 372 LYS A N 1
ATOM 2915 C CA . LYS A 1 372 ? -11.922 -34.594 5.715 1 38.59 372 LYS A CA 1
ATOM 2916 C C . LYS A 1 372 ? -12.266 -35.188 4.363 1 38.59 372 LYS A C 1
ATOM 2918 O O . LYS A 1 372 ? -13.273 -35.906 4.23 1 38.59 372 LYS A O 1
ATOM 2923 N N . PHE A 1 373 ? -11.539 -34.812 3.502 1 31.44 373 PHE A N 1
ATOM 2924 C CA . PHE A 1 373 ? -11.656 -35.531 2.24 1 31.44 373 PHE A CA 1
ATOM 2925 C C . PHE A 1 373 ? -11.406 -37.031 2.441 1 31.44 373 PHE A C 1
ATOM 2927 O O . PHE A 1 373 ? -12.125 -37.875 1.895 1 31.44 373 PHE A O 1
ATOM 2934 N N . ALA A 1 374 ? -10.414 -37.281 3.164 1 34 374 ALA A N 1
ATOM 2935 C CA . ALA A 1 374 ? -10.18 -38.656 3.496 1 34 374 ALA A CA 1
ATOM 2936 C C . ALA A 1 374 ? -11.242 -39.188 4.461 1 34 374 ALA A C 1
ATOM 2938 O O . ALA A 1 374 ? -11.711 -40.312 4.32 1 34 374 ALA A O 1
ATOM 2939 N N . MET A 1 375 ? -11.586 -38.406 5.418 1 33.31 375 MET A N 1
ATOM 2940 C CA . MET A 1 375 ? -12.578 -38.906 6.367 1 33.31 375 MET A CA 1
ATOM 2941 C C . MET A 1 375 ? -13.953 -38.969 5.723 1 33.31 375 MET A C 1
ATOM 2943 O O . MET A 1 375 ? -14.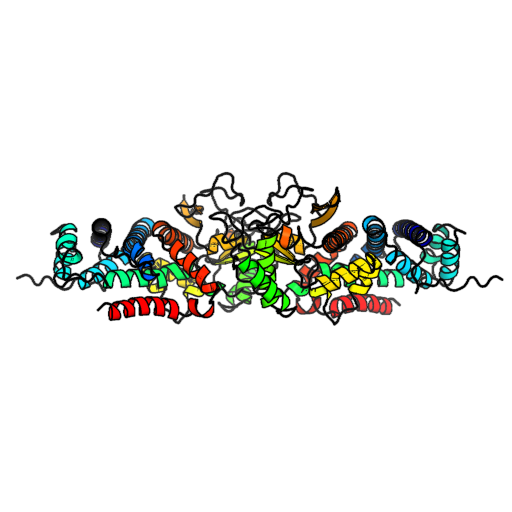742 -39.875 6.039 1 33.31 375 MET A O 1
ATOM 2947 N N . GLU A 1 376 ? -14.359 -38.062 5.055 1 31.7 376 GLU A N 1
ATOM 2948 C CA . GLU A 1 376 ? -15.68 -38.188 4.453 1 31.7 376 GLU A CA 1
ATOM 2949 C C . GLU A 1 376 ? -15.719 -39.375 3.479 1 31.7 376 GLU A C 1
ATOM 2951 O O . GLU A 1 376 ? -16.766 -40 3.285 1 31.7 376 GLU A O 1
ATOM 2956 N N . ARG A 1 377 ? -14.727 -39.781 2.994 1 32.25 377 ARG A N 1
ATOM 2957 C CA . ARG A 1 377 ? -14.742 -41.094 2.33 1 32.25 377 ARG A CA 1
ATOM 2958 C C . ARG A 1 377 ? -14.953 -42.219 3.336 1 32.25 377 ARG A C 1
ATOM 2960 O O . ARG A 1 377 ? -15.617 -43.219 3.037 1 32.25 377 ARG A O 1
ATOM 2967 N N . GLU A 1 378 ? -14.297 -42 4.52 1 32.44 378 GLU A N 1
ATOM 2968 C CA . GLU A 1 378 ? -14.609 -43.094 5.418 1 32.44 378 GLU A CA 1
ATOM 2969 C C . GLU A 1 378 ? -16.078 -43.094 5.816 1 32.44 378 GLU A C 1
ATOM 2971 O O . GLU A 1 378 ? -16.688 -44.156 6 1 32.44 378 GLU A O 1
ATOM 2976 N N . MET A 1 379 ? -16.625 -41.969 5.863 1 30.17 379 MET A N 1
ATOM 2977 C CA . MET A 1 379 ? -18.031 -42.062 6.227 1 30.17 379 MET A CA 1
ATOM 2978 C C . MET A 1 379 ? -18.875 -42.5 5.027 1 30.17 379 MET A C 1
ATOM 2980 O O . MET A 1 379 ? -20.047 -42.844 5.18 1 30.17 379 MET A O 1
ATOM 2984 N N . VAL A 1 380 ? -18.406 -42.188 3.877 1 29.36 380 VAL A N 1
ATOM 2985 C CA . VAL A 1 380 ? -19.234 -42.719 2.803 1 29.36 380 VAL A CA 1
ATOM 2986 C C . VAL A 1 380 ? -18.859 -44.188 2.543 1 29.36 380 VAL A C 1
ATOM 2988 O O . VAL A 1 380 ? -19.625 -44.938 1.923 1 29.36 380 VAL A O 1
ATOM 2991 N N . SER A 1 381 ? -17.719 -44.562 2.92 1 27.61 381 SER A N 1
ATOM 2992 C CA . SER A 1 381 ? -17.703 -46 2.871 1 27.61 381 SER A CA 1
ATOM 2993 C C . SER A 1 381 ? -18.438 -46.625 4.066 1 27.61 381 SER A C 1
ATOM 2995 O O . SER A 1 381 ? -18.375 -46.062 5.176 1 27.61 381 SER A O 1
ATOM 2997 N N . MET B 1 1 ? 0.366 58.844 36.156 1 23.59 1 MET B N 1
ATOM 2998 C CA . MET B 1 1 ? 1.178 57.906 35.406 1 23.59 1 MET B CA 1
ATOM 2999 C C . MET B 1 1 ? 0.44 56.562 35.219 1 23.59 1 MET B C 1
ATOM 3001 O O . MET B 1 1 ? 0.135 55.875 36.188 1 23.59 1 MET B O 1
ATOM 3005 N N . SER B 1 2 ? -0.584 56.531 34.5 1 27.8 2 SER B N 1
ATOM 3006 C CA . SER B 1 2 ? -1.586 55.5 34.312 1 27.8 2 SER B CA 1
ATOM 3007 C C . SER B 1 2 ? -0.934 54.125 34.125 1 27.8 2 SER B C 1
ATOM 3009 O O . SER B 1 2 ? 0.062 54.031 33.406 1 27.8 2 SER B O 1
ATOM 3011 N N . ASN B 1 3 ? -0.827 53.312 35.156 1 30.58 3 ASN B N 1
ATOM 3012 C CA . ASN B 1 3 ? -0.263 51.969 35.281 1 30.58 3 ASN B CA 1
ATOM 3013 C C . ASN B 1 3 ? -0.509 51.156 34 1 30.58 3 ASN B C 1
ATOM 3015 O O . ASN B 1 3 ? -1.654 50.844 33.688 1 30.58 3 ASN B O 1
ATOM 3019 N N . PHE B 1 4 ? -0.055 51.406 32.844 1 38.19 4 PHE B N 1
ATOM 3020 C CA . PHE B 1 4 ? 0.047 50.562 31.641 1 38.19 4 PHE B CA 1
ATOM 3021 C C . PHE B 1 4 ? 0.133 49.094 32.031 1 38.19 4 PHE B C 1
ATOM 3023 O O . PHE B 1 4 ? 1.206 48.625 32.375 1 38.19 4 PHE B O 1
ATOM 3030 N N . ASP B 1 5 ? -0.78 48.5 32.75 1 44.62 5 ASP B N 1
ATOM 3031 C CA . ASP B 1 5 ? -1.055 47.156 33.312 1 44.62 5 ASP B CA 1
ATOM 3032 C C . ASP B 1 5 ? -0.795 46.062 32.281 1 44.62 5 ASP B C 1
ATOM 3034 O O . ASP B 1 5 ? -0.935 46.281 31.094 1 44.62 5 ASP B O 1
ATOM 3038 N N . GLU B 1 6 ? -0.104 44.938 32.812 1 57.38 6 GLU B N 1
ATOM 3039 C CA . GLU B 1 6 ? 0.371 43.656 32.281 1 57.38 6 GLU B CA 1
ATOM 3040 C C . GLU B 1 6 ? -0.702 42.969 31.453 1 57.38 6 GLU B C 1
ATOM 3042 O O . GLU B 1 6 ? -1.854 42.844 31.875 1 57.38 6 GLU B O 1
ATOM 3047 N N . MET B 1 7 ? -0.583 43.25 30.031 1 67.94 7 MET B N 1
ATOM 3048 C CA . MET B 1 7 ? -1.484 42.5 29.156 1 67.94 7 MET B CA 1
ATOM 3049 C C . MET B 1 7 ? -1.754 41.094 29.688 1 67.94 7 MET B C 1
ATOM 3051 O O . MET B 1 7 ? -0.837 40.438 30.156 1 67.94 7 MET B O 1
ATOM 3055 N N . ASN B 1 8 ? -3.02 40.812 29.906 1 71.38 8 ASN B N 1
ATOM 3056 C CA . ASN B 1 8 ? -3.434 39.5 30.312 1 71.38 8 ASN B CA 1
ATOM 3057 C C . ASN B 1 8 ? -3.41 38.5 29.141 1 71.38 8 ASN B C 1
ATOM 3059 O O . ASN B 1 8 ? -4.188 38.656 28.188 1 71.38 8 ASN B O 1
ATOM 3063 N N . PHE B 1 9 ? -2.479 37.656 29.172 1 79.69 9 PHE B N 1
ATOM 3064 C CA . PHE B 1 9 ? -2.383 36.656 28.109 1 79.69 9 PHE B CA 1
ATOM 3065 C C . PHE B 1 9 ? -3.039 35.344 28.531 1 79.69 9 PHE B C 1
ATOM 3067 O O . PHE B 1 9 ? -3.039 34.375 27.766 1 79.69 9 PHE B O 1
ATOM 3074 N N . GLU B 1 10 ? -3.627 35.281 29.703 1 77.38 10 GLU B N 1
ATOM 3075 C CA . GLU B 1 10 ? -4.195 34.062 30.234 1 77.38 10 GLU B CA 1
ATOM 3076 C C . GLU B 1 10 ? -5.633 33.875 29.75 1 77.38 10 GLU B C 1
ATOM 3078 O O . GLU B 1 10 ? -6.078 32.719 29.547 1 77.38 10 GLU B O 1
ATOM 3083 N N . GLU B 1 11 ? -6.277 35.062 29.609 1 83.25 11 GLU B N 1
ATOM 3084 C CA . GLU B 1 11 ? -7.648 35 29.109 1 83.25 11 GLU B CA 1
ATOM 3085 C C . GLU B 1 11 ? -7.703 35.344 27.625 1 83.25 11 GLU B C 1
ATOM 3087 O O . GLU B 1 11 ? -6.938 36.188 27.141 1 83.25 11 GLU B O 1
ATOM 3092 N N . SER B 1 12 ? -8.641 34.719 26.953 1 88.5 12 SER B N 1
ATOM 3093 C CA . SER B 1 12 ? -8.812 34.969 25.531 1 88.5 12 SER B CA 1
ATOM 3094 C C . SER B 1 12 ? -9.266 36.406 25.281 1 88.5 12 SER B C 1
ATOM 3096 O O . SER B 1 12 ? -10.148 36.906 25.984 1 88.5 12 SER B O 1
ATOM 3098 N N . TRP B 1 13 ? -8.648 37.062 24.391 1 91.94 13 TRP B N 1
ATOM 3099 C CA . TRP B 1 13 ? -9.023 38.438 24 1 91.94 13 TRP B CA 1
ATOM 3100 C C . TRP B 1 13 ? -10.391 38.438 23.328 1 91.94 13 TRP B C 1
ATOM 3102 O O . TRP B 1 13 ? -10.789 37.469 22.703 1 91.94 13 TRP B O 1
ATOM 3112 N N . PRO B 1 14 ? -11.148 39.562 23.516 1 92.31 14 PRO B N 1
ATOM 3113 C CA . PRO B 1 14 ? -12.391 39.719 22.75 1 92.31 14 PRO B CA 1
ATOM 3114 C C . PRO B 1 14 ? -12.164 39.625 21.25 1 92.31 14 PRO B C 1
ATOM 3116 O O . PRO B 1 14 ? -11.117 40.062 20.75 1 92.31 14 PRO B O 1
ATOM 3119 N N . LYS B 1 15 ? -13.195 39.25 20.484 1 93.12 15 LYS B N 1
ATOM 3120 C CA . LYS B 1 15 ? -13.094 38.938 19.078 1 93.12 15 LYS B CA 1
ATOM 3121 C C . LYS B 1 15 ? -12.555 40.094 18.266 1 93.12 15 LYS B C 1
ATOM 3123 O O . LYS B 1 15 ? -11.586 39.969 17.516 1 93.12 15 LYS B O 1
ATOM 3128 N N . PRO B 1 16 ? -13.062 41.25 18.391 1 92.56 16 PRO B N 1
ATOM 3129 C CA . PRO B 1 16 ? -12.547 42.344 17.562 1 92.56 16 PRO B CA 1
ATOM 3130 C C . PRO B 1 16 ? -11.078 42.656 17.828 1 92.56 16 PRO B C 1
ATOM 3132 O O . PRO B 1 16 ? -10.312 42.875 16.891 1 92.56 16 PRO B O 1
ATOM 3135 N N . GLN B 1 17 ? -10.688 42.688 19.141 1 92.75 17 GLN B N 1
ATOM 3136 C CA . GLN B 1 17 ? -9.297 42.938 19.5 1 92.75 17 GLN B CA 1
ATOM 3137 C C . GLN B 1 17 ? -8.391 41.812 19.078 1 92.75 17 GLN B C 1
ATOM 3139 O O . GLN B 1 17 ? -7.277 42.031 18.594 1 92.75 17 GLN B O 1
ATOM 3144 N N . GLY B 1 18 ? -8.953 40.594 19.297 1 94.06 18 GLY B N 1
ATOM 3145 C CA . GLY B 1 18 ? -8.188 39.438 18.906 1 94.06 18 GLY B CA 1
ATOM 3146 C C . GLY B 1 18 ? -7.855 39.406 17.422 1 94.06 18 GLY B C 1
ATOM 3147 O O . GLY B 1 18 ? -6.707 39.156 17.047 1 94.06 18 GLY B O 1
ATOM 3148 N N . ILE B 1 19 ? -8.773 39.688 16.594 1 95.44 19 ILE B N 1
ATOM 3149 C CA . ILE B 1 19 ? -8.609 39.688 15.148 1 95.44 19 ILE B CA 1
ATOM 3150 C C . ILE B 1 19 ? -7.641 40.812 14.75 1 95.44 19 ILE B C 1
ATOM 3152 O O . ILE B 1 19 ? -6.738 40.594 13.938 1 95.44 19 ILE B O 1
ATOM 3156 N N . ARG B 1 20 ? -7.793 41.969 15.312 1 95.25 20 ARG B N 1
ATOM 3157 C CA . ARG B 1 20 ? -6.906 43.094 15.008 1 95.25 20 ARG B CA 1
ATOM 3158 C C . ARG B 1 20 ? -5.465 42.75 15.375 1 95.25 20 ARG B C 1
ATOM 3160 O O . ARG B 1 20 ? -4.547 43.031 14.594 1 95.25 20 ARG B O 1
ATOM 3167 N N . MET B 1 21 ? -5.305 42.156 16.562 1 95.38 21 MET B N 1
ATOM 3168 C CA . MET B 1 21 ? -3.957 41.844 17.031 1 95.38 21 MET B CA 1
ATOM 3169 C C . MET B 1 21 ? -3.336 40.75 16.172 1 95.38 21 MET B C 1
ATOM 3171 O O . MET B 1 21 ? -2.115 40.688 16.016 1 95.38 21 MET B O 1
ATOM 3175 N N . ALA B 1 22 ? -4.215 39.875 15.641 1 96.81 22 ALA B N 1
ATOM 3176 C CA . ALA B 1 22 ? -3.707 38.875 14.703 1 96.81 22 ALA B CA 1
ATOM 3177 C C . ALA B 1 22 ? -3.18 39.531 13.43 1 96.81 22 ALA B C 1
ATOM 3179 O O . ALA B 1 22 ? -2.109 39.188 12.938 1 96.81 22 ALA B O 1
ATOM 3180 N N . HIS B 1 23 ? -3.844 40.5 12.953 1 96.5 23 HIS B N 1
ATOM 3181 C CA . HIS B 1 23 ? -3.395 41.25 11.781 1 96.5 23 HIS B CA 1
ATOM 3182 C C . HIS B 1 23 ? -2.107 42 12.07 1 96.5 23 HIS B C 1
ATOM 3184 O O . HIS B 1 23 ? -1.218 42.094 11.219 1 96.5 23 HIS B O 1
ATOM 3190 N N . HIS B 1 24 ? -2.02 42.562 13.258 1 95.81 24 HIS B N 1
ATOM 3191 C CA . HIS B 1 24 ? -0.798 43.25 13.656 1 95.81 24 HIS B CA 1
ATOM 3192 C C . HIS B 1 24 ? 0.38 42.312 13.727 1 95.81 24 HIS B C 1
ATOM 3194 O O . HIS B 1 24 ? 1.503 42.656 13.359 1 95.81 24 HIS B O 1
ATOM 3200 N N . ALA B 1 25 ? 0.076 41.125 14.289 1 96.19 25 ALA B N 1
ATOM 3201 C CA . ALA B 1 25 ? 1.129 40.094 14.367 1 96.19 25 ALA B CA 1
ATOM 3202 C C . ALA B 1 25 ? 1.657 39.75 12.977 1 96.19 25 ALA B C 1
ATOM 3204 O O . ALA B 1 25 ? 2.871 39.688 12.766 1 96.19 25 ALA B O 1
ATOM 3205 N N . LEU B 1 26 ? 0.741 39.594 12.016 1 96.75 26 LEU B N 1
ATOM 3206 C CA . LEU B 1 26 ? 1.126 39.25 10.648 1 96.75 26 LEU B CA 1
ATOM 3207 C C . LEU B 1 26 ? 1.911 40.406 10.016 1 96.75 26 LEU B C 1
ATOM 3209 O O . LEU B 1 26 ? 2.9 40.156 9.32 1 96.75 26 LEU B O 1
ATOM 3213 N N . SER B 1 27 ? 1.577 41.594 10.266 1 94.38 27 SER B N 1
ATOM 3214 C CA . SER B 1 27 ? 2.297 42.781 9.773 1 94.38 27 SER B CA 1
ATOM 3215 C C . SER B 1 27 ? 3.707 42.844 10.352 1 94.38 27 SER B C 1
ATOM 3217 O O . SER B 1 27 ? 4.664 43.125 9.625 1 94.38 27 SER B O 1
ATOM 3219 N N . LEU B 1 28 ? 3.738 42.625 11.648 1 92.56 28 LEU B N 1
ATOM 3220 C CA . LEU B 1 28 ? 5.047 42.656 12.297 1 92.56 28 LEU B CA 1
ATOM 3221 C C . LEU B 1 28 ? 5.965 41.594 11.742 1 92.56 28 LEU B C 1
ATOM 3223 O O . LEU B 1 28 ? 7.145 41.844 11.492 1 92.56 28 LEU B O 1
ATOM 3227 N N . LEU B 1 29 ? 5.398 40.406 11.57 1 93.19 29 LEU B N 1
ATOM 3228 C CA . LEU B 1 29 ? 6.18 39.312 11.031 1 93.19 29 LEU B CA 1
ATOM 3229 C C . LEU B 1 29 ? 6.66 39.625 9.617 1 93.19 29 LEU B C 1
ATOM 3231 O O . LEU B 1 29 ? 7.777 39.25 9.242 1 93.19 29 LEU B O 1
ATOM 3235 N N . THR B 1 30 ? 5.891 40.281 8.828 1 91.81 30 THR B N 1
ATOM 3236 C CA . THR B 1 30 ? 6.301 40.719 7.496 1 91.81 30 THR B CA 1
ATOM 3237 C C . THR B 1 30 ? 7.477 41.688 7.586 1 91.81 30 THR B C 1
ATOM 3239 O O . THR B 1 30 ? 8.414 41.594 6.789 1 91.81 30 THR B O 1
ATOM 3242 N N . LEU B 1 31 ? 7.469 42.531 8.578 1 87.5 31 LEU B N 1
ATOM 3243 C CA . LEU B 1 31 ? 8.555 43.469 8.789 1 87.5 31 LEU B CA 1
ATOM 3244 C C . LEU B 1 31 ? 9.828 42.781 9.219 1 87.5 31 LEU B C 1
ATOM 3246 O O . LEU B 1 31 ? 10.922 43.125 8.766 1 87.5 31 LEU B O 1
ATOM 3250 N N . PHE B 1 32 ? 9.602 41.781 10.055 1 85.81 32 PHE B N 1
ATOM 3251 C CA . PHE B 1 32 ? 10.75 41 10.516 1 85.81 32 PHE B CA 1
ATOM 3252 C C . PHE B 1 32 ? 11.422 40.281 9.359 1 85.81 32 PHE B C 1
ATOM 3254 O O . PHE B 1 32 ? 12.648 40.156 9.32 1 85.81 32 PHE B O 1
ATOM 3261 N N . LYS B 1 33 ? 10.68 39.656 8.5 1 82.88 33 LYS B N 1
ATOM 3262 C CA . LYS B 1 33 ? 11.203 38.906 7.363 1 82.88 33 LYS B CA 1
ATOM 3263 C C . LYS B 1 33 ? 12.062 39.781 6.465 1 82.88 33 LYS B C 1
ATOM 3265 O O . LYS B 1 33 ? 13 39.312 5.828 1 82.88 33 LYS B O 1
ATOM 3270 N N . GLY B 1 34 ? 11.828 41 6.418 1 73.06 34 GLY B N 1
ATOM 3271 C CA . GLY B 1 34 ? 12.625 41.938 5.648 1 73.06 34 GLY B CA 1
ATOM 3272 C C . GLY B 1 34 ? 13.969 42.25 6.285 1 73.06 34 GLY B C 1
ATOM 3273 O O . GLY B 1 34 ? 14.914 42.625 5.598 1 73.06 34 GLY B O 1
ATOM 3274 N N . THR B 1 35 ? 14.172 42.031 7.602 1 65.75 35 THR B N 1
ATOM 3275 C CA . THR B 1 35 ? 15.391 42.406 8.297 1 65.75 35 THR B CA 1
ATOM 3276 C C . THR B 1 35 ? 16.234 41.188 8.633 1 65.75 35 THR B C 1
ATOM 3278 O O . THR B 1 35 ? 17.422 41.312 8.961 1 65.75 35 THR B O 1
ATOM 3281 N N . ASP B 1 36 ? 15.898 39.938 8.164 1 60 36 ASP B N 1
ATOM 3282 C CA . ASP B 1 36 ? 16.453 38.594 8.32 1 60 36 ASP B CA 1
ATOM 3283 C C . ASP B 1 36 ? 17.125 38.438 9.68 1 60 36 ASP B C 1
ATOM 3285 O O . ASP B 1 36 ? 18.359 38.375 9.758 1 60 36 ASP B O 1
ATOM 3289 N N . PRO B 1 37 ? 16.453 38.5 10.852 1 53.44 37 PRO B N 1
ATOM 3290 C CA . PRO B 1 37 ? 17.125 38.406 12.148 1 53.44 37 PRO B CA 1
ATOM 3291 C C . PRO B 1 37 ? 17.828 37.062 12.352 1 53.44 37 PRO B C 1
ATOM 3293 O O . PRO B 1 37 ? 18.688 36.938 13.227 1 53.44 37 PRO B O 1
ATOM 3296 N N . TYR B 1 38 ? 17.391 35.969 11.648 1 55.47 38 TYR B N 1
ATOM 3297 C CA . TYR B 1 38 ? 17.938 34.625 11.828 1 55.47 38 TYR B CA 1
ATOM 3298 C C . TYR B 1 38 ? 18.984 34.344 10.75 1 55.47 38 TYR B C 1
ATOM 3300 O O . TYR B 1 38 ? 19.609 33.281 10.781 1 55.47 38 TYR B O 1
ATOM 3308 N N . ARG B 1 39 ? 19.125 35.125 9.727 1 50.38 39 ARG B N 1
ATOM 3309 C CA . ARG B 1 39 ? 19.953 34.781 8.578 1 50.38 39 ARG B CA 1
ATOM 3310 C C . ARG B 1 39 ? 21.406 34.594 8.984 1 50.38 39 ARG B C 1
ATOM 3312 O O . ARG B 1 39 ? 22.312 34.688 8.141 1 50.38 39 ARG B O 1
ATOM 3319 N N . LYS B 1 40 ? 21.781 34.531 10.156 1 46.47 40 LYS B N 1
ATOM 3320 C CA . LYS B 1 40 ? 23.219 34.25 10.211 1 46.47 40 LYS B CA 1
ATOM 3321 C C . LYS B 1 40 ? 23.516 32.875 9.68 1 46.47 40 LYS B C 1
ATOM 3323 O O . LYS B 1 40 ? 22.703 31.953 9.805 1 46.47 40 LYS B O 1
ATOM 3328 N N . THR B 1 41 ? 24.609 32.688 8.797 1 40.38 41 THR B N 1
ATOM 3329 C CA . THR B 1 41 ? 25.156 31.812 7.77 1 40.38 41 THR B CA 1
ATOM 3330 C C . THR B 1 41 ? 25.281 30.391 8.289 1 40.38 41 THR B C 1
ATOM 3332 O O . THR B 1 41 ? 25.891 29.531 7.629 1 40.38 41 THR B O 1
ATOM 3335 N N . SER B 1 42 ? 25.312 29.969 9.555 1 41.66 42 SER B N 1
ATOM 3336 C CA . SER B 1 42 ? 26.031 28.688 9.602 1 41.66 42 SER B CA 1
ATOM 3337 C C . SER B 1 42 ? 25.156 27.547 9.109 1 41.66 42 SER B C 1
ATOM 3339 O O . SER B 1 42 ? 23.938 27.578 9.266 1 41.66 42 SER B O 1
ATOM 3341 N N . CYS B 1 43 ? 25.594 26.719 8.094 1 43.31 43 CYS B N 1
ATOM 3342 C CA . CYS B 1 43 ? 25.172 25.594 7.277 1 43.31 43 CYS B CA 1
ATOM 3343 C C . CYS B 1 43 ? 24.656 24.453 8.156 1 43.31 43 CYS B C 1
ATOM 3345 O O . CYS B 1 43 ? 24.719 23.281 7.77 1 43.31 43 CYS B O 1
ATOM 3347 N N . ASN B 1 44 ? 24.219 24.625 9.445 1 54.25 44 ASN B N 1
ATOM 3348 C CA . ASN B 1 44 ? 23.812 23.469 10.242 1 54.25 44 ASN B CA 1
ATOM 3349 C C . ASN B 1 44 ? 22.297 23.359 10.344 1 54.25 44 ASN B C 1
ATOM 3351 O O . ASN B 1 44 ? 21.562 24.234 9.875 1 54.25 44 ASN B O 1
ATOM 3355 N N . ARG B 1 45 ? 21.766 22.344 10.703 1 57.59 45 ARG B N 1
ATOM 3356 C CA . ARG B 1 45 ? 20.359 21.984 10.898 1 57.59 45 ARG B CA 1
ATOM 3357 C C . ARG B 1 45 ? 19.594 23.109 11.57 1 57.59 45 ARG B C 1
ATOM 3359 O O . ARG B 1 45 ? 18.438 23.375 11.227 1 57.59 45 ARG B O 1
ATOM 3366 N N . SER B 1 46 ? 20.281 23.703 12.336 1 58.41 46 SER B N 1
ATOM 3367 C CA . SER B 1 46 ? 19.703 24.812 13.078 1 58.41 46 SER B CA 1
ATOM 3368 C C . SER B 1 46 ? 19.469 26.016 12.164 1 58.41 46 SER B C 1
ATOM 3370 O O . SER B 1 46 ? 18.453 26.719 12.297 1 58.41 46 SER B O 1
ATOM 3372 N N . ALA B 1 47 ? 20.312 26.047 11.312 1 66.94 47 ALA B N 1
ATOM 3373 C CA . ALA B 1 47 ? 20.219 27.172 10.391 1 66.94 47 ALA B CA 1
ATOM 3374 C C . ALA B 1 47 ? 19.016 27.016 9.461 1 66.94 47 ALA B C 1
ATOM 3376 O O . ALA B 1 47 ? 18.312 27.984 9.164 1 66.94 47 ALA B O 1
ATOM 3377 N N . LYS B 1 48 ? 18.688 25.781 9.203 1 74.19 48 LYS B N 1
ATOM 3378 C CA . LYS B 1 48 ? 17.562 25.531 8.297 1 74.19 48 LYS B CA 1
ATOM 3379 C C . LYS B 1 48 ? 16.234 25.812 8.969 1 74.19 48 LYS B C 1
ATOM 3381 O O . LYS B 1 48 ? 15.336 26.406 8.352 1 74.19 48 LYS B O 1
ATOM 3386 N N . PHE B 1 49 ? 16.125 25.469 10.211 1 77.94 49 PHE B N 1
ATOM 3387 C CA . PHE B 1 49 ? 14.891 25.719 10.93 1 77.94 49 PHE B CA 1
ATOM 3388 C C . PHE B 1 49 ? 14.719 27.219 11.195 1 77.94 49 PHE B C 1
ATOM 3390 O O . PHE B 1 49 ? 13.617 27.75 11.07 1 77.94 49 PHE B O 1
ATOM 3397 N N . ASN B 1 50 ? 15.82 27.812 11.516 1 76.5 50 ASN B N 1
ATOM 3398 C CA . ASN B 1 50 ? 15.766 29.25 11.781 1 76.5 50 ASN B CA 1
ATOM 3399 C C . ASN B 1 50 ? 15.273 30.031 10.562 1 76.5 50 ASN B C 1
ATOM 3401 O O . ASN B 1 50 ? 14.602 31.047 10.711 1 76.5 50 ASN B O 1
ATOM 3405 N N . ALA B 1 51 ? 15.562 29.391 9.508 1 81 51 ALA B N 1
ATOM 3406 C CA . ALA B 1 51 ? 15.219 30.078 8.258 1 81 51 ALA B CA 1
ATOM 3407 C C . ALA B 1 51 ? 13.711 30.094 8.047 1 81 51 ALA B C 1
ATOM 3409 O O . ALA B 1 51 ? 13.195 30.938 7.312 1 81 51 ALA B O 1
ATOM 3410 N N . ILE B 1 52 ? 13.008 29.234 8.82 1 87.5 52 ILE B N 1
ATOM 3411 C CA . ILE B 1 52 ? 11.586 29.156 8.508 1 87.5 52 ILE B CA 1
ATOM 3412 C C . ILE B 1 52 ? 10.773 29.641 9.711 1 87.5 52 ILE B C 1
ATOM 3414 O O . ILE B 1 52 ? 9.539 29.641 9.672 1 87.5 52 ILE B O 1
ATOM 3418 N N . VAL B 1 53 ? 11.352 30.016 10.781 1 88.75 53 VAL B N 1
ATOM 3419 C CA . VAL B 1 53 ? 10.68 30.359 12.031 1 88.75 53 VAL B CA 1
ATOM 3420 C C . VAL B 1 53 ? 9.617 31.422 11.781 1 88.75 53 VAL B C 1
ATOM 3422 O O . VAL B 1 53 ? 8.445 31.219 12.117 1 88.75 53 VAL B O 1
ATOM 3425 N N . LEU B 1 54 ? 10.039 32.531 11.141 1 92 54 LEU B N 1
ATOM 3426 C CA . LEU B 1 54 ? 9.109 33.625 10.914 1 92 54 LEU B CA 1
ATOM 3427 C C . LEU B 1 54 ? 7.984 33.219 9.969 1 92 54 LEU B C 1
ATOM 3429 O O . LEU B 1 54 ? 6.824 33.594 10.18 1 92 54 LEU B O 1
ATOM 3433 N N . ASN B 1 55 ? 8.336 32.469 9.023 1 94.44 55 ASN B N 1
ATOM 3434 C CA . ASN B 1 55 ? 7.328 31.984 8.078 1 94.44 55 ASN B CA 1
ATOM 3435 C C . ASN B 1 55 ? 6.355 31 8.734 1 94.44 55 ASN B C 1
ATOM 3437 O O . ASN B 1 55 ? 5.152 31.047 8.453 1 94.44 55 ASN B O 1
ATOM 3441 N N . LEU B 1 56 ? 6.883 30.125 9.516 1 95.62 56 LEU B N 1
ATOM 3442 C CA . LEU B 1 56 ? 6.043 29.172 10.227 1 95.62 56 LEU B CA 1
ATOM 3443 C C . LEU B 1 56 ? 5.047 29.891 11.133 1 95.62 56 LEU B C 1
ATOM 3445 O O . LEU B 1 56 ? 3.859 29.547 11.141 1 95.62 56 LEU B O 1
ATOM 3449 N N . LEU B 1 57 ? 5.551 30.844 11.859 1 96.5 57 LEU B N 1
ATOM 3450 C CA . LEU B 1 57 ? 4.676 31.625 12.727 1 96.5 57 LEU B CA 1
ATOM 3451 C C . LEU B 1 57 ? 3.607 32.344 11.922 1 96.5 57 LEU B C 1
ATOM 3453 O O . LEU B 1 57 ? 2.426 32.312 12.273 1 96.5 57 LEU B O 1
ATOM 3457 N N . SER B 1 58 ? 4.02 33 10.828 1 97.69 58 SER B N 1
ATOM 3458 C CA . SER B 1 58 ? 3.088 33.719 9.977 1 97.69 58 SER B CA 1
ATOM 3459 C C . SER B 1 58 ? 2.01 32.812 9.414 1 97.69 58 SER B C 1
ATOM 3461 O O . SER B 1 58 ? 0.82 33.125 9.484 1 97.69 58 SER B O 1
ATOM 3463 N N . CYS B 1 59 ? 2.41 31.688 8.852 1 98.06 59 CYS B N 1
ATOM 3464 C CA . CYS B 1 59 ? 1.469 30.766 8.25 1 98.06 59 CYS B CA 1
ATOM 3465 C C . CYS B 1 59 ? 0.492 30.219 9.281 1 98.06 59 CYS B C 1
ATOM 3467 O O . CYS B 1 59 ? -0.696 30.062 9 1 98.06 59 CYS B O 1
ATOM 3469 N N . THR B 1 60 ? 1.021 29.906 10.469 1 98.38 60 THR B N 1
ATOM 3470 C CA . THR B 1 60 ? 0.18 29.359 11.523 1 98.38 60 THR B CA 1
ATOM 3471 C C . THR B 1 60 ? -0.882 30.359 11.953 1 98.38 60 THR B C 1
ATOM 3473 O O . THR B 1 60 ? -2.059 30.016 12.078 1 98.38 60 THR B O 1
ATOM 3476 N N . ILE B 1 61 ? -0.48 31.594 12.172 1 98.38 61 ILE B N 1
ATOM 3477 C CA . ILE B 1 61 ? -1.411 32.625 12.594 1 98.38 61 ILE B CA 1
ATOM 3478 C C . ILE B 1 61 ? -2.42 32.906 11.484 1 98.38 61 ILE B C 1
ATOM 3480 O O . ILE B 1 61 ? -3.619 33.031 11.742 1 98.38 61 ILE B O 1
ATOM 3484 N N . GLU B 1 62 ? -1.929 32.969 10.273 1 98.44 62 GLU B N 1
ATOM 3485 C CA . GLU B 1 62 ? -2.795 33.25 9.133 1 98.44 62 GLU B CA 1
ATOM 3486 C C . GLU B 1 62 ? -3.846 32.156 8.953 1 98.44 62 GLU B C 1
ATOM 3488 O O . GLU B 1 62 ? -5.035 32.469 8.82 1 98.44 62 GLU B O 1
ATOM 3493 N N . GLU B 1 63 ? -3.414 30.922 8.953 1 98.06 63 GLU B N 1
ATOM 3494 C CA . GLU B 1 63 ? -4.348 29.812 8.789 1 98.06 63 GLU B CA 1
ATOM 3495 C C . GLU B 1 63 ? -5.336 29.75 9.945 1 98.06 63 GLU B C 1
ATOM 3497 O O . GLU B 1 63 ? -6.512 29.438 9.75 1 98.06 63 GLU B O 1
ATOM 3502 N N . SER B 1 64 ? -4.836 29.938 11.164 1 98.06 64 SER B N 1
ATOM 3503 C CA . SER B 1 64 ? -5.703 29.953 12.336 1 98.06 64 SER B CA 1
ATOM 3504 C C . SER B 1 64 ? -6.828 30.969 12.18 1 98.06 64 SER B C 1
ATOM 3506 O O . SER B 1 64 ? -7.992 30.656 12.445 1 98.06 64 SER B O 1
ATOM 3508 N N . LEU B 1 65 ? -6.461 32.125 11.734 1 97.69 65 LEU B N 1
ATOM 3509 C CA . LEU B 1 65 ? -7.426 33.219 11.578 1 97.69 65 LEU B CA 1
ATOM 3510 C C . LEU B 1 65 ? -8.359 32.938 10.406 1 97.69 65 LEU B C 1
ATOM 3512 O O . LEU B 1 65 ? -9.578 33.031 10.539 1 97.69 65 LEU B O 1
ATOM 3516 N N . ASP B 1 66 ? -7.875 32.625 9.234 1 96.5 66 ASP B N 1
ATOM 3517 C CA . ASP B 1 66 ? -8.633 32.531 7.992 1 96.5 66 ASP B CA 1
ATOM 3518 C C . ASP B 1 66 ? -9.586 31.344 8.023 1 96.5 66 ASP B C 1
ATOM 3520 O O . ASP B 1 66 ? -10.711 31.438 7.531 1 96.5 66 ASP B O 1
ATOM 3524 N N . ARG B 1 67 ? -9.156 30.266 8.586 1 96.25 67 ARG B N 1
ATOM 3525 C CA . ARG B 1 67 ? -9.93 29.031 8.461 1 96.25 67 ARG B CA 1
ATOM 3526 C C . ARG B 1 67 ? -10.797 28.797 9.688 1 96.25 67 ARG B C 1
ATOM 3528 O O . ARG B 1 67 ? -11.859 28.188 9.594 1 96.25 67 ARG B O 1
ATOM 3535 N N . PHE B 1 68 ? -10.312 29.266 10.82 1 97.38 68 PHE B N 1
ATOM 3536 C CA . PHE B 1 68 ? -11.031 28.922 12.047 1 97.38 68 PHE B CA 1
ATOM 3537 C C . PHE B 1 68 ? -11.539 30.172 12.75 1 97.38 68 PHE B C 1
ATOM 3539 O O . PHE B 1 68 ? -12.281 30.078 13.734 1 97.38 68 PHE B O 1
ATOM 3546 N N . GLY B 1 69 ? -11.117 31.344 12.266 1 96 69 GLY B N 1
ATOM 3547 C CA . GLY B 1 69 ? -11.484 32.562 12.977 1 96 69 GLY B CA 1
ATOM 3548 C C . GLY B 1 69 ? -10.922 32.625 14.383 1 96 69 GLY B C 1
ATOM 3549 O O . GLY B 1 69 ? -11.555 33.188 15.281 1 96 69 GLY B O 1
ATOM 3550 N N . CYS B 1 70 ? -9.812 31.984 14.57 1 96.12 70 CYS B N 1
ATOM 3551 C CA . CYS B 1 70 ? -9.18 31.875 15.875 1 96.12 70 CYS B CA 1
ATOM 3552 C C . CYS B 1 70 ? -7.941 32.75 15.961 1 96.12 70 CYS B C 1
ATOM 3554 O O . CYS B 1 70 ? -7.219 32.906 14.969 1 96.12 70 CYS B O 1
ATOM 3556 N N . TRP B 1 71 ? -7.703 33.406 17.172 1 96.5 71 TRP B N 1
ATOM 3557 C CA . TRP B 1 71 ? -6.547 34.281 17.328 1 96.5 71 TRP B CA 1
ATOM 3558 C C . TRP B 1 71 ? -5.684 33.844 18.5 1 96.5 71 TRP B C 1
ATOM 3560 O O . TRP B 1 71 ? -4.875 34.625 19.016 1 96.5 71 TRP B O 1
ATOM 3570 N N . GLY B 1 72 ? -5.867 32.594 18.969 1 95.44 72 GLY B N 1
ATOM 3571 C CA . GLY B 1 72 ? -5.055 32.062 20.047 1 95.44 72 GLY B CA 1
ATOM 3572 C C . GLY B 1 72 ? -3.568 32.062 19.734 1 95.44 72 GLY B C 1
ATOM 3573 O O . GLY B 1 72 ? -2.754 32.406 20.594 1 95.44 72 GLY B O 1
ATOM 3574 N N . MET B 1 73 ? -3.209 31.797 18.578 1 96.38 73 MET B N 1
ATOM 3575 C CA . MET B 1 73 ? -1.812 31.797 18.141 1 96.38 73 MET B CA 1
ATOM 3576 C C . MET B 1 73 ? -1.233 33.188 18.141 1 96.38 73 MET B C 1
ATOM 3578 O O . MET B 1 73 ? -0.076 33.406 18.516 1 96.38 73 MET B O 1
ATOM 3582 N N . ALA B 1 74 ? -2.035 34.125 17.688 1 96.94 74 ALA B N 1
ATOM 3583 C CA . ALA B 1 74 ? -1.607 35.5 17.719 1 96.94 74 ALA B CA 1
ATOM 3584 C C . ALA B 1 74 ? -1.377 35.969 19.156 1 96.94 74 ALA B C 1
ATOM 3586 O O . ALA B 1 74 ? -0.408 36.688 19.438 1 96.94 74 ALA B O 1
ATOM 3587 N N . GLN B 1 75 ? -2.273 35.594 20.016 1 96.12 75 GLN B N 1
ATOM 3588 C CA . GLN B 1 75 ? -2.125 35.938 21.422 1 96.12 75 GLN B CA 1
ATOM 3589 C C . GLN B 1 75 ? -0.835 35.375 22.016 1 96.12 75 GLN B C 1
ATOM 3591 O O . GLN B 1 75 ? -0.113 36.062 22.734 1 96.12 75 GLN B O 1
ATOM 3596 N N . ALA B 1 76 ? -0.556 34.156 21.688 1 94.75 76 ALA B N 1
ATOM 3597 C CA . ALA B 1 76 ? 0.688 33.531 22.125 1 94.75 76 ALA B CA 1
ATOM 3598 C C . ALA B 1 76 ? 1.901 34.25 21.547 1 94.75 76 ALA B C 1
ATOM 3600 O O . ALA B 1 76 ? 2.918 34.406 22.219 1 94.75 76 ALA B O 1
ATOM 3601 N N . PHE B 1 77 ? 1.814 34.656 20.328 1 95.88 77 PHE B N 1
ATOM 3602 C CA . PHE B 1 77 ? 2.875 35.375 19.656 1 95.88 77 PHE B CA 1
ATOM 3603 C C . PHE B 1 77 ? 3.189 36.688 20.406 1 95.88 77 PHE B C 1
ATOM 3605 O O . PHE B 1 77 ? 4.355 36.969 20.672 1 95.88 77 PHE B O 1
ATOM 3612 N N . TRP B 1 78 ? 2.195 37.375 20.766 1 94.94 78 TRP B N 1
ATOM 3613 C CA . TRP B 1 78 ? 2.398 38.656 21.438 1 94.94 78 TRP B CA 1
ATOM 3614 C C . TRP B 1 78 ? 2.938 38.469 22.844 1 94.94 78 TRP B C 1
ATOM 3616 O O . TRP B 1 78 ? 3.719 39.281 23.344 1 94.94 78 TRP B O 1
ATOM 3626 N N . LYS B 1 79 ? 2.488 37.375 23.469 1 93.69 79 LYS B N 1
ATOM 3627 C CA . LYS B 1 79 ? 3.1 37 24.75 1 93.69 79 LYS B CA 1
ATOM 3628 C C . LYS B 1 79 ? 4.602 36.812 24.594 1 93.69 79 LYS B C 1
ATOM 3630 O O . LYS B 1 79 ? 5.387 37.25 25.438 1 93.69 79 LYS B O 1
ATOM 3635 N N . CYS B 1 80 ? 4.969 36.188 23.531 1 91.88 80 CYS B N 1
ATOM 3636 C CA . CYS B 1 80 ? 6.379 35.938 23.266 1 91.88 80 CYS B CA 1
ATOM 3637 C C . CYS B 1 80 ? 7.113 37.219 22.953 1 91.88 80 CYS B C 1
ATOM 3639 O O . CYS B 1 80 ? 8.219 37.469 23.438 1 91.88 80 CYS B O 1
ATOM 3641 N N . ILE B 1 81 ? 6.562 38.062 22.141 1 91.5 81 ILE B N 1
ATOM 3642 C CA . ILE B 1 81 ? 7.145 39.375 21.781 1 91.5 81 ILE B CA 1
ATOM 3643 C C . ILE B 1 81 ? 7.414 40.188 23.047 1 91.5 81 ILE B C 1
ATOM 3645 O O . ILE B 1 81 ? 8.438 40.875 23.156 1 91.5 81 ILE B O 1
ATOM 3649 N N . SER B 1 82 ? 6.523 40.062 24.016 1 91.5 82 SER B N 1
ATOM 3650 C CA . SER B 1 82 ? 6.625 40.812 25.25 1 91.5 82 SER B CA 1
ATOM 3651 C C . SER B 1 82 ? 7.855 40.406 26.047 1 91.5 82 SER B C 1
ATOM 3653 O O . SER B 1 82 ? 8.32 41.156 26.906 1 91.5 82 SER B O 1
ATOM 3655 N N . LYS B 1 83 ? 8.375 39.281 25.719 1 88.69 83 LYS B N 1
ATOM 3656 C CA . LYS B 1 83 ? 9.547 38.781 26.422 1 88.69 83 LYS B CA 1
ATOM 3657 C C . LYS B 1 83 ? 10.828 39.125 25.656 1 88.69 83 LYS B C 1
ATOM 3659 O O . LYS B 1 83 ? 11.93 38.938 26.188 1 88.69 83 LYS B O 1
ATOM 3664 N N . CYS B 1 84 ? 10.703 39.625 24.484 1 87.31 84 CYS B N 1
ATOM 3665 C CA . CYS B 1 84 ? 11.859 39.812 23.609 1 87.31 84 CYS B CA 1
ATOM 3666 C C . CYS B 1 84 ? 12.625 41.062 23.969 1 87.31 84 CYS B C 1
ATOM 3668 O O . CYS B 1 84 ? 13.797 41.219 23.609 1 87.31 84 CYS B O 1
ATOM 3670 N N . HIS B 1 85 ? 12.008 42.062 24.625 1 87.06 85 HIS B N 1
ATOM 3671 C CA . HIS B 1 85 ? 12.609 43.344 24.984 1 87.06 85 HIS B CA 1
ATOM 3672 C C . HIS B 1 85 ? 11.93 43.938 26.219 1 87.06 85 HIS B C 1
ATOM 3674 O O . HIS B 1 85 ? 10.719 43.781 26.391 1 87.06 85 HIS B O 1
ATOM 3680 N N . PRO B 1 86 ? 12.68 44.625 27.031 1 86.12 86 PRO B N 1
ATOM 3681 C CA . PRO B 1 86 ? 12.102 45.188 28.25 1 86.12 86 PRO B CA 1
ATOM 3682 C C . PRO B 1 86 ? 10.953 46.156 27.969 1 86.12 86 PRO B C 1
ATOM 3684 O O . PRO B 1 86 ? 10.031 46.281 28.766 1 86.12 86 PRO B O 1
ATOM 3687 N N . ASP B 1 87 ? 10.984 46.844 26.859 1 86.5 87 ASP B N 1
ATOM 3688 C CA . ASP B 1 87 ? 9.969 47.844 26.531 1 86.5 87 ASP B CA 1
ATOM 3689 C C . ASP B 1 87 ? 8.805 47.188 25.766 1 86.5 87 ASP B C 1
ATOM 3691 O O . ASP B 1 87 ? 7.766 47.812 25.562 1 86.5 87 ASP B O 1
ATOM 3695 N N . ALA B 1 88 ? 8.945 45.969 25.422 1 89.69 88 ALA B N 1
ATOM 3696 C CA . ALA B 1 88 ? 7.992 45.312 24.531 1 89.69 88 ALA B CA 1
ATOM 3697 C C . ALA B 1 88 ? 6.609 45.219 25.172 1 89.69 88 ALA B C 1
ATOM 3699 O O . ALA B 1 88 ? 5.598 45.5 24.516 1 89.69 88 ALA B O 1
ATOM 3700 N N . PRO B 1 89 ? 6.465 44.938 26.469 1 90.88 89 PRO B N 1
ATOM 3701 C CA . PRO B 1 89 ? 5.133 44.844 27.062 1 90.88 89 PRO B CA 1
ATOM 3702 C C . PRO B 1 89 ? 4.34 46.125 26.953 1 90.88 89 PRO B C 1
ATOM 3704 O O . PRO B 1 89 ? 3.145 46.125 26.656 1 90.88 89 PRO B O 1
ATOM 3707 N N . LYS B 1 90 ? 5.039 47.156 27.188 1 89.69 90 LYS B N 1
ATOM 3708 C CA . LYS B 1 90 ? 4.395 48.469 27.078 1 89.69 90 LYS B CA 1
ATOM 3709 C C . LYS B 1 90 ? 3.961 48.781 25.656 1 89.69 90 LYS B C 1
ATOM 3711 O O . LYS B 1 90 ? 2.857 49.281 25.422 1 89.69 90 LYS B O 1
ATOM 3716 N N . LEU B 1 91 ? 4.785 48.5 24.75 1 90.19 91 LEU B N 1
ATOM 3717 C CA . LEU B 1 91 ? 4.5 48.75 23.344 1 90.19 91 LEU B CA 1
ATOM 3718 C C . LEU B 1 91 ? 3.359 47.875 22.844 1 90.19 91 LEU B C 1
ATOM 3720 O O . LEU B 1 91 ? 2.518 48.312 22.062 1 90.19 91 LEU B O 1
ATOM 3724 N N . VAL B 1 92 ? 3.271 46.625 23.266 1 92.94 92 VAL B N 1
ATOM 3725 C CA . VAL B 1 92 ? 2.207 45.688 22.891 1 92.94 92 VAL B CA 1
ATOM 3726 C C . VAL B 1 92 ? 0.871 46.188 23.438 1 92.94 92 VAL B C 1
ATOM 3728 O O . VAL B 1 92 ? -0.151 46.125 22.75 1 92.94 92 VAL B O 1
ATOM 3731 N N . ALA B 1 93 ? 0.9 46.719 24.656 1 91.56 93 ALA B N 1
ATOM 3732 C CA . ALA B 1 93 ? -0.307 47.281 25.25 1 91.56 93 ALA B CA 1
ATOM 3733 C C . ALA B 1 93 ? -0.807 48.469 24.453 1 91.56 93 ALA B C 1
ATOM 3735 O O . ALA B 1 93 ? -2.016 48.656 24.266 1 91.56 93 ALA B O 1
ATOM 3736 N N . GLN B 1 94 ? 0.121 49.25 24.016 1 90.81 94 GLN B N 1
ATOM 3737 C CA . GLN B 1 94 ? -0.236 50.438 23.219 1 90.81 94 GLN B CA 1
ATOM 3738 C C . GLN B 1 94 ? -0.853 50 21.875 1 90.81 94 GLN B C 1
ATOM 3740 O O . GLN B 1 94 ? -1.81 50.625 21.406 1 90.81 94 GLN B O 1
ATOM 3745 N N . LEU B 1 95 ? -0.309 48.969 21.328 1 91.44 95 LEU B N 1
ATOM 3746 C CA . LEU B 1 95 ? -0.843 48.438 20.094 1 91.44 95 LEU B CA 1
ATOM 3747 C C . LEU B 1 95 ? -2.248 47.875 20.297 1 91.44 95 LEU B C 1
ATOM 3749 O O . LEU B 1 95 ? -3.127 48.094 19.453 1 91.44 95 LEU B O 1
ATOM 3753 N N . TYR B 1 96 ? -2.447 47.125 21.359 1 91.38 96 TYR B N 1
ATOM 3754 C CA . TYR B 1 96 ? -3.732 46.531 21.719 1 91.38 96 TYR B CA 1
ATOM 3755 C C . TYR B 1 96 ? -4.809 47.594 21.844 1 91.38 96 TYR B C 1
ATOM 3757 O O . TYR B 1 96 ? -5.961 47.375 21.469 1 91.38 96 TYR B O 1
ATOM 3765 N N . ASN B 1 97 ? -4.363 48.781 22.312 1 88.81 97 ASN B N 1
ATOM 3766 C CA . ASN B 1 97 ? -5.301 49.875 22.531 1 88.81 97 ASN B CA 1
ATOM 3767 C C . ASN B 1 97 ? -5.398 50.781 21.312 1 88.81 97 ASN B C 1
ATOM 3769 O O . ASN B 1 97 ? -6.039 51.844 21.375 1 88.81 97 ASN B O 1
ATOM 3773 N N . ASP B 1 98 ? -4.703 50.469 20.25 1 85.62 98 ASP B N 1
ATOM 3774 C CA . ASP B 1 98 ? -4.746 51.188 18.969 1 85.62 98 ASP B CA 1
ATOM 3775 C C . ASP B 1 98 ? -4.074 52.531 19.094 1 85.62 98 ASP B C 1
ATOM 3777 O O . ASP B 1 98 ? -4.531 53.531 18.484 1 85.62 98 ASP B O 1
ATOM 3781 N N . ASP B 1 99 ? -3.084 52.562 19.891 1 83.69 99 ASP B N 1
ATOM 3782 C CA . ASP B 1 99 ? -2.367 53.812 20.109 1 83.69 99 ASP B CA 1
ATOM 3783 C C . ASP B 1 99 ? -1.209 53.938 19.125 1 83.69 99 ASP B C 1
ATOM 3785 O O . ASP B 1 99 ? -0.661 55.031 18.969 1 83.69 99 ASP B O 1
ATOM 3789 N N . CYS B 1 100 ? -0.86 52.875 18.562 1 83.12 100 CYS B N 1
ATOM 3790 C CA . CYS B 1 100 ? 0.256 52.875 17.625 1 83.12 100 CYS B CA 1
ATOM 3791 C C . CYS B 1 100 ? 0.133 51.75 16.625 1 83.12 100 CYS B C 1
ATOM 3793 O O . CYS B 1 100 ? -0.839 51 16.641 1 83.12 100 CYS B O 1
ATOM 3795 N N . GLY B 1 101 ? 1.082 51.844 15.648 1 84.5 101 GLY B N 1
ATOM 3796 C CA . GLY B 1 101 ? 1.168 50.75 14.68 1 84.5 101 GLY B CA 1
ATOM 3797 C C . GLY B 1 101 ? 2.277 49.75 14.984 1 84.5 101 GLY B C 1
ATOM 3798 O O . GLY B 1 101 ? 3.09 50 15.883 1 84.5 101 GLY B O 1
ATOM 3799 N N . PRO B 1 102 ? 2.172 48.594 14.344 1 85.44 102 PRO B N 1
ATOM 3800 C CA . PRO B 1 102 ? 3.152 47.562 14.641 1 85.44 102 PRO B CA 1
ATOM 3801 C C . PRO B 1 102 ? 4.582 47.969 14.305 1 85.44 102 PRO B C 1
ATOM 3803 O O . PRO B 1 102 ? 5.539 47.375 14.797 1 85.44 102 PRO B O 1
ATOM 3806 N N . GLU B 1 103 ? 4.871 49 13.5 1 85.38 103 GLU B N 1
ATOM 3807 C CA . GLU B 1 103 ? 6.203 49.438 13.102 1 85.38 103 GLU B CA 1
ATOM 3808 C C . GLU B 1 103 ? 7.031 49.875 14.305 1 85.38 103 GLU B C 1
ATOM 3810 O O . GLU B 1 103 ? 8.258 49.75 14.297 1 85.38 103 GLU B O 1
ATOM 3815 N N . ILE B 1 104 ? 6.344 50.375 15.281 1 83.44 104 ILE B N 1
ATOM 3816 C CA . ILE B 1 104 ? 7.055 50.844 16.469 1 83.44 104 ILE B CA 1
ATOM 3817 C C . ILE B 1 104 ? 7.789 49.688 17.141 1 83.44 104 ILE B C 1
ATOM 3819 O O . ILE B 1 104 ? 8.875 49.875 17.688 1 83.44 104 ILE B O 1
ATOM 3823 N N . LEU B 1 105 ? 7.211 48.562 17.109 1 84.94 105 LEU B N 1
ATOM 3824 C CA . LEU B 1 105 ? 7.828 47.375 17.703 1 84.94 105 LEU B CA 1
ATOM 3825 C C . LEU B 1 105 ? 9.023 46.906 16.891 1 84.94 105 LEU B C 1
ATOM 3827 O O . LEU B 1 105 ? 10.031 46.469 17.438 1 84.94 105 LEU B O 1
ATOM 3831 N N . ALA B 1 106 ? 8.953 46.938 15.57 1 82.06 106 ALA B N 1
ATOM 3832 C CA . ALA B 1 106 ? 10.047 46.531 14.703 1 82.06 106 ALA B CA 1
ATOM 3833 C C . ALA B 1 106 ? 11.297 47.344 14.961 1 82.06 106 ALA B C 1
ATOM 3835 O O . ALA B 1 106 ? 12.406 46.812 15.047 1 82.06 106 ALA B O 1
ATOM 3836 N N . ASP B 1 107 ? 11.141 48.531 15.086 1 76.75 107 ASP B N 1
ATOM 3837 C CA . ASP B 1 107 ? 12.25 49.469 15.25 1 76.75 107 ASP B CA 1
ATOM 3838 C C . ASP B 1 107 ? 12.867 49.375 16.641 1 76.75 107 ASP B C 1
ATOM 3840 O O . ASP B 1 107 ? 14.094 49.406 16.797 1 76.75 107 ASP B O 1
ATOM 3844 N N . ASN B 1 108 ? 12.039 49.156 17.578 1 74.88 108 ASN B N 1
ATOM 3845 C CA . ASN B 1 108 ? 12.508 49.25 18.953 1 74.88 108 ASN B CA 1
ATOM 3846 C C . ASN B 1 108 ? 12.875 47.875 19.531 1 74.88 108 ASN B C 1
ATOM 3848 O O . ASN B 1 108 ? 13.781 47.781 20.344 1 74.88 108 ASN B O 1
ATOM 3852 N N . VAL B 1 109 ? 12.172 46.906 19.156 1 72.25 109 VAL B N 1
ATOM 3853 C CA . VAL B 1 109 ? 12.32 45.625 19.812 1 72.25 109 VAL B CA 1
ATOM 3854 C C . VAL B 1 109 ? 13.25 44.719 18.984 1 72.25 109 VAL B C 1
ATOM 3856 O O . VAL B 1 109 ? 14.141 44.062 19.547 1 72.25 109 VAL B O 1
ATOM 3859 N N . VAL B 1 110 ? 13.172 44.656 17.734 1 67.75 110 VAL B N 1
ATOM 3860 C CA . VAL B 1 110 ? 13.914 43.656 16.969 1 67.75 110 VAL B CA 1
ATOM 3861 C C . VAL B 1 110 ? 15.164 44.281 16.359 1 67.75 110 VAL B C 1
ATOM 3863 O O . VAL B 1 110 ? 16.203 43.625 16.234 1 67.75 110 VAL B O 1
ATOM 3866 N N . GLY B 1 111 ? 15.148 45.531 16.078 1 62 111 GLY B N 1
ATOM 3867 C CA . GLY B 1 111 ? 16.297 46.219 15.523 1 62 111 GLY B CA 1
ATOM 3868 C C . GLY B 1 111 ? 17.312 46.625 16.578 1 62 111 GLY B C 1
ATOM 3869 O O . GLY B 1 111 ? 18.375 47.156 16.25 1 62 111 GLY B O 1
ATOM 3870 N N . SER B 1 112 ? 16.953 46.344 17.766 1 63.22 112 SER B N 1
ATOM 3871 C CA . SER B 1 112 ? 17.844 46.844 18.797 1 63.22 112 SER B CA 1
ATOM 3872 C C . SER B 1 112 ? 18.859 45.781 19.219 1 63.22 112 SER B C 1
ATOM 3874 O O . SER B 1 112 ? 18.609 44.594 19.062 1 63.22 112 SER B O 1
ATOM 3876 N N . ASP B 1 113 ? 19.984 46.188 19.562 1 62.09 113 ASP B N 1
ATOM 3877 C CA . ASP B 1 113 ? 21.078 45.344 20.016 1 62.09 113 ASP B CA 1
ATOM 3878 C C . ASP B 1 113 ? 20.656 44.531 21.234 1 62.09 113 ASP B C 1
ATOM 3880 O O . ASP B 1 113 ? 21.25 43.5 21.547 1 62.09 113 ASP B O 1
ATOM 3884 N N . THR B 1 114 ? 19.609 44.969 21.891 1 66.06 114 THR B N 1
ATOM 3885 C CA . THR B 1 114 ? 19.203 44.312 23.125 1 66.06 114 THR B CA 1
ATOM 3886 C C . THR B 1 114 ? 18.078 43.344 22.875 1 66.06 114 THR B C 1
ATOM 3888 O O . THR B 1 114 ? 17.547 42.719 23.812 1 66.06 114 THR B O 1
ATOM 3891 N N . SER B 1 115 ? 17.844 43.188 21.672 1 76.06 115 SER B N 1
ATOM 3892 C CA . SER B 1 115 ? 16.719 42.312 21.328 1 76.06 115 SER B CA 1
ATOM 3893 C C . SER B 1 115 ? 17.125 40.844 21.359 1 76.06 115 SER B C 1
ATOM 3895 O O . SER B 1 115 ? 18.25 40.5 20.984 1 76.06 115 SER B O 1
ATOM 3897 N N . ASP B 1 116 ? 16.312 40.031 22.062 1 80.38 116 ASP B N 1
ATOM 3898 C CA . ASP B 1 116 ? 16.438 38.594 22.078 1 80.38 116 ASP B CA 1
ATOM 3899 C C . ASP B 1 116 ? 15.25 37.906 21.406 1 80.38 116 ASP B C 1
ATOM 3901 O O . ASP B 1 116 ? 14.148 37.906 21.969 1 80.38 116 ASP B O 1
ATOM 3905 N N . VAL B 1 117 ? 15.453 37.375 20.234 1 80 117 VAL B N 1
ATOM 3906 C CA . VAL B 1 117 ? 14.352 36.812 19.484 1 80 117 VAL B CA 1
ATOM 3907 C C . VAL B 1 117 ? 14.234 35.312 19.797 1 80 117 VAL B C 1
ATOM 3909 O O . VAL B 1 117 ? 13.477 34.594 19.141 1 80 117 VAL B O 1
ATOM 3912 N N . SER B 1 118 ? 14.875 34.844 20.844 1 82.25 118 SER B N 1
ATOM 3913 C CA . SER B 1 118 ? 14.859 33.438 21.219 1 82.25 118 SER B CA 1
ATOM 3914 C C . SER B 1 118 ? 13.453 32.969 21.578 1 82.25 118 SER B C 1
ATOM 3916 O O . SER B 1 118 ? 13.078 31.828 21.297 1 82.25 118 SER B O 1
ATOM 3918 N N . PRO B 1 119 ? 12.641 33.844 22.188 1 86.25 119 PRO B N 1
ATOM 3919 C CA . PRO B 1 119 ? 11.281 33.406 22.516 1 86.25 119 PRO B CA 1
ATOM 3920 C C . PRO B 1 119 ? 10.469 33.062 21.266 1 86.25 119 PRO B C 1
ATOM 3922 O O . PRO B 1 119 ? 9.625 32.156 21.297 1 86.25 119 PRO B O 1
ATOM 3925 N N . LEU B 1 120 ? 10.75 33.781 20.188 1 88 120 LEU B N 1
ATOM 3926 C CA . LEU B 1 120 ? 10.047 33.5 18.938 1 88 120 LEU B CA 1
ATOM 3927 C C . LEU B 1 120 ? 10.477 32.156 18.359 1 88 120 LEU B C 1
ATOM 3929 O O . LEU B 1 120 ? 9.633 31.375 17.891 1 88 120 LEU B O 1
ATOM 3933 N N . ALA B 1 121 ? 11.703 31.938 18.438 1 84.31 121 ALA B N 1
ATOM 3934 C CA . ALA B 1 121 ? 12.219 30.641 17.984 1 84.31 121 ALA B CA 1
ATOM 3935 C C . ALA B 1 121 ? 11.648 29.5 18.812 1 84.31 121 ALA B C 1
ATOM 3937 O O . ALA B 1 121 ? 11.336 28.438 18.266 1 84.31 121 ALA B O 1
ATOM 3938 N N . GLN B 1 122 ? 11.531 29.75 20.047 1 83.94 122 GLN B N 1
ATOM 3939 C CA . GLN B 1 122 ? 10.977 28.734 20.938 1 83.94 122 GLN B CA 1
ATOM 3940 C C . GLN B 1 122 ? 9.508 28.469 20.609 1 83.94 122 GLN B C 1
ATOM 3942 O O . GLN B 1 122 ? 9.07 27.312 20.609 1 83.94 122 GLN B O 1
ATOM 3947 N N . MET B 1 123 ? 8.797 29.484 20.359 1 89.44 123 MET B N 1
ATOM 3948 C CA . MET B 1 123 ? 7.398 29.328 19.984 1 89.44 123 MET B CA 1
ATOM 3949 C C . MET B 1 123 ? 7.27 28.531 18.688 1 89.44 123 MET B C 1
ATOM 3951 O O . MET B 1 123 ? 6.445 27.609 18.594 1 89.44 123 MET B O 1
ATOM 3955 N N . ALA B 1 124 ? 8.109 28.922 17.781 1 90.88 124 ALA B N 1
ATOM 3956 C CA . ALA B 1 124 ? 8.094 28.203 16.5 1 90.88 124 ALA B CA 1
ATOM 3957 C C . ALA B 1 124 ? 8.422 26.734 16.688 1 90.88 124 ALA B C 1
ATOM 3959 O O . ALA B 1 124 ? 7.793 25.859 16.078 1 90.88 124 ALA B O 1
ATOM 3960 N N . ALA B 1 125 ? 9.297 26.484 17.484 1 84.31 125 ALA B N 1
ATOM 3961 C CA . ALA B 1 125 ? 9.688 25.109 17.766 1 84.31 125 ALA B CA 1
ATOM 3962 C C . ALA B 1 125 ? 8.539 24.328 18.406 1 84.31 125 ALA B C 1
ATOM 3964 O O . ALA B 1 125 ? 8.336 23.156 18.094 1 84.31 125 ALA B O 1
ATOM 3965 N N . GLU B 1 126 ? 7.855 24.953 19.266 1 84.88 126 GLU B N 1
ATOM 3966 C CA . GLU B 1 126 ? 6.719 24.312 19.922 1 84.88 126 GLU B CA 1
ATOM 3967 C C . GLU B 1 126 ? 5.605 24.016 18.906 1 84.88 126 GLU B C 1
ATOM 3969 O O . GLU B 1 126 ? 5.012 22.938 18.938 1 84.88 126 GLU B O 1
ATOM 3974 N N . ILE B 1 127 ? 5.414 24.969 18.109 1 90.62 127 ILE B N 1
ATOM 3975 C CA . ILE B 1 127 ? 4.41 24.781 17.062 1 90.62 127 ILE B CA 1
ATOM 3976 C C . ILE B 1 127 ? 4.812 23.625 16.156 1 90.62 127 ILE B C 1
ATOM 3978 O O . ILE B 1 127 ? 4.012 22.719 15.891 1 90.62 127 ILE B O 1
ATOM 3982 N N . PHE B 1 128 ? 5.969 23.672 15.734 1 88.31 128 PHE B N 1
ATOM 3983 C CA . PHE B 1 128 ? 6.488 22.641 14.836 1 88.31 128 PHE B CA 1
ATOM 3984 C C . PHE B 1 128 ? 6.395 21.266 15.469 1 88.31 128 PHE B C 1
ATOM 3986 O O . PHE B 1 128 ? 5.879 20.328 14.859 1 88.31 128 PHE B O 1
ATOM 3993 N N . THR B 1 129 ? 6.688 21.156 16.656 1 80.88 129 THR B N 1
ATOM 3994 C CA . THR B 1 129 ? 6.844 19.875 17.328 1 80.88 129 THR B CA 1
ATOM 3995 C C . THR B 1 129 ? 5.492 19.344 17.797 1 80.88 129 THR B C 1
ATOM 3997 O O . THR B 1 129 ? 5.23 18.141 17.703 1 80.88 129 THR B O 1
ATOM 4000 N N . HIS B 1 130 ? 4.723 20.25 18.266 1 84.44 130 HIS B N 1
ATOM 4001 C CA . HIS B 1 130 ? 3.549 19.766 19 1 84.44 130 HIS B CA 1
ATOM 4002 C C . HIS B 1 130 ? 2.279 19.953 18.172 1 84.44 130 HIS B C 1
ATOM 4004 O O . HIS B 1 130 ? 1.245 19.344 18.484 1 84.44 130 HIS B O 1
ATOM 4010 N N . LEU B 1 131 ? 2.385 20.672 17.172 1 90.19 131 LEU B N 1
ATOM 4011 C CA . LEU B 1 131 ? 1.216 20.859 16.328 1 90.19 131 LEU B CA 1
ATOM 4012 C C . LEU B 1 131 ? 1.428 20.203 14.969 1 90.19 131 LEU B C 1
ATOM 4014 O O . LEU B 1 131 ? 0.583 19.438 14.5 1 90.19 131 LEU B O 1
ATOM 4018 N N . CYS B 1 132 ? 2.535 20.406 14.375 1 89.69 132 CYS B N 1
ATOM 4019 C CA . CYS B 1 132 ? 2.742 20.016 12.977 1 89.69 132 CYS B CA 1
ATOM 4020 C C . CYS B 1 132 ? 3.227 18.578 12.875 1 89.69 132 CYS B C 1
ATOM 4022 O O . CYS B 1 132 ? 2.57 17.75 12.25 1 89.69 132 CYS B O 1
ATOM 4024 N N . VAL B 1 133 ? 4.227 18.219 13.562 1 83.25 133 VAL B N 1
ATOM 4025 C CA . VAL B 1 133 ? 4.93 16.953 13.43 1 83.25 133 VAL B CA 1
ATOM 4026 C C . VAL B 1 133 ? 3.979 15.797 13.766 1 83.25 133 VAL B C 1
ATOM 4028 O O . VAL B 1 133 ? 3.994 14.766 13.094 1 83.25 133 VAL B O 1
ATOM 4031 N N . PRO B 1 134 ? 3.152 15.977 14.703 1 83 134 PRO B N 1
ATOM 4032 C CA . PRO B 1 134 ? 2.254 14.859 15.016 1 83 134 PRO B CA 1
ATOM 4033 C C . PRO B 1 134 ? 1.373 14.469 13.828 1 83 134 PRO B C 1
ATOM 4035 O O . PRO B 1 134 ? 0.934 13.32 13.742 1 83 134 PRO B O 1
ATOM 4038 N N . PHE B 1 135 ? 1.143 15.328 12.969 1 89.12 135 PHE B N 1
ATOM 4039 C CA . PHE B 1 135 ? 0.276 15.039 11.836 1 89.12 135 PHE B CA 1
ATOM 4040 C C . PHE B 1 135 ? 1.047 14.312 10.734 1 89.12 135 PHE B C 1
ATOM 4042 O O . PHE B 1 135 ? 0.451 13.805 9.789 1 89.12 135 PHE B O 1
ATOM 4049 N N . MET B 1 136 ? 2.293 14.273 10.805 1 78.06 136 MET B N 1
ATOM 4050 C CA . MET B 1 136 ? 3.111 13.562 9.828 1 78.06 136 MET B CA 1
ATOM 4051 C C . MET B 1 136 ? 3.33 12.109 10.242 1 78.06 136 MET B C 1
ATOM 4053 O O . MET B 1 136 ? 4.113 11.398 9.617 1 78.06 136 MET B O 1
ATOM 4057 N N . ASN B 1 137 ? 2.488 11.648 11.07 1 61.03 137 ASN B N 1
ATOM 4058 C CA . ASN B 1 137 ? 2.436 10.266 11.547 1 61.03 137 ASN B CA 1
ATOM 4059 C C . ASN B 1 137 ? 3.828 9.719 11.844 1 61.03 137 ASN B C 1
ATOM 4061 O O . ASN B 1 137 ? 4.211 8.672 11.32 1 61.03 137 ASN B O 1
ATOM 4065 N N . PRO B 1 138 ? 4.504 10.391 12.609 1 51.97 138 PRO B N 1
ATOM 4066 C CA . PRO B 1 138 ? 5.863 9.922 12.875 1 51.97 138 PRO B CA 1
ATOM 4067 C C . PRO B 1 138 ? 5.891 8.539 13.523 1 51.97 138 PRO B C 1
ATOM 4069 O O . PRO B 1 138 ? 6.906 7.844 13.461 1 51.97 138 PRO B O 1
ATOM 4072 N N . CYS B 1 139 ? 4.73 8.219 14.281 1 44.72 139 CYS B N 1
ATOM 4073 C CA . CYS B 1 139 ? 4.664 6.957 15.008 1 44.72 139 CYS B CA 1
ATOM 4074 C C . CYS B 1 139 ? 4.469 5.785 14.047 1 44.72 139 CYS B C 1
ATOM 4076 O O . CYS B 1 139 ? 4.68 4.629 14.422 1 44.72 139 CYS B O 1
ATOM 4078 N N . ASP B 1 140 ? 3.828 5.961 12.984 1 49 140 ASP B N 1
ATOM 4079 C CA . ASP B 1 140 ? 3.527 4.891 12.039 1 49 140 ASP B CA 1
ATOM 4080 C C . ASP B 1 140 ? 4.809 4.285 11.469 1 49 140 ASP B C 1
ATOM 4082 O O . ASP B 1 140 ? 4.762 3.502 10.523 1 49 140 ASP B O 1
ATOM 4086 N N . LEU B 1 141 ? 5.906 4.738 12.031 1 44.5 141 LEU B N 1
ATOM 4087 C CA . LEU B 1 141 ? 7.145 4.074 11.641 1 44.5 141 LEU B CA 1
ATOM 4088 C C . LEU B 1 141 ? 7.129 2.607 12.055 1 44.5 141 LEU B C 1
ATOM 4090 O O . LEU B 1 141 ? 8 1.835 11.656 1 44.5 141 LEU B O 1
ATOM 4094 N N . GLN B 1 142 ? 6.039 2.387 12.836 1 43.09 142 GLN B N 1
ATOM 4095 C CA . GLN B 1 142 ? 5.906 0.954 13.078 1 43.09 142 GLN B CA 1
ATOM 4096 C C . GLN B 1 142 ? 4.777 0.357 12.242 1 43.09 142 GLN B C 1
ATOM 4098 O O . GLN B 1 142 ? 3.664 0.888 12.227 1 43.09 142 GLN B O 1
ATOM 4103 N N . PRO B 1 143 ? 5.223 -0.433 11.422 1 44.38 143 PRO B N 1
ATOM 4104 C CA . PRO B 1 143 ? 4.203 -1.053 10.57 1 44.38 143 PRO B CA 1
ATOM 4105 C C . PRO B 1 143 ? 3.002 -1.561 11.367 1 44.38 143 PRO B C 1
ATOM 4107 O O . PRO B 1 143 ? 3.172 -2.225 12.391 1 44.38 143 PRO B O 1
ATOM 4110 N N . THR B 1 144 ? 1.942 -0.851 11.562 1 47.66 144 THR B N 1
ATOM 4111 C CA . THR B 1 144 ? 0.744 -1.468 12.117 1 47.66 144 THR B CA 1
ATOM 4112 C C . THR B 1 144 ? 0.322 -2.678 11.289 1 47.66 144 THR B C 1
ATOM 4114 O O . THR B 1 144 ? 0.356 -2.635 10.055 1 47.66 144 THR B O 1
ATOM 4117 N N . PRO B 1 145 ? 0.289 -3.807 12.008 1 48.19 145 PRO B N 1
ATOM 4118 C CA . PRO B 1 145 ? -0.155 -4.992 11.273 1 48.19 145 PRO B CA 1
ATOM 4119 C C . PRO B 1 145 ? -1.373 -4.723 10.391 1 48.19 145 PRO B C 1
ATOM 4121 O O . PRO B 1 145 ? -2.232 -3.914 10.75 1 48.19 145 PRO B O 1
ATOM 4124 N N . ASP B 1 146 ? -1.239 -5.043 9.203 1 56.56 146 ASP B N 1
ATOM 4125 C CA . ASP B 1 146 ? -2.322 -4.887 8.234 1 56.56 146 ASP B CA 1
ATOM 4126 C C . ASP B 1 146 ? -3.604 -5.551 8.734 1 56.56 146 ASP B C 1
ATOM 4128 O O . ASP B 1 146 ? -3.561 -6.637 9.312 1 56.56 146 ASP B O 1
ATOM 4132 N N . THR B 1 147 ? -4.637 -4.801 8.883 1 57.62 147 THR B N 1
ATOM 4133 C CA . THR B 1 147 ? -5.941 -5.348 9.234 1 57.62 147 THR B CA 1
ATOM 4134 C C . THR B 1 147 ? -6.453 -6.273 8.133 1 57.62 147 THR B C 1
ATOM 4136 O O . THR B 1 147 ? -6.398 -5.93 6.953 1 57.62 147 THR B O 1
ATOM 4139 N N . PRO B 1 148 ? -6.734 -7.441 8.547 1 58.59 148 PRO B N 1
ATOM 4140 C CA . PRO B 1 148 ? -7.309 -8.336 7.539 1 58.59 148 PRO B CA 1
ATOM 4141 C C . PRO B 1 148 ? -8.484 -7.707 6.789 1 58.59 148 PRO B C 1
ATOM 4143 O O . PRO B 1 148 ? -9.195 -6.863 7.344 1 58.59 148 PRO B O 1
ATOM 4146 N N . GLU B 1 149 ? -8.555 -8 5.578 1 69.19 149 GLU B N 1
ATOM 4147 C CA . GLU B 1 149 ? -9.609 -7.477 4.719 1 69.19 149 GLU B CA 1
ATOM 4148 C C . GLU B 1 149 ? -10.906 -8.266 4.895 1 69.19 149 GLU B C 1
ATOM 4150 O O . GLU B 1 149 ? -11.047 -9.367 4.359 1 69.19 149 GLU B O 1
ATOM 4155 N N . THR B 1 150 ? -11.797 -7.902 5.84 1 74.12 150 THR B N 1
ATOM 4156 C CA . THR B 1 150 ? -13.109 -8.523 5.945 1 74.12 150 THR B CA 1
ATOM 4157 C C . THR B 1 150 ? -14.203 -7.562 5.488 1 74.12 150 THR B C 1
ATOM 4159 O O . THR B 1 150 ? -14.375 -6.488 6.066 1 74.12 150 THR B O 1
ATOM 4162 N N . ILE B 1 151 ? -14.859 -7.969 4.469 1 83.75 151 ILE B N 1
ATOM 4163 C CA . ILE B 1 151 ? -15.953 -7.164 3.939 1 83.75 151 ILE B CA 1
ATOM 4164 C C . ILE B 1 151 ? -17.266 -7.531 4.648 1 83.75 151 ILE B C 1
ATOM 4166 O O . ILE B 1 151 ? -17.703 -8.68 4.578 1 83.75 151 ILE B O 1
ATOM 4170 N N . PRO B 1 152 ? -17.797 -6.574 5.289 1 87.88 152 PRO B N 1
ATOM 4171 C CA . PRO B 1 152 ? -19.047 -6.883 5.988 1 87.88 152 PRO B CA 1
ATOM 4172 C C . PRO B 1 152 ? -20.234 -7.039 5.035 1 87.88 152 PRO B C 1
ATOM 4174 O O . PRO B 1 152 ? -20.266 -6.41 3.977 1 87.88 152 PRO B O 1
ATOM 4177 N N . GLU B 1 153 ? -21.156 -7.891 5.5 1 88.81 153 GLU B N 1
ATOM 4178 C CA . GLU B 1 153 ? -22.422 -7.984 4.77 1 88.81 153 GLU B CA 1
ATOM 4179 C C . GLU B 1 153 ? -23.234 -6.703 4.918 1 88.81 153 GLU B C 1
ATOM 4181 O O . GLU B 1 153 ? -23.406 -6.188 6.023 1 88.81 153 GLU B O 1
ATOM 4186 N N . PRO B 1 154 ? -23.766 -6.23 3.842 1 92.69 154 PRO B N 1
ATOM 4187 C CA . PRO B 1 154 ? -24.516 -4.965 3.908 1 92.69 154 PRO B CA 1
ATOM 4188 C C . PRO B 1 154 ? -25.969 -5.16 4.297 1 92.69 154 PRO B C 1
ATOM 4190 O O . PRO B 1 154 ? -26.875 -4.848 3.51 1 92.69 154 PRO B O 1
ATOM 4193 N N . THR B 1 155 ? -26.219 -5.645 5.484 1 95.5 155 THR B N 1
ATOM 4194 C CA . THR B 1 155 ? -27.562 -5.82 6.027 1 95.5 155 THR B CA 1
ATOM 4195 C C . THR B 1 155 ? -27.719 -5.035 7.328 1 95.5 155 THR B C 1
ATOM 4197 O O . THR B 1 155 ? -26.734 -4.758 8.016 1 95.5 155 THR B O 1
ATOM 4200 N N . GLU B 1 156 ? -28.938 -4.727 7.625 1 95.31 156 GLU B N 1
ATOM 4201 C CA . GLU B 1 156 ? -29.234 -3.98 8.844 1 95.31 156 GLU B CA 1
ATOM 4202 C C . GLU B 1 156 ? -28.781 -4.75 10.086 1 95.31 156 GLU B C 1
ATOM 4204 O O . GLU B 1 156 ? -28.219 -4.168 11.008 1 95.31 156 GLU B O 1
ATOM 4209 N N . LYS B 1 157 ? -29.031 -6.004 10.062 1 94.62 157 LYS B N 1
ATOM 4210 C CA . LYS B 1 157 ? -28.656 -6.844 11.195 1 94.62 157 LYS B CA 1
ATOM 4211 C C . LYS B 1 157 ? -27.141 -6.852 11.383 1 94.62 157 LYS B C 1
ATOM 4213 O O . LYS B 1 157 ? -26.656 -6.746 12.516 1 94.62 157 LYS B O 1
ATOM 4218 N N . ALA B 1 158 ? -26.406 -6.965 10.305 1 93.19 158 ALA B N 1
ATOM 4219 C CA . ALA B 1 158 ? -24.938 -6.984 10.375 1 93.19 158 ALA B CA 1
ATOM 4220 C C . ALA B 1 158 ? -24.406 -5.652 10.883 1 93.19 158 ALA B C 1
ATOM 4222 O O . ALA B 1 158 ? -23.5 -5.621 11.727 1 93.19 158 ALA B O 1
ATOM 4223 N N . VAL B 1 159 ? -24.984 -4.578 10.375 1 95.5 159 VAL B N 1
ATOM 4224 C CA . VAL B 1 159 ? -24.531 -3.244 10.773 1 95.5 159 VAL B CA 1
ATOM 4225 C C . VAL B 1 159 ? -24.781 -3.045 12.273 1 95.5 159 VAL B C 1
ATOM 4227 O O . VAL B 1 159 ? -23.906 -2.525 12.977 1 95.5 159 VAL B O 1
ATOM 4230 N N . ASP B 1 160 ? -25.891 -3.492 12.719 1 96.44 160 ASP B N 1
ATOM 4231 C CA . ASP B 1 160 ? -26.203 -3.361 14.141 1 96.44 160 ASP B CA 1
ATOM 4232 C C . ASP B 1 160 ? -25.234 -4.156 15 1 96.44 160 ASP B C 1
ATOM 4234 O O . ASP B 1 160 ? -24.812 -3.691 16.062 1 96.44 160 ASP B O 1
ATOM 4238 N N . ARG B 1 161 ? -24.906 -5.293 14.5 1 95.5 161 ARG B N 1
ATOM 4239 C CA . ARG B 1 161 ? -23.953 -6.121 15.219 1 95.5 161 ARG B CA 1
ATOM 4240 C C . ARG B 1 161 ? -22.594 -5.438 15.305 1 95.5 161 ARG B C 1
ATOM 4242 O O . ARG B 1 161 ? -21.953 -5.422 16.359 1 95.5 161 ARG B O 1
ATOM 4249 N N . ILE B 1 162 ? -22.141 -4.883 14.203 1 95.5 162 ILE B N 1
ATOM 4250 C CA . ILE B 1 162 ? -20.844 -4.234 14.156 1 95.5 162 ILE B CA 1
ATOM 4251 C C . ILE B 1 162 ? -20.844 -2.984 15.031 1 95.5 162 ILE B C 1
ATOM 4253 O O . ILE B 1 162 ? -19.875 -2.697 15.719 1 95.5 162 ILE B O 1
ATOM 4257 N N . LEU B 1 163 ? -21.922 -2.271 15.023 1 96.06 163 LEU B N 1
ATOM 4258 C CA . LEU B 1 163 ? -22.047 -1.088 15.867 1 96.06 163 LEU B CA 1
ATOM 4259 C C . LEU B 1 163 ? -22.016 -1.468 17.344 1 96.06 163 LEU B C 1
ATOM 4261 O O . LEU B 1 163 ? -21.453 -0.741 18.156 1 96.06 163 LEU B O 1
ATOM 4265 N N . ALA B 1 164 ? -22.656 -2.555 17.656 1 95.94 164 ALA B N 1
ATOM 4266 C CA . ALA B 1 164 ? -22.609 -3.053 19.031 1 95.94 164 ALA B CA 1
ATOM 4267 C C . ALA B 1 164 ? -21.188 -3.398 19.438 1 95.94 164 ALA B C 1
ATOM 4269 O O . ALA B 1 164 ? -20.75 -3.08 20.547 1 95.94 164 ALA B O 1
ATOM 4270 N N . GLU B 1 165 ? -20.5 -4.039 18.531 1 93.69 165 GLU B N 1
ATOM 4271 C CA . GLU B 1 165 ? -19.094 -4.34 18.766 1 93.69 165 GLU B CA 1
ATOM 4272 C C . GLU B 1 165 ? -18.281 -3.061 18.938 1 93.69 165 GLU B C 1
ATOM 4274 O O . GLU B 1 165 ? -17.422 -2.973 19.812 1 93.69 165 GLU B O 1
ATOM 4279 N N . TYR B 1 166 ? -18.562 -2.152 18.125 1 93.56 166 TYR B N 1
ATOM 4280 C CA . TYR B 1 166 ? -17.906 -0.843 18.156 1 93.56 166 TYR B CA 1
ATOM 4281 C C . TYR B 1 166 ? -18.109 -0.176 19.516 1 93.56 166 TYR B C 1
ATOM 4283 O O . TYR B 1 166 ? -17.172 0.409 20.062 1 93.56 166 TYR B O 1
ATOM 4291 N N . ALA B 1 167 ? -19.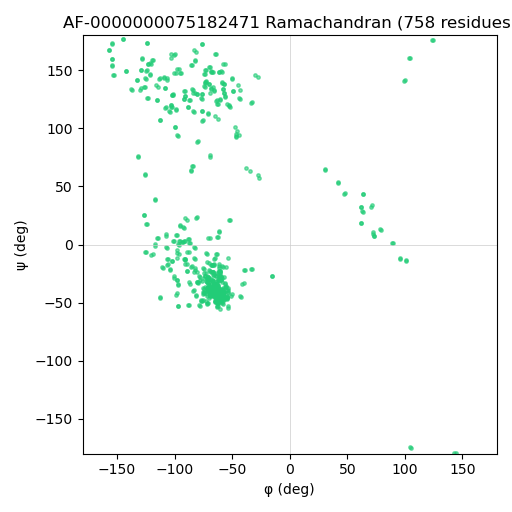234 -0.316 20.031 1 93.75 167 ALA B N 1
ATOM 4292 C CA . ALA B 1 167 ? -19.578 0.332 21.297 1 93.75 167 ALA B CA 1
ATOM 4293 C C . ALA B 1 167 ? -18.875 -0.35 22.469 1 93.75 167 ALA B C 1
ATOM 4295 O O . ALA B 1 167 ? -18.562 0.292 23.484 1 93.75 167 ALA B O 1
ATOM 4296 N N . THR B 1 168 ? -18.531 -1.599 22.297 1 93.06 168 THR B N 1
ATOM 4297 C CA . THR B 1 168 ? -18.031 -2.357 23.438 1 93.06 168 THR B CA 1
ATOM 4298 C C . THR B 1 168 ? -16.516 -2.568 23.328 1 93.06 168 THR B C 1
ATOM 4300 O O . THR B 1 168 ? -15.867 -2.916 24.312 1 93.06 168 THR B O 1
ATOM 4303 N N . THR B 1 169 ? -16.031 -2.396 22.188 1 90.5 169 THR B N 1
ATOM 4304 C CA . THR B 1 169 ? -14.602 -2.615 21.984 1 90.5 169 THR B CA 1
ATOM 4305 C C . THR B 1 169 ? -13.789 -1.485 22.594 1 90.5 169 THR B C 1
ATOM 4307 O O . THR B 1 169 ? -14.195 -0.324 22.562 1 90.5 169 THR B O 1
ATOM 4310 N N . LYS B 1 170 ? -12.625 -1.897 23.078 1 86.5 170 LYS B N 1
ATOM 4311 C CA . LYS B 1 170 ? -11.703 -0.897 23.609 1 86.5 170 LYS B CA 1
ATOM 4312 C C . LYS B 1 170 ? -11.336 0.133 22.547 1 86.5 170 LYS B C 1
ATOM 4314 O O . LYS B 1 170 ? -11.227 -0.199 21.359 1 86.5 170 LYS B O 1
ATOM 4319 N N . LEU B 1 171 ? -11.094 1.331 22.969 1 80.88 171 LEU B N 1
ATOM 4320 C CA . LEU B 1 171 ? -10.867 2.453 22.062 1 80.88 171 LEU B CA 1
ATOM 4321 C C . LEU B 1 171 ? -9.562 2.27 21.281 1 80.88 171 LEU B C 1
ATOM 4323 O O . LEU B 1 171 ? -9.43 2.785 20.172 1 80.88 171 LEU B O 1
ATOM 4327 N N . TRP B 1 172 ? -8.773 1.512 21.875 1 80.12 172 TRP B N 1
ATOM 4328 C CA . TRP B 1 172 ? -7.469 1.337 21.25 1 80.12 172 TRP B CA 1
ATOM 4329 C C . TRP B 1 172 ? -7.18 -0.139 21 1 80.12 172 TRP B C 1
ATOM 4331 O O . TRP B 1 172 ? -7.734 -1.011 21.672 1 80.12 172 TRP B O 1
ATOM 4341 N N . GLY B 1 173 ? -6.398 -0.295 19.891 1 79.81 173 GLY B N 1
ATOM 4342 C CA . GLY B 1 173 ? -5.996 -1.665 19.625 1 79.81 173 GLY B CA 1
ATOM 4343 C C . GLY B 1 173 ? -6.379 -2.129 18.219 1 79.81 173 GLY B C 1
ATOM 4344 O O . GLY B 1 173 ? -7.117 -1.443 17.516 1 79.81 173 GLY B O 1
ATOM 4345 N N . GLN B 1 174 ? -5.988 -3.27 17.906 1 82 174 GLN B N 1
ATOM 4346 C CA . GLN B 1 174 ? -6.16 -3.816 16.562 1 82 174 GLN B CA 1
ATOM 4347 C C . GLN B 1 174 ? -7.621 -4.152 16.281 1 82 174 GLN B C 1
ATOM 4349 O O . GLN B 1 174 ? -8.109 -3.975 15.172 1 82 174 GLN B O 1
ATOM 4354 N N . HIS B 1 175 ? -8.266 -4.629 17.281 1 85.06 175 HIS B N 1
ATOM 4355 C CA . HIS B 1 175 ? -9.672 -4.992 17.094 1 85.06 175 HIS B CA 1
ATOM 4356 C C . HIS B 1 175 ? -10.523 -3.762 16.781 1 85.06 175 HIS B C 1
ATOM 4358 O O . HIS B 1 175 ? -11.406 -3.812 15.93 1 85.06 175 HIS B O 1
ATOM 4364 N N . ARG B 1 176 ? -10.266 -2.693 17.5 1 89.25 176 ARG B N 1
ATOM 4365 C CA . ARG B 1 176 ? -10.969 -1.443 17.219 1 89.25 176 ARG B CA 1
ATOM 4366 C C . ARG B 1 176 ? -10.758 -0.998 15.781 1 89.25 176 ARG B C 1
ATOM 4368 O O . ARG B 1 176 ? -11.711 -0.602 15.102 1 89.25 176 ARG B O 1
ATOM 4375 N N . GLN B 1 177 ? -9.547 -1.164 15.336 1 89.31 177 GLN B N 1
ATOM 4376 C CA . GLN B 1 177 ? -9.227 -0.774 13.969 1 89.31 177 GLN B CA 1
ATOM 4377 C C . GLN B 1 177 ? -9.977 -1.641 12.961 1 89.31 177 GLN B C 1
ATOM 4379 O O . GLN B 1 177 ? -10.438 -1.146 11.93 1 89.31 177 GLN B O 1
ATOM 4384 N N . GLN B 1 178 ? -10.109 -2.879 13.25 1 88.62 178 GLN B N 1
ATOM 4385 C CA . GLN B 1 178 ? -10.828 -3.793 12.367 1 88.62 178 GLN B CA 1
ATOM 4386 C C . GLN B 1 178 ? -12.305 -3.418 12.281 1 88.62 178 GLN B C 1
ATOM 4388 O O . GLN B 1 178 ? -12.883 -3.422 11.188 1 88.62 178 GLN B O 1
ATOM 4393 N N . VAL B 1 179 ? -12.82 -3.109 13.406 1 92.12 179 VAL B N 1
ATOM 4394 C CA . VAL B 1 179 ? -14.227 -2.738 13.461 1 92.12 179 VAL B CA 1
ATOM 4395 C C . VAL B 1 179 ? -14.445 -1.431 12.711 1 92.12 179 VAL B C 1
ATOM 4397 O O . VAL B 1 179 ? -15.398 -1.307 11.93 1 92.12 179 VAL B O 1
ATOM 4400 N N . LEU B 1 180 ? -13.594 -0.507 12.898 1 94.19 180 LEU B N 1
ATOM 4401 C CA . LEU B 1 180 ? -13.688 0.776 12.211 1 94.19 180 LEU B CA 1
ATOM 4402 C C . LEU B 1 180 ? -13.586 0.592 10.695 1 94.19 180 LEU B C 1
ATOM 4404 O O . LEU B 1 180 ? -14.336 1.21 9.938 1 94.19 180 LEU B O 1
ATOM 4408 N N . LYS B 1 181 ? -12.695 -0.207 10.336 1 93.94 181 LYS B N 1
ATOM 4409 C CA . LYS B 1 181 ? -12.523 -0.462 8.914 1 93.94 181 LYS B CA 1
ATOM 4410 C C . LYS B 1 181 ? -13.805 -1.003 8.289 1 93.94 181 LYS B C 1
ATOM 4412 O O . LYS B 1 181 ? -14.203 -0.569 7.203 1 93.94 181 LYS B O 1
ATOM 4417 N N . LYS B 1 182 ? -14.453 -1.908 8.961 1 94 182 LYS B N 1
ATOM 4418 C CA . LYS B 1 182 ? -15.727 -2.457 8.5 1 94 182 LYS B CA 1
ATOM 4419 C C . LYS B 1 182 ? -16.781 -1.363 8.383 1 94 182 LYS B C 1
ATOM 4421 O O . LYS B 1 182 ? -17.516 -1.309 7.391 1 94 182 LYS B O 1
ATOM 4426 N N . LEU B 1 183 ? -16.797 -0.577 9.344 1 96.12 183 LEU B N 1
ATOM 4427 C CA . LEU B 1 183 ? -17.781 0.49 9.359 1 96.12 183 LEU B CA 1
ATOM 4428 C C . LEU B 1 183 ? -17.547 1.48 8.227 1 96.12 183 LEU B C 1
ATOM 4430 O O . LEU B 1 183 ? -18.484 2.016 7.645 1 96.12 183 LEU B O 1
ATOM 4434 N N . VAL B 1 184 ? -16.328 1.73 7.914 1 96.75 184 VAL B N 1
ATOM 4435 C CA . VAL B 1 184 ? -16 2.648 6.824 1 96.75 184 VAL B CA 1
ATOM 4436 C C . VAL B 1 184 ? -16.469 2.057 5.496 1 96.75 184 VAL B C 1
ATOM 4438 O O . VAL B 1 184 ? -16.984 2.773 4.633 1 96.75 184 VAL B O 1
ATOM 4441 N N . TYR B 1 185 ? -16.312 0.735 5.34 1 95.69 185 TYR B N 1
ATOM 4442 C CA . TYR B 1 185 ? -16.828 0.079 4.145 1 95.69 185 TYR B CA 1
ATOM 4443 C C . TYR B 1 185 ? -18.328 0.312 4 1 95.69 185 TYR B C 1
ATOM 4445 O O . TYR B 1 185 ? -18.812 0.593 2.902 1 95.69 185 TYR B O 1
ATOM 4453 N N . LEU B 1 186 ? -18.953 0.168 5.105 1 96.88 186 LEU B N 1
ATOM 4454 C CA . LEU B 1 186 ? -20.406 0.311 5.102 1 96.88 186 LEU B CA 1
ATOM 4455 C C . LEU B 1 186 ? -20.812 1.764 4.875 1 96.88 186 LEU B C 1
ATOM 4457 O O . LEU B 1 186 ? -21.828 2.039 4.227 1 96.88 186 LEU B O 1
ATOM 4461 N N . ARG B 1 187 ? -20.047 2.67 5.332 1 97 187 ARG B N 1
ATOM 4462 C CA . ARG B 1 187 ? -20.328 4.094 5.211 1 97 187 ARG B CA 1
ATOM 4463 C C . ARG B 1 187 ? -20 4.602 3.812 1 97 187 ARG B C 1
ATOM 4465 O O . ARG B 1 187 ? -20.844 5.238 3.164 1 97 187 ARG B O 1
ATOM 4472 N N . ASP B 1 188 ? -18.781 4.344 3.338 1 97.31 188 ASP B N 1
ATOM 4473 C CA . ASP B 1 188 ? -18.25 5.008 2.152 1 97.31 188 ASP B CA 1
ATOM 4474 C C . ASP B 1 188 ? -18.281 4.078 0.942 1 97.31 188 ASP B C 1
ATOM 4476 O O . ASP B 1 188 ? -18.156 4.527 -0.198 1 97.31 188 ASP B O 1
ATOM 4480 N N . GLY B 1 189 ? -18.344 2.75 1.158 1 95.88 189 GLY B N 1
ATOM 4481 C CA . GLY B 1 189 ? -18.406 1.806 0.054 1 95.88 189 GLY B CA 1
ATOM 4482 C C . GLY B 1 189 ? -17.094 1.081 -0.187 1 95.88 189 GLY B C 1
ATOM 4483 O O . GLY B 1 189 ? -16.172 1.195 0.61 1 95.88 189 GLY B O 1
ATOM 4484 N N . GLY B 1 190 ? -17.094 0.302 -1.253 1 95 190 GLY B N 1
ATOM 4485 C CA . GLY B 1 190 ? -16 -0.602 -1.536 1 95 190 GLY B CA 1
ATOM 4486 C C . GLY B 1 190 ? -14.977 -0.017 -2.496 1 95 190 GLY B C 1
ATOM 4487 O O . GLY B 1 190 ? -14.188 -0.751 -3.094 1 95 190 GLY B O 1
ATOM 4488 N N . ARG B 1 191 ? -15 1.297 -2.68 1 96 191 ARG B N 1
ATOM 4489 C CA . ARG B 1 191 ? -14.039 1.982 -3.539 1 96 191 ARG B CA 1
ATOM 4490 C C . ARG B 1 191 ? -13.336 3.105 -2.785 1 96 191 ARG B C 1
ATOM 4492 O O . ARG B 1 191 ? -13.922 3.734 -1.904 1 96 191 ARG B O 1
ATOM 4499 N N . CYS B 1 192 ? -12.086 3.246 -3.105 1 96.56 192 CYS B N 1
ATOM 4500 C CA . CYS B 1 192 ? -11.391 4.418 -2.582 1 96.56 192 CYS B CA 1
ATOM 4501 C C . CYS B 1 192 ? -12.109 5.699 -2.988 1 96.56 192 CYS B C 1
ATOM 4503 O O . CYS B 1 192 ? -12.352 5.93 -4.172 1 96.56 192 CYS B O 1
ATOM 4505 N N . PRO B 1 193 ? -12.438 6.57 -2.07 1 96.81 193 PRO B N 1
ATOM 4506 C CA . PRO B 1 193 ? -13.195 7.773 -2.416 1 96.81 193 PRO B CA 1
ATOM 4507 C C . PRO B 1 193 ? -12.406 8.742 -3.293 1 96.81 193 PRO B C 1
ATOM 4509 O O . PRO B 1 193 ? -12.992 9.602 -3.951 1 96.81 193 PRO B O 1
ATOM 4512 N N . LEU B 1 194 ? -11.086 8.609 -3.344 1 96.44 194 LEU B N 1
ATOM 4513 C CA . LEU B 1 194 ? -10.258 9.539 -4.105 1 96.44 194 LEU B CA 1
ATOM 4514 C C . LEU B 1 194 ? -9.938 8.977 -5.484 1 96.44 194 LEU B C 1
ATOM 4516 O O . LEU B 1 194 ? -10.258 9.594 -6.5 1 96.44 194 LEU B O 1
ATOM 4520 N N . THR B 1 195 ? -9.422 7.781 -5.547 1 93.94 195 THR B N 1
ATOM 4521 C CA . THR B 1 195 ? -8.961 7.203 -6.801 1 93.94 195 THR B CA 1
ATOM 4522 C C . THR B 1 195 ? -10.086 6.461 -7.508 1 93.94 195 THR B C 1
ATOM 4524 O O . THR B 1 195 ? -9.984 6.141 -8.695 1 93.94 195 THR B O 1
ATOM 4527 N N . ARG B 1 196 ? -11.078 6.043 -6.781 1 94.31 196 ARG B N 1
ATOM 4528 C CA . ARG B 1 196 ? -12.25 5.301 -7.246 1 94.31 196 ARG B CA 1
ATOM 4529 C C . ARG B 1 196 ? -11.883 3.859 -7.582 1 94.31 196 ARG B C 1
ATOM 4531 O O . ARG B 1 196 ? -12.688 3.125 -8.156 1 94.31 196 ARG B O 1
ATOM 4538 N N . LEU B 1 197 ? -10.703 3.479 -7.277 1 94.25 197 LEU B N 1
ATOM 4539 C CA . LEU B 1 197 ? -10.32 2.08 -7.43 1 94.25 197 LEU B CA 1
ATOM 4540 C C . LEU B 1 197 ? -11.016 1.207 -6.395 1 94.25 197 LEU B C 1
ATOM 4542 O O . LEU B 1 197 ? -11.117 1.582 -5.223 1 94.25 197 LEU B O 1
ATOM 4546 N N . ALA B 1 198 ? -11.469 0.06 -6.84 1 94.19 198 ALA B N 1
ATOM 4547 C CA . ALA B 1 198 ? -12.125 -0.862 -5.918 1 94.19 198 ALA B CA 1
ATOM 4548 C C . ALA B 1 198 ? -11.133 -1.438 -4.914 1 94.19 198 ALA B C 1
ATOM 4550 O O . ALA B 1 198 ? -9.953 -1.598 -5.223 1 94.19 198 ALA B O 1
ATOM 4551 N N . PHE B 1 199 ? -11.625 -1.722 -3.744 1 93.5 199 PHE B N 1
ATOM 4552 C CA . PHE B 1 199 ? -10.812 -2.426 -2.758 1 93.5 199 PHE B CA 1
ATOM 4553 C C . PHE B 1 199 ? -10.883 -3.934 -2.977 1 93.5 199 PHE B C 1
ATOM 4555 O O . PHE B 1 199 ? -11.828 -4.434 -3.594 1 93.5 199 PHE B O 1
ATOM 4562 N N . LYS B 1 200 ? -9.859 -4.562 -2.531 1 89.44 200 LYS B N 1
ATOM 4563 C CA . LYS B 1 200 ? -9.82 -6.02 -2.596 1 89.44 200 LYS B CA 1
ATOM 4564 C C . LYS B 1 200 ? -11.109 -6.625 -2.049 1 89.44 200 LYS B C 1
ATOM 4566 O O . LYS B 1 200 ? -11.586 -6.238 -0.978 1 89.44 200 LYS B O 1
ATOM 4571 N N . GLY B 1 201 ? -11.688 -7.57 -2.787 1 85.5 201 GLY B N 1
ATOM 4572 C CA . GLY B 1 201 ? -12.938 -8.195 -2.381 1 85.5 201 GLY B CA 1
ATOM 4573 C C . GLY B 1 201 ? -14.148 -7.645 -3.107 1 85.5 201 GLY B C 1
ATOM 4574 O O . GLY B 1 201 ? -15.203 -8.273 -3.129 1 85.5 201 GLY B O 1
ATOM 4575 N N . PHE B 1 202 ? -13.953 -6.488 -3.797 1 90 202 PHE B N 1
ATOM 4576 C CA . PHE B 1 202 ? -15.109 -5.84 -4.406 1 90 202 PHE B CA 1
ATOM 4577 C C . PHE B 1 202 ? -15.039 -5.922 -5.926 1 90 202 PHE B C 1
ATOM 4579 O O . PHE B 1 202 ? -16.031 -5.707 -6.609 1 90 202 PHE B O 1
ATOM 4586 N N . SER B 1 203 ? -13.852 -6.16 -6.406 1 86.81 203 SER B N 1
ATOM 4587 C CA . SER B 1 203 ? -13.711 -6.215 -7.859 1 86.81 203 SER B CA 1
ATOM 4588 C C . SER B 1 203 ? -12.516 -7.074 -8.266 1 86.81 203 SER B C 1
ATOM 4590 O O . SER B 1 203 ? -11.578 -7.25 -7.488 1 86.81 203 SER B O 1
ATOM 4592 N N . ILE B 1 204 ? -12.508 -7.645 -9.43 1 87.12 204 ILE B N 1
ATOM 4593 C CA . ILE B 1 204 ? -11.414 -8.352 -10.094 1 87.12 204 ILE B CA 1
ATOM 4594 C C . ILE B 1 204 ? -11.383 -7.961 -11.57 1 87.12 204 ILE B C 1
ATOM 4596 O O . ILE B 1 204 ? -12.422 -7.895 -12.227 1 87.12 204 ILE B O 1
ATOM 4600 N N . PRO B 1 205 ? -10.281 -7.641 -12.164 1 91.06 205 PRO B N 1
ATOM 4601 C CA . PRO B 1 205 ? -8.938 -7.805 -11.602 1 91.06 205 PRO B CA 1
ATOM 4602 C C . PRO B 1 205 ? -8.367 -6.504 -11.039 1 91.06 205 PRO B C 1
ATOM 4604 O O . PRO B 1 205 ? -7.211 -6.465 -10.617 1 91.06 205 PRO B O 1
ATOM 4607 N N . TYR B 1 206 ? -9.188 -5.453 -11.078 1 92.81 206 TYR B N 1
ATOM 4608 C CA . TYR B 1 206 ? -8.672 -4.141 -10.695 1 92.81 206 TYR B CA 1
ATOM 4609 C C . TYR B 1 206 ? -9.07 -3.793 -9.266 1 92.81 206 TYR B C 1
ATOM 4611 O O . TYR B 1 206 ? -10.203 -3.389 -9.016 1 92.81 206 TYR B O 1
ATOM 4619 N N . TYR B 1 207 ? -8.141 -3.955 -8.352 1 92.62 207 TYR B N 1
ATOM 4620 C CA . TYR B 1 207 ? -8.398 -3.619 -6.953 1 92.62 207 TYR B CA 1
ATOM 4621 C C . TYR B 1 207 ? -7.105 -3.279 -6.227 1 92.62 207 TYR B C 1
ATOM 4623 O O . TYR B 1 207 ? -6.012 -3.549 -6.734 1 92.62 207 TYR B O 1
ATOM 4631 N N . SER B 1 208 ? -7.223 -2.582 -5.129 1 90.88 208 SER B N 1
ATOM 4632 C CA . SER B 1 208 ? -6.129 -2.303 -4.207 1 90.88 208 SER B CA 1
ATOM 4633 C C . SER B 1 208 ? -6.504 -2.676 -2.775 1 90.88 208 SER B C 1
ATOM 4635 O O . SER B 1 208 ? -7.68 -2.906 -2.477 1 90.88 208 SER B O 1
ATOM 4637 N N . LYS B 1 209 ? -5.512 -2.826 -2.014 1 88.56 209 LYS B N 1
ATOM 4638 C CA . LYS B 1 209 ? -5.754 -3.02 -0.587 1 88.56 209 LYS B CA 1
ATOM 4639 C C . LYS B 1 209 ? -6.168 -1.712 0.082 1 88.56 209 LYS B C 1
ATOM 4641 O O . LYS B 1 209 ? -5.605 -0.654 -0.209 1 88.56 209 LYS B O 1
ATOM 4646 N N . ALA B 1 210 ? -7.16 -1.797 0.913 1 92.19 210 ALA B N 1
ATOM 4647 C CA . ALA B 1 210 ? -7.598 -0.616 1.654 1 92.19 210 ALA B CA 1
ATOM 4648 C C . ALA B 1 210 ? -6.707 -0.371 2.869 1 92.19 210 ALA B C 1
ATOM 4650 O O . ALA B 1 210 ? -6.441 -1.292 3.646 1 92.19 210 ALA B O 1
ATOM 4651 N N . ALA B 1 211 ? -6.246 0.783 3.014 1 90.88 211 ALA B N 1
ATOM 4652 C CA . ALA B 1 211 ? -5.566 1.233 4.227 1 90.88 211 ALA B CA 1
ATOM 4653 C C . ALA B 1 211 ? -6.477 2.119 5.07 1 90.88 211 ALA B C 1
ATOM 4655 O O . ALA B 1 211 ? -7.004 3.123 4.582 1 90.88 211 ALA B O 1
ATOM 4656 N N . LEU B 1 212 ? -6.703 1.661 6.27 1 92.94 212 LEU B N 1
ATOM 4657 C CA . LEU B 1 212 ? -7.426 2.527 7.191 1 92.94 212 LEU B CA 1
ATOM 4658 C C . LEU B 1 212 ? -6.562 3.709 7.621 1 92.94 212 LEU B C 1
ATOM 4660 O O . LEU B 1 212 ? -5.547 3.529 8.297 1 92.94 212 LEU B O 1
ATOM 4664 N N . CYS B 1 213 ? -6.941 4.891 7.219 1 93.12 213 CYS B N 1
ATOM 4665 C CA . CYS B 1 213 ? -6.176 6.098 7.504 1 93.12 213 CYS B CA 1
ATOM 4666 C C . CYS B 1 213 ? -6.891 6.965 8.531 1 93.12 213 CYS B C 1
ATOM 4668 O O . CYS B 1 213 ? -8.109 7.152 8.461 1 93.12 213 CYS B O 1
ATOM 4670 N N . HIS B 1 214 ? -6.133 7.383 9.406 1 94.06 214 HIS B N 1
ATOM 4671 C CA . HIS B 1 214 ? -6.637 8.359 10.367 1 94.06 214 HIS B CA 1
ATOM 4672 C C . HIS B 1 214 ? -6.398 9.781 9.875 1 94.06 214 HIS B C 1
ATOM 4674 O O . HIS B 1 214 ? -5.273 10.141 9.508 1 94.06 214 HIS B O 1
ATOM 4680 N N . ILE B 1 215 ? -7.398 10.547 9.852 1 96.62 215 ILE B N 1
ATOM 4681 C CA . ILE B 1 215 ? -7.27 11.945 9.453 1 96.62 215 ILE B CA 1
ATOM 4682 C C . ILE B 1 215 ? -6.359 12.68 10.438 1 96.62 215 ILE B C 1
ATOM 4684 O O . ILE B 1 215 ? -5.414 13.359 10.023 1 96.62 215 ILE B O 1
ATOM 4688 N N . ILE B 1 216 ? -6.75 12.516 11.695 1 94.88 216 ILE B N 1
ATOM 4689 C CA . ILE B 1 216 ? -5.855 12.93 12.773 1 94.88 216 ILE B CA 1
ATOM 4690 C C . ILE B 1 216 ? -5.102 11.711 13.312 1 94.88 216 ILE B C 1
ATOM 4692 O O . ILE B 1 216 ? -5.715 10.781 13.852 1 94.88 216 ILE B O 1
ATOM 4696 N N . PRO B 1 217 ? -3.811 11.711 13.156 1 89.44 217 PRO B N 1
ATOM 4697 C CA . PRO B 1 217 ? -3.053 10.531 13.594 1 89.44 217 PRO B CA 1
ATOM 4698 C C . PRO B 1 217 ? -3.182 10.266 15.086 1 89.44 217 PRO B C 1
ATOM 4700 O O . PRO B 1 217 ? -3.205 11.203 15.891 1 89.44 217 PRO B O 1
ATOM 4703 N N . ASN B 1 218 ? -3.117 8.992 15.453 1 79.19 218 ASN B N 1
ATOM 4704 C CA . ASN B 1 218 ? -3.279 8.578 16.844 1 79.19 218 ASN B CA 1
ATOM 4705 C C . ASN B 1 218 ? -2.098 9.023 17.703 1 79.19 218 ASN B C 1
ATOM 4707 O O . ASN B 1 218 ? -2.225 9.156 18.922 1 79.19 218 ASN B O 1
ATOM 4711 N N . CYS B 1 219 ? -1.013 9.242 17.062 1 73.75 219 CYS B N 1
ATOM 4712 C CA . CYS B 1 219 ? 0.204 9.586 17.781 1 73.75 219 CYS B CA 1
ATOM 4713 C C . CYS B 1 219 ? 0.058 10.93 18.484 1 73.75 219 CYS B C 1
ATOM 4715 O O . CYS B 1 219 ? 0.842 11.25 19.375 1 73.75 219 CYS B O 1
ATOM 4717 N N . ILE B 1 220 ? -0.955 11.617 18.156 1 77.19 220 ILE B N 1
ATOM 4718 C CA . ILE B 1 220 ? -1.176 12.922 18.781 1 77.19 220 ILE B CA 1
ATOM 4719 C C . ILE B 1 220 ? -1.492 12.734 20.266 1 77.19 220 ILE B C 1
ATOM 4721 O O . ILE B 1 220 ? -1.197 13.617 21.078 1 77.19 220 ILE B O 1
ATOM 4725 N N . ALA B 1 221 ? -2.039 11.57 20.594 1 72 221 ALA B N 1
ATOM 4726 C CA . ALA B 1 221 ? -2.453 11.312 21.969 1 72 221 ALA B CA 1
ATOM 4727 C C . ALA B 1 221 ? -1.307 10.719 22.781 1 72 221 ALA B C 1
ATOM 4729 O O . ALA B 1 221 ? -1.475 10.406 23.969 1 72 221 ALA B O 1
ATOM 4730 N N . SER B 1 222 ? -0.12 10.609 22.234 1 63.56 222 SER B N 1
ATOM 4731 C CA . SER B 1 222 ? 0.973 10.008 22.984 1 63.56 222 SER B CA 1
ATOM 4732 C C . SER B 1 222 ? 1.305 10.828 24.234 1 63.56 222 SER B C 1
ATOM 4734 O O . SER B 1 222 ? 1.383 12.055 24.172 1 63.56 222 SER B O 1
ATOM 4736 N N . PRO B 1 223 ? 1.191 10.164 25.438 1 51.97 223 PRO B N 1
ATOM 4737 C CA . PRO B 1 223 ? 1.296 10.82 26.75 1 51.97 223 PRO B CA 1
ATOM 4738 C C . PRO B 1 223 ? 2.543 11.695 26.875 1 51.97 223 PRO B C 1
ATOM 4740 O O . PRO B 1 223 ? 2.549 12.664 27.641 1 51.97 223 PRO B O 1
ATOM 4743 N N . ASN B 1 224 ? 3.688 11.25 26.406 1 47.59 224 ASN B N 1
ATOM 4744 C CA . ASN B 1 224 ? 4.938 11.906 26.781 1 47.59 224 ASN B CA 1
ATOM 4745 C C . ASN B 1 224 ? 5.051 13.289 26.125 1 47.59 224 ASN B C 1
ATOM 4747 O O . ASN B 1 224 ? 6.113 13.914 26.188 1 47.59 224 ASN B O 1
ATOM 4751 N N . LYS B 1 225 ? 4.117 13.664 25.531 1 51.25 225 LYS B N 1
ATOM 4752 C CA . LYS B 1 225 ? 4.359 14.898 24.781 1 51.25 225 LYS B CA 1
ATOM 4753 C C . LYS B 1 225 ? 3.521 16.047 25.344 1 51.25 225 LYS B C 1
ATOM 4755 O O . LYS B 1 225 ? 2.518 15.82 26.016 1 51.25 225 LYS B O 1
ATOM 4760 N N . LEU B 1 226 ? 4.18 17.219 25.484 1 55.97 226 LEU B N 1
ATOM 4761 C CA . LEU B 1 226 ? 3.363 18.422 25.625 1 55.97 226 LEU B CA 1
ATOM 4762 C C . LEU B 1 226 ? 2.039 18.266 24.891 1 55.97 226 LEU B C 1
ATOM 4764 O O . LEU B 1 226 ? 1.943 17.5 23.938 1 55.97 226 LEU B O 1
ATOM 4768 N N . ASP B 1 227 ? 0.899 18.828 25.359 1 70.94 227 ASP B N 1
ATOM 4769 C CA . ASP B 1 227 ? -0.519 18.594 25.109 1 70.94 227 ASP B CA 1
ATOM 4770 C C . ASP B 1 227 ? -0.897 19.031 23.688 1 70.94 227 ASP B C 1
ATOM 4772 O O . ASP B 1 227 ? -1.078 20.219 23.422 1 70.94 227 ASP B O 1
ATOM 4776 N N . PRO B 1 228 ? -0.534 18.266 22.641 1 80.94 228 PRO B N 1
ATOM 4777 C CA . PRO B 1 228 ? -0.999 18.578 21.281 1 80.94 228 PRO B CA 1
ATOM 4778 C C . PRO B 1 228 ? -2.402 19.188 21.266 1 80.94 228 PRO B C 1
ATOM 4780 O O . PRO B 1 228 ? -2.705 20.031 20.422 1 80.94 228 PRO B O 1
ATOM 4783 N N . PHE B 1 229 ? -3.135 18.969 22.297 1 89.69 229 PHE B N 1
ATOM 4784 C CA . PHE B 1 229 ? -4.504 19.469 22.328 1 89.69 229 PHE B CA 1
ATOM 4785 C C . PHE B 1 229 ? -4.531 20.953 22.688 1 89.69 229 PHE B C 1
ATOM 4787 O O . PHE B 1 229 ? -5.395 21.688 22.203 1 89.69 229 PHE B O 1
ATOM 4794 N N . ARG B 1 230 ? -3.592 21.281 23.5 1 89.75 230 ARG B N 1
ATOM 4795 C CA . ARG B 1 230 ? -3.477 22.703 23.812 1 89.75 230 ARG B CA 1
ATOM 4796 C C . ARG B 1 230 ? -3.105 23.5 22.562 1 89.75 230 ARG B C 1
ATOM 4798 O O . ARG B 1 230 ? -3.697 24.547 22.297 1 89.75 230 ARG B O 1
ATOM 4805 N N . MET B 1 231 ? -2.17 23 21.812 1 91.94 231 MET B N 1
ATOM 4806 C CA . MET B 1 231 ? -1.745 23.672 20.578 1 91.94 231 MET B CA 1
ATOM 4807 C C . MET B 1 231 ? -2.881 23.719 19.562 1 91.94 231 MET B C 1
ATOM 4809 O O . MET B 1 231 ? -3.062 24.719 18.891 1 91.94 231 MET B O 1
ATOM 4813 N N . ILE B 1 232 ? -3.633 22.672 19.5 1 95.69 232 ILE B N 1
ATOM 4814 C CA . ILE B 1 232 ? -4.773 22.641 18.594 1 95.69 232 ILE B CA 1
ATOM 4815 C C . ILE B 1 232 ? -5.812 23.672 19.031 1 95.69 232 ILE B C 1
ATOM 4817 O O . ILE B 1 232 ? -6.395 24.375 18.203 1 95.69 232 ILE B O 1
ATOM 4821 N N . SER B 1 233 ? -5.973 23.734 20.328 1 95.06 233 SER B N 1
ATOM 4822 C CA . SER B 1 233 ? -6.93 24.703 20.859 1 95.06 233 SER B CA 1
ATOM 4823 C C . SER B 1 233 ? -6.516 26.125 20.516 1 95.06 233 SER B C 1
ATOM 4825 O O . SER B 1 233 ? -7.355 26.953 20.156 1 95.06 233 SER B O 1
ATOM 4827 N N . LEU B 1 234 ? -5.277 26.406 20.656 1 94.81 234 LEU B N 1
ATOM 4828 C CA . LEU B 1 234 ? -4.773 27.734 20.328 1 94.81 234 LEU B CA 1
ATOM 4829 C C . LEU B 1 234 ? -4.898 28 18.828 1 94.81 234 LEU B C 1
ATOM 4831 O O . LEU B 1 234 ? -5.219 29.125 18.406 1 94.81 234 LEU B O 1
ATOM 4835 N N . PHE B 1 235 ? -4.695 27.031 18.047 1 97.5 235 PHE B N 1
ATOM 4836 C CA . PHE B 1 235 ? -4.621 27.141 16.594 1 97.5 235 PHE B CA 1
ATOM 4837 C C . PHE B 1 235 ? -6.016 27.172 15.984 1 97.5 235 PHE B C 1
ATOM 4839 O O . PHE B 1 235 ? -6.293 27.984 15.102 1 97.5 235 PHE B O 1
ATOM 4846 N N . ALA B 1 236 ? -6.93 26.281 16.453 1 98.25 236 ALA B N 1
ATOM 4847 C CA . ALA B 1 236 ? -8.188 26.062 15.758 1 98.25 236 ALA B CA 1
ATOM 4848 C C . ALA B 1 236 ? -9.383 26.266 16.688 1 98.25 236 ALA B C 1
ATOM 4850 O O . ALA B 1 236 ? -10.531 26.203 16.25 1 98.25 236 ALA B O 1
ATOM 4851 N N . GLY B 1 237 ? -9.141 26.469 17.969 1 96.25 237 GLY B N 1
ATOM 4852 C CA . GLY B 1 237 ? -10.211 26.688 18.922 1 96.25 237 GLY B CA 1
ATOM 4853 C C . GLY B 1 237 ? -10.492 25.469 19.797 1 96.25 237 GLY B C 1
ATOM 4854 O O . GLY B 1 237 ? -10.172 24.344 19.422 1 96.25 237 GLY B O 1
ATOM 4855 N N . THR B 1 238 ? -11.117 25.719 20.875 1 94.75 238 THR B N 1
ATOM 4856 C CA . THR B 1 238 ? -11.398 24.688 21.859 1 94.75 238 THR B CA 1
ATOM 4857 C C . THR B 1 238 ? -12.383 23.656 21.312 1 94.75 238 THR B C 1
ATOM 4859 O O . THR B 1 238 ? -12.281 22.469 21.625 1 94.75 238 THR B O 1
ATOM 4862 N N . ASP B 1 239 ? -13.273 24.141 20.562 1 96.56 239 ASP B N 1
ATOM 4863 C CA . ASP B 1 239 ? -14.281 23.25 19.984 1 96.56 239 ASP B CA 1
ATOM 4864 C C . ASP B 1 239 ? -13.641 22.203 19.094 1 96.56 239 ASP B C 1
ATOM 4866 O O . ASP B 1 239 ? -13.992 21.016 19.172 1 96.56 239 ASP B O 1
ATOM 4870 N N . VAL B 1 240 ? -12.719 22.609 18.266 1 97.62 240 VAL B N 1
ATOM 4871 C CA . VAL B 1 240 ? -12.023 21.688 17.375 1 97.62 240 VAL B CA 1
ATOM 4872 C C . VAL B 1 240 ? -11.18 20.719 18.203 1 97.62 240 VAL B C 1
ATOM 4874 O O . VAL B 1 240 ? -11.195 19.516 17.953 1 97.62 240 VAL B O 1
ATOM 4877 N N . ALA B 1 241 ? -10.5 21.172 19.203 1 95.19 241 ALA B N 1
ATOM 4878 C CA . ALA B 1 241 ? -9.68 20.328 20.062 1 95.19 241 ALA B CA 1
ATOM 4879 C C . ALA B 1 241 ? -10.523 19.266 20.75 1 95.19 241 ALA B C 1
ATOM 4881 O O . ALA B 1 241 ? -10.117 18.094 20.812 1 95.19 241 ALA B O 1
ATOM 4882 N N . GLU B 1 242 ? -11.633 19.688 21.203 1 95.12 242 GLU B N 1
ATOM 4883 C CA . GLU B 1 242 ? -12.531 18.75 21.859 1 95.12 242 GLU B CA 1
ATOM 4884 C C . GLU B 1 242 ? -13.055 17.703 20.875 1 95.12 242 GLU B C 1
ATOM 4886 O O . GLU B 1 242 ? -13.195 16.531 21.219 1 95.12 242 GLU B O 1
ATOM 4891 N N . SER B 1 243 ? -13.344 18.156 19.703 1 96.25 243 SER B N 1
ATOM 4892 C CA . SER B 1 243 ? -13.773 17.219 18.672 1 96.25 243 SER B CA 1
ATOM 4893 C C . SER B 1 243 ? -12.688 16.188 18.375 1 96.25 243 SER B C 1
ATOM 4895 O O . SER B 1 243 ? -12.977 15.008 18.203 1 96.25 243 SER B O 1
ATOM 4897 N N . VAL B 1 244 ? -11.438 16.672 18.25 1 94.94 244 VAL B N 1
ATOM 4898 C CA . VAL B 1 244 ? -10.32 15.766 18 1 94.94 244 VAL B CA 1
ATOM 4899 C C . VAL B 1 244 ? -10.219 14.742 19.141 1 94.94 244 VAL B C 1
ATOM 4901 O O . VAL B 1 244 ? -10.117 13.539 18.891 1 94.94 244 VAL B O 1
ATOM 4904 N N . ARG B 1 245 ? -10.336 15.18 20.312 1 90.81 245 ARG B N 1
ATOM 4905 C CA . ARG B 1 245 ? -10.25 14.297 21.469 1 90.81 245 ARG B CA 1
ATOM 4906 C C . ARG B 1 245 ? -11.352 13.242 21.438 1 90.81 245 ARG B C 1
ATOM 4908 O O . ARG B 1 245 ? -11.094 12.07 21.703 1 90.81 245 ARG B O 1
ATOM 4915 N N . ALA B 1 246 ? -12.477 13.68 21.125 1 92.19 246 ALA B N 1
ATOM 4916 C CA . ALA B 1 246 ? -13.641 12.805 21.141 1 92.19 246 ALA B CA 1
ATOM 4917 C C . ALA B 1 246 ? -13.586 11.789 20 1 92.19 246 ALA B C 1
ATOM 4919 O O . ALA B 1 246 ? -14.07 10.656 20.141 1 92.19 246 ALA B O 1
ATOM 4920 N N . GLU B 1 247 ? -12.914 12.203 18.906 1 93.81 247 GLU B N 1
ATOM 4921 C CA . GLU B 1 247 ? -13.07 11.43 17.688 1 93.81 247 GLU B CA 1
ATOM 4922 C C . GLU B 1 247 ? -11.82 10.617 17.375 1 93.81 247 GLU B C 1
ATOM 4924 O O . GLU B 1 247 ? -11.805 9.828 16.438 1 93.81 247 GLU B O 1
ATOM 4929 N N . LEU B 1 248 ? -10.812 10.664 18.047 1 90.12 248 LEU B N 1
ATOM 4930 C CA . LEU B 1 248 ? -9.508 10.109 17.688 1 90.12 248 LEU B CA 1
ATOM 4931 C C . LEU B 1 248 ? -9.633 8.625 17.328 1 90.12 248 LEU B C 1
ATOM 4933 O O . LEU B 1 248 ? -8.969 8.156 16.406 1 90.12 248 LEU B O 1
ATOM 4937 N N . ASN B 1 249 ? -10.445 7.871 18.031 1 88.88 249 ASN B N 1
ATOM 4938 C CA . ASN B 1 249 ? -10.641 6.453 17.75 1 88.88 249 ASN B CA 1
ATOM 4939 C C . ASN B 1 249 ? -12.078 6.152 17.344 1 88.88 249 ASN B C 1
ATOM 4941 O O . ASN B 1 249 ? -12.648 5.148 17.781 1 88.88 249 ASN B O 1
ATOM 4945 N N . SER B 1 250 ? -12.578 7.07 16.578 1 94.19 250 SER B N 1
ATOM 4946 C CA . SER B 1 250 ? -13.969 6.926 16.141 1 94.19 250 SER B CA 1
ATOM 4947 C C . SER B 1 250 ? -14.086 6.953 14.625 1 94.19 250 SER B C 1
ATOM 4949 O O . SER B 1 250 ? -13.109 7.234 13.93 1 94.19 250 SER B O 1
ATOM 4951 N N . LEU B 1 251 ? -15.273 6.695 14.211 1 95.94 251 LEU B N 1
ATOM 4952 C CA . LEU B 1 251 ? -15.586 6.613 12.789 1 95.94 251 LEU B CA 1
ATOM 4953 C C . LEU B 1 251 ? -15.375 7.965 12.109 1 95.94 251 LEU B C 1
ATOM 4955 O O . LEU B 1 251 ? -15 8.023 10.938 1 95.94 251 LEU B O 1
ATOM 4959 N N . GLY B 1 252 ? -15.5 9.016 12.852 1 97 252 GLY B N 1
ATOM 4960 C CA . GLY B 1 252 ? -15.367 10.359 12.305 1 97 252 GLY B CA 1
ATOM 4961 C C . GLY B 1 252 ? -13.938 10.727 11.961 1 97 252 GLY B C 1
ATOM 4962 O O . GLY B 1 252 ? -13.695 11.711 11.258 1 97 252 GLY B O 1
ATOM 4963 N N . ASN B 1 253 ? -12.953 9.859 12.328 1 96.81 253 ASN B N 1
ATOM 4964 C CA . ASN B 1 253 ? -11.539 10.188 12.141 1 96.81 253 ASN B CA 1
ATOM 4965 C C . ASN B 1 253 ? -10.883 9.25 11.133 1 96.81 253 ASN B C 1
ATOM 4967 O O . ASN B 1 253 ? -9.656 9.273 10.969 1 96.81 253 ASN B O 1
ATOM 4971 N N . VAL B 1 254 ? -11.711 8.406 10.523 1 96.31 254 VAL B N 1
ATOM 4972 C CA . VAL B 1 254 ? -11.031 7.402 9.703 1 96.31 254 VAL B CA 1
ATOM 4973 C C . VAL B 1 254 ? -11.648 7.367 8.312 1 96.31 254 VAL B C 1
ATOM 4975 O O . VAL B 1 254 ? -12.828 7.688 8.133 1 96.31 254 VAL B O 1
ATOM 4978 N N . ILE B 1 255 ? -10.812 7.027 7.371 1 96.81 255 ILE B N 1
ATOM 4979 C CA . ILE B 1 255 ? -11.195 6.797 5.98 1 96.81 255 ILE B CA 1
ATOM 4980 C C . ILE B 1 255 ? -10.383 5.633 5.414 1 96.81 255 ILE B C 1
ATOM 4982 O O . ILE B 1 255 ? -9.273 5.355 5.875 1 96.81 255 ILE B O 1
ATOM 4986 N N . ASN B 1 256 ? -10.945 4.906 4.492 1 95.25 256 ASN B N 1
ATOM 4987 C CA . ASN B 1 256 ? -10.188 3.914 3.734 1 95.25 256 ASN B CA 1
ATOM 4988 C C . ASN B 1 256 ? -9.609 4.508 2.453 1 95.25 256 ASN B C 1
ATOM 4990 O O . ASN B 1 256 ? -10.344 5.086 1.648 1 95.25 256 ASN B O 1
ATOM 4994 N N . LEU B 1 257 ? -8.336 4.363 2.326 1 94.94 257 LEU B N 1
ATOM 4995 C CA . LEU B 1 257 ? -7.676 4.785 1.094 1 94.94 257 LEU B CA 1
ATOM 4996 C C . LEU B 1 257 ? -6.918 3.625 0.458 1 94.94 257 LEU B C 1
ATOM 4998 O O . LEU B 1 257 ? -6.559 2.664 1.141 1 94.94 257 LEU B O 1
ATOM 5002 N N . ASP B 1 258 ? -6.785 3.834 -0.837 1 92.25 258 ASP B N 1
ATOM 5003 C CA . ASP B 1 258 ? -5.844 2.959 -1.531 1 92.25 258 ASP B CA 1
ATOM 5004 C C . ASP B 1 258 ? -4.453 3.043 -0.904 1 92.25 258 ASP B C 1
ATOM 5006 O O . ASP B 1 258 ? -3.986 4.129 -0.556 1 92.25 258 ASP B O 1
ATOM 5010 N N . THR B 1 259 ? -3.828 1.903 -0.762 1 87.81 259 THR B N 1
ATOM 5011 C CA . THR B 1 259 ? -2.516 1.885 -0.128 1 87.81 259 THR B CA 1
ATOM 5012 C C . THR B 1 259 ? -1.519 2.723 -0.923 1 87.81 259 THR B C 1
ATOM 5014 O O . THR B 1 259 ? -0.58 3.285 -0.355 1 87.81 259 THR B O 1
ATOM 5017 N N . GLY B 1 260 ? -1.684 2.852 -2.154 1 84.25 260 GLY B N 1
ATOM 5018 C CA . GLY B 1 260 ? -0.785 3.652 -2.971 1 84.25 260 GLY B CA 1
ATOM 5019 C C . GLY B 1 260 ? -0.827 5.129 -2.631 1 84.25 260 GLY B C 1
ATOM 5020 O O . GLY B 1 260 ? 0.205 5.805 -2.641 1 84.25 260 GLY B O 1
ATOM 5021 N N . ILE B 1 261 ? -1.983 5.586 -2.26 1 91.31 261 ILE B N 1
ATOM 5022 C CA . ILE B 1 261 ? -2.131 7.023 -2.057 1 91.31 261 ILE B CA 1
ATOM 5023 C C . ILE B 1 261 ? -2.105 7.34 -0.563 1 91.31 261 ILE B C 1
ATOM 5025 O O . ILE B 1 261 ? -1.95 8.5 -0.17 1 91.31 261 ILE B O 1
ATOM 5029 N N . SER B 1 262 ? -2.256 6.273 0.274 1 91.75 262 SER B N 1
ATOM 5030 C CA . SER B 1 262 ? -2.277 6.504 1.715 1 91.75 262 SER B CA 1
ATOM 5031 C C . SER B 1 262 ? -0.957 7.09 2.201 1 91.75 262 SER B C 1
ATOM 5033 O O . SER B 1 262 ? -0.938 7.914 3.119 1 91.75 262 SER B O 1
ATOM 5035 N N . VAL B 1 263 ? 0.133 6.766 1.562 1 87.31 263 VAL B N 1
ATOM 5036 C CA . VAL B 1 263 ? 1.446 7.27 1.945 1 87.31 263 VAL B CA 1
ATOM 5037 C C . VAL B 1 263 ? 1.549 8.758 1.602 1 87.31 263 VAL B C 1
ATOM 5039 O O . VAL B 1 263 ? 2.172 9.531 2.334 1 87.31 263 VAL B O 1
ATOM 5042 N N . VAL B 1 264 ? 0.959 9.109 0.493 1 91.62 264 VAL B N 1
ATOM 5043 C CA . VAL B 1 264 ? 0.944 10.508 0.064 1 91.62 264 VAL B CA 1
ATOM 5044 C C . VAL B 1 264 ? 0.122 11.344 1.044 1 91.62 264 VAL B C 1
ATOM 5046 O O . VAL B 1 264 ? 0.487 12.477 1.362 1 91.62 264 VAL B O 1
ATOM 5049 N N . PHE B 1 265 ? -0.919 10.727 1.591 1 93.25 265 PHE B N 1
ATOM 5050 C CA . PHE B 1 265 ? -1.754 11.344 2.615 1 93.25 265 PHE B CA 1
ATOM 5051 C C . PHE B 1 265 ? -0.971 11.531 3.91 1 93.25 265 PHE B C 1
ATOM 5053 O O . PHE B 1 265 ? -0.999 12.609 4.504 1 93.25 265 PHE B O 1
ATOM 5060 N N . ASP B 1 266 ? -0.271 10.547 4.238 1 87.75 266 ASP B N 1
ATOM 5061 C CA . ASP B 1 266 ? 0.506 10.562 5.477 1 87.75 266 ASP B CA 1
ATOM 5062 C C . ASP B 1 266 ? 1.632 11.594 5.402 1 87.75 266 ASP B C 1
ATOM 5064 O O . ASP B 1 266 ? 2.053 12.133 6.426 1 87.75 266 ASP B O 1
ATOM 5068 N N . ASP B 1 267 ? 2.023 11.914 4.219 1 87.75 267 ASP B N 1
ATOM 5069 C CA . ASP B 1 267 ? 3.111 12.867 4.02 1 87.75 267 ASP B CA 1
ATOM 5070 C C . ASP B 1 267 ? 2.578 14.289 3.887 1 87.75 267 ASP B C 1
ATOM 5072 O O . ASP B 1 267 ? 3.328 15.211 3.555 1 87.75 267 ASP B O 1
ATOM 5076 N N . LEU B 1 268 ? 1.311 14.406 4.031 1 93.69 268 LEU B N 1
ATOM 5077 C CA . LEU B 1 268 ? 0.641 15.703 4.016 1 93.69 268 LEU B CA 1
ATOM 5078 C C . LEU B 1 268 ? 0.802 16.391 2.66 1 93.69 268 LEU B C 1
ATOM 5080 O O . LEU B 1 268 ? 1.075 17.578 2.592 1 93.69 268 LEU B O 1
ATOM 5084 N N . MET B 1 269 ? 0.642 15.625 1.588 1 94.62 269 MET B N 1
ATOM 5085 C CA . MET B 1 269 ? 0.744 16.172 0.24 1 94.62 269 MET B CA 1
ATOM 5086 C C . MET B 1 269 ? -0.619 16.641 -0.262 1 94.62 269 MET B C 1
ATOM 5088 O O . MET B 1 269 ? -0.708 17.328 -1.277 1 94.62 269 MET B O 1
ATOM 5092 N N . PHE B 1 270 ? -1.584 16.219 0.453 1 96.56 270 PHE B N 1
ATOM 5093 C CA . PHE B 1 270 ? -2.939 16.672 0.165 1 96.56 270 PHE B CA 1
ATOM 5094 C C . PHE B 1 270 ? -3.824 16.547 1.401 1 96.56 270 PHE B C 1
ATOM 5096 O O . PHE B 1 270 ? -3.398 16 2.426 1 96.56 270 PHE B O 1
ATOM 5103 N N . GLY B 1 271 ? -4.98 17.141 1.364 1 97.56 271 GLY B N 1
ATOM 5104 C CA . GLY B 1 271 ? -6 17.047 2.396 1 97.56 271 GLY B CA 1
ATOM 5105 C C . GLY B 1 271 ? -7.414 17.062 1.843 1 97.56 271 GLY B C 1
ATOM 5106 O O . GLY B 1 271 ? -7.609 17.047 0.626 1 97.56 271 GLY B O 1
ATOM 5107 N N . ILE B 1 272 ? -8.312 16.922 2.75 1 98.25 272 ILE B N 1
ATOM 5108 C CA . ILE B 1 272 ? -9.742 16.969 2.434 1 98.25 272 ILE B CA 1
ATOM 5109 C C . ILE B 1 272 ? -10.375 18.188 3.113 1 98.25 272 ILE B C 1
ATOM 5111 O O . ILE B 1 272 ? -10.25 18.359 4.328 1 98.25 272 ILE B O 1
ATOM 5115 N N . GLU B 1 273 ? -10.977 18.969 2.342 1 98.5 273 GLU B N 1
ATOM 5116 C CA . GLU B 1 273 ? -11.672 20.141 2.861 1 98.5 273 GLU B CA 1
ATOM 5117 C C . GLU B 1 273 ? -13.18 19.906 2.926 1 98.5 273 GLU B C 1
ATOM 5119 O O . GLU B 1 273 ? -13.781 19.422 1.96 1 98.5 273 GLU B O 1
ATOM 5124 N N . ALA B 1 274 ? -13.734 20.172 4.07 1 98 274 ALA B N 1
ATOM 5125 C CA . ALA B 1 274 ? -15.188 20.062 4.246 1 98 274 ALA B CA 1
ATOM 5126 C C . ALA B 1 274 ? -15.844 21.438 4.207 1 98 274 ALA B C 1
ATOM 5128 O O . ALA B 1 274 ? -15.406 22.375 4.895 1 98 274 ALA B O 1
ATOM 5129 N N . GLU B 1 275 ? -16.812 21.531 3.404 1 96.69 275 GLU B N 1
ATOM 5130 C CA . GLU B 1 275 ? -17.562 22.766 3.273 1 96.69 275 GLU B CA 1
ATOM 5131 C C . GLU B 1 275 ? -19.062 22.531 3.479 1 96.69 275 GLU B C 1
ATOM 5133 O O . GLU B 1 275 ? -19.609 21.531 3.006 1 96.69 275 GLU B O 1
ATOM 5138 N N . GLU B 1 276 ? -19.609 23.391 4.219 1 92.38 276 GLU B N 1
ATOM 5139 C CA . GLU B 1 276 ? -21.047 23.312 4.363 1 92.38 276 GLU B CA 1
ATOM 5140 C C . GLU B 1 276 ? -21.766 24.031 3.211 1 92.38 276 GLU B C 1
ATOM 5142 O O . GLU B 1 276 ? -21.547 25.219 2.986 1 92.38 276 GLU B O 1
ATOM 5147 N N . GLU B 1 277 ? -22.438 23.234 2.467 1 89 277 GLU B N 1
ATOM 5148 C CA . GLU B 1 277 ? -23.25 23.75 1.368 1 89 277 GLU B CA 1
ATOM 5149 C C . GLU B 1 277 ? -24.703 23.312 1.504 1 89 277 GLU B C 1
ATOM 5151 O O . GLU B 1 277 ? -25 22.125 1.516 1 89 277 GLU B O 1
ATOM 5156 N N . ASN B 1 278 ? -25.578 24.25 1.471 1 89.25 278 ASN B N 1
ATOM 5157 C CA . ASN B 1 278 ? -27 23.969 1.562 1 89.25 278 ASN B CA 1
ATOM 5158 C C . ASN B 1 278 ? -27.312 23 2.703 1 89.25 278 ASN B C 1
ATOM 5160 O O . ASN B 1 278 ? -27.984 21.984 2.5 1 89.25 278 ASN B O 1
ATOM 5164 N N . SER B 1 279 ? -26.719 23.188 3.84 1 87.5 279 SER B N 1
ATOM 5165 C CA . SER B 1 279 ? -26.953 22.453 5.082 1 87.5 279 SER B CA 1
ATOM 5166 C C . SER B 1 279 ? -26.391 21.031 5.004 1 87.5 279 SER B C 1
ATOM 5168 O O . SER B 1 279 ? -26.766 20.172 5.793 1 87.5 279 SER B O 1
ATOM 5170 N N . GLU B 1 280 ? -25.641 20.844 3.961 1 90.75 280 GLU B N 1
ATOM 5171 C CA . GLU B 1 280 ? -24.938 19.562 3.848 1 90.75 280 GLU B CA 1
ATOM 5172 C C . GLU B 1 280 ? -23.438 19.766 3.752 1 90.75 280 GLU B C 1
ATOM 5174 O O . GLU B 1 280 ? -22.969 20.781 3.242 1 90.75 280 GLU B O 1
ATOM 5179 N N . VAL B 1 281 ? -22.812 18.781 4.336 1 95.38 281 VAL B N 1
ATOM 5180 C CA . VAL B 1 281 ? -21.344 18.859 4.27 1 95.38 281 VAL B CA 1
ATOM 5181 C C . VAL B 1 281 ? -20.859 18.203 2.98 1 95.38 281 VAL B C 1
ATOM 5183 O O . VAL B 1 281 ? -21.25 17.078 2.654 1 95.38 281 VAL B O 1
ATOM 5186 N N . GLN B 1 282 ? -20.125 19 2.242 1 96.62 282 GLN B N 1
ATOM 5187 C CA . GLN B 1 282 ? -19.438 18.484 1.062 1 96.62 282 GLN B CA 1
ATOM 5188 C C . GLN B 1 282 ? -17.938 18.422 1.282 1 96.62 282 GLN B C 1
ATOM 5190 O O . GLN B 1 282 ? -17.375 19.266 1.981 1 96.62 282 GLN B O 1
ATOM 5195 N N . TYR B 1 283 ? -17.375 17.406 0.727 1 97.94 283 TYR B N 1
ATOM 5196 C CA . TYR B 1 283 ? -15.93 17.219 0.872 1 97.94 283 TYR B CA 1
ATOM 5197 C C . TYR B 1 283 ? -15.219 17.391 -0.465 1 97.94 283 TYR B C 1
ATOM 5199 O O . TYR B 1 283 ? -15.719 16.938 -1.501 1 97.94 283 TYR B O 1
ATOM 5207 N N . TYR B 1 284 ? -14.023 18 -0.372 1 98.38 284 TYR B N 1
ATOM 5208 C CA . TYR B 1 284 ? -13.25 18.281 -1.581 1 98.38 284 TYR B CA 1
ATOM 5209 C C . TYR B 1 284 ? -11.797 17.859 -1.414 1 98.38 284 TYR B C 1
ATOM 5211 O O . TYR B 1 284 ? -11.203 18.062 -0.351 1 98.38 284 TYR B O 1
ATOM 5219 N N . PHE B 1 285 ? -11.297 17.328 -2.514 1 98.31 285 PHE B N 1
ATOM 5220 C CA . PHE B 1 285 ? -9.875 17.031 -2.57 1 98.31 285 PHE B CA 1
ATOM 5221 C C . PHE B 1 285 ? -9.062 18.312 -2.775 1 98.31 285 PHE B C 1
ATOM 5223 O O . PHE B 1 285 ? -9.367 19.109 -3.666 1 98.31 285 PHE B O 1
ATOM 5230 N N . ARG B 1 286 ? -8.008 18.5 -1.889 1 98.12 286 ARG B N 1
ATOM 5231 C CA . ARG B 1 286 ? -7.098 19.641 -2.006 1 98.12 286 ARG B CA 1
ATOM 5232 C C . ARG B 1 286 ? -5.645 19.172 -1.984 1 98.12 286 ARG B C 1
ATOM 5234 O O . ARG B 1 286 ? -5.281 18.297 -1.2 1 98.12 286 ARG B O 1
ATOM 5241 N N . TYR B 1 287 ? -4.883 19.672 -2.848 1 96.94 287 TYR B N 1
ATOM 5242 C CA . TYR B 1 287 ? -3.465 19.328 -2.855 1 96.94 287 TYR B CA 1
ATOM 5243 C C . TYR B 1 287 ? -2.637 20.406 -2.158 1 96.94 287 TYR B C 1
ATOM 5245 O O . TYR B 1 287 ? -3.025 21.578 -2.129 1 96.94 287 TYR B O 1
ATOM 5253 N N . ALA B 1 288 ? -1.541 20 -1.599 1 96.5 288 ALA B N 1
ATOM 5254 C CA . ALA B 1 288 ? -0.668 20.906 -0.854 1 96.5 288 ALA B CA 1
ATOM 5255 C C . ALA B 1 288 ? -0.186 22.047 -1.737 1 96.5 288 ALA B C 1
ATOM 5257 O O . ALA B 1 288 ? 0.224 21.828 -2.879 1 96.5 288 ALA B O 1
ATOM 5258 N N . PRO B 1 289 ? -0.157 23.25 -1.156 1 95.06 289 PRO B N 1
ATOM 5259 C CA . PRO B 1 289 ? 0.383 24.375 -1.925 1 95.06 289 PRO B CA 1
ATOM 5260 C C . PRO B 1 289 ? 1.819 24.141 -2.385 1 95.06 289 PRO B C 1
ATOM 5262 O O . PRO B 1 289 ? 2.65 23.656 -1.607 1 95.06 289 PRO B O 1
ATOM 5265 N N . GLY B 1 290 ? 2.092 24.422 -3.607 1 92.19 290 GLY B N 1
ATOM 5266 C CA . GLY B 1 290 ? 3.428 24.234 -4.148 1 92.19 290 GLY B CA 1
ATOM 5267 C C . GLY B 1 290 ? 3.594 22.906 -4.867 1 92.19 290 GLY B C 1
ATOM 5268 O O . GLY B 1 290 ? 4.586 22.703 -5.566 1 92.19 290 GLY B O 1
ATOM 5269 N N . HIS B 1 291 ? 2.607 22.078 -4.668 1 92 291 HIS B N 1
ATOM 5270 C CA . HIS B 1 291 ? 2.648 20.766 -5.297 1 92 291 HIS B CA 1
ATOM 5271 C C . HIS B 1 291 ? 1.325 20.438 -5.984 1 92 291 HIS B C 1
ATOM 5273 O O . HIS B 1 291 ? 0.616 19.516 -5.57 1 92 291 HIS B O 1
ATOM 5279 N N . PRO B 1 292 ? 1.118 21.031 -7.082 1 89.5 292 PRO B N 1
ATOM 5280 C CA . PRO B 1 292 ? -0.182 20.859 -7.734 1 89.5 292 PRO B CA 1
ATOM 5281 C C . PRO B 1 292 ? -0.346 19.484 -8.367 1 89.5 292 PRO B C 1
ATOM 5283 O O . PRO B 1 292 ? 0.618 18.922 -8.898 1 89.5 292 PRO B O 1
ATOM 5286 N N . PHE B 1 293 ? -1.569 19.016 -8.18 1 91.75 293 PHE B N 1
ATOM 5287 C CA . PHE B 1 293 ? -1.958 17.828 -8.93 1 91.75 293 PHE B CA 1
ATOM 5288 C C . PHE B 1 293 ? -2.449 18.203 -10.32 1 91.75 293 PHE B C 1
ATOM 5290 O O . PHE B 1 293 ? -3.303 19.078 -10.469 1 91.75 293 PHE B O 1
ATOM 5297 N N . LEU B 1 294 ? -1.962 17.5 -11.297 1 90.88 294 LEU B N 1
ATOM 5298 C CA . LEU B 1 294 ? -2.355 17.734 -12.68 1 90.88 294 LEU B CA 1
ATOM 5299 C C . LEU B 1 294 ? -3.672 17.031 -13 1 90.88 294 LEU B C 1
ATOM 5301 O O . LEU B 1 294 ? -4.062 16.094 -12.312 1 90.88 294 LEU B O 1
ATOM 5305 N N . GLU B 1 295 ? -4.305 17.562 -14.055 1 89.19 295 GLU B N 1
ATOM 5306 C CA . GLU B 1 295 ? -5.555 16.938 -14.492 1 89.19 295 GLU B CA 1
ATOM 5307 C C . GLU B 1 295 ? -5.348 15.469 -14.828 1 89.19 295 GLU B C 1
ATOM 5309 O O . GLU B 1 295 ? -6.145 14.617 -14.422 1 89.19 295 GLU B O 1
ATOM 5314 N N . VAL B 1 296 ? -4.277 15.352 -15.578 1 87.62 296 VAL B N 1
ATOM 5315 C CA . VAL B 1 296 ? -3.887 13.977 -15.859 1 87.62 296 VAL B CA 1
ATOM 5316 C C . VAL B 1 296 ? -2.783 13.547 -14.898 1 87.62 296 VAL B C 1
ATOM 5318 O O . VAL B 1 296 ? -1.644 14.008 -15.008 1 87.62 296 VAL B O 1
ATOM 5321 N N . ASN B 1 297 ? -3.225 12.914 -13.812 1 90 297 ASN B N 1
ATOM 5322 C CA . ASN B 1 297 ? -2.254 12.461 -12.82 1 90 297 ASN B CA 1
ATOM 5323 C C . ASN B 1 297 ? -2.309 10.945 -12.641 1 90 297 ASN B C 1
ATOM 5325 O O . ASN B 1 297 ? -3.311 10.312 -12.969 1 90 297 ASN B O 1
ATOM 5329 N N . PRO B 1 298 ? -1.326 10.359 -12.164 1 88.94 298 PRO B N 1
ATOM 5330 C CA . PRO B 1 298 ? -1.242 8.898 -12.102 1 88.94 298 PRO B CA 1
ATOM 5331 C C . PRO B 1 298 ? -2.246 8.297 -11.117 1 88.94 298 PRO B C 1
ATOM 5333 O O . PRO B 1 298 ? -2.51 7.094 -11.164 1 88.94 298 PRO B O 1
ATOM 5336 N N . PHE B 1 299 ? -2.771 9.078 -10.25 1 90.5 299 PHE B N 1
ATOM 5337 C CA . PHE B 1 299 ? -3.719 8.57 -9.266 1 90.5 299 PHE B CA 1
ATOM 5338 C C . PHE B 1 299 ? -5.148 8.68 -9.781 1 90.5 299 PHE B C 1
ATOM 5340 O O . PHE B 1 299 ? -6.074 8.133 -9.188 1 90.5 299 PHE B O 1
ATOM 5347 N N . ARG B 1 300 ? -5.324 9.422 -10.867 1 87.44 300 ARG B N 1
ATOM 5348 C CA . ARG B 1 300 ? -6.633 9.648 -11.469 1 87.44 300 ARG B CA 1
ATOM 5349 C C . ARG B 1 300 ? -7.566 10.367 -10.508 1 87.44 300 ARG B C 1
ATOM 5351 O O . ARG B 1 300 ? -8.742 10.023 -10.398 1 87.44 300 ARG B O 1
ATOM 5358 N N . ILE B 1 301 ? -6.953 11.164 -9.75 1 94.19 301 ILE B N 1
ATOM 5359 C CA . ILE B 1 301 ? -7.73 11.984 -8.828 1 94.19 301 ILE B CA 1
ATOM 5360 C C . ILE B 1 301 ? -8.07 13.32 -9.492 1 94.19 301 ILE B C 1
ATOM 5362 O O . ILE B 1 301 ? -7.203 13.953 -10.102 1 94.19 301 ILE B O 1
ATOM 5366 N N . GLN B 1 302 ? -9.273 13.703 -9.422 1 93.56 302 GLN B N 1
ATOM 5367 C CA . GLN B 1 302 ? -9.68 15 -9.953 1 93.56 302 GLN B CA 1
ATOM 5368 C C . GLN B 1 302 ? -9.25 16.125 -9.016 1 93.56 302 GLN B C 1
ATOM 5370 O O . GLN B 1 302 ? -9.75 16.234 -7.895 1 93.56 302 GLN B O 1
ATOM 5375 N N . PRO B 1 303 ? -8.375 16.938 -9.5 1 94.62 303 PRO B N 1
ATOM 5376 C CA . PRO B 1 303 ? -7.965 18.062 -8.656 1 94.62 303 PRO B CA 1
ATOM 5377 C C . PRO B 1 303 ? -9.141 18.938 -8.234 1 94.62 303 PRO B C 1
ATOM 5379 O O . PRO B 1 303 ? -9.992 19.281 -9.07 1 94.62 303 PRO B O 1
ATOM 5382 N N . ASP B 1 304 ? -9.242 19.234 -6.941 1 95.56 304 ASP B N 1
ATOM 5383 C CA . ASP B 1 304 ? -10.273 20.078 -6.348 1 95.56 304 ASP B CA 1
ATOM 5384 C C . ASP B 1 304 ? -11.656 19.484 -6.547 1 95.56 304 ASP B C 1
ATOM 5386 O O . ASP B 1 304 ? -12.664 20.203 -6.504 1 95.56 304 ASP B O 1
ATOM 5390 N N . GLY B 1 305 ? -11.664 18.234 -6.84 1 96.38 305 GLY B N 1
ATOM 5391 C CA . GLY B 1 305 ? -12.93 17.562 -7.078 1 96.38 305 GLY B CA 1
ATOM 5392 C C . GLY B 1 305 ? -13.641 17.141 -5.801 1 96.38 305 GLY B C 1
ATOM 5393 O O . GLY B 1 305 ? -13.039 17.156 -4.723 1 96.38 305 GLY B O 1
ATOM 5394 N N . ARG B 1 306 ? -14.867 16.812 -5.953 1 96.88 306 ARG B N 1
ATOM 5395 C CA . ARG B 1 306 ? -15.672 16.328 -4.836 1 96.88 306 ARG B CA 1
ATOM 5396 C C . ARG B 1 306 ? -15.266 14.914 -4.438 1 96.88 306 ARG B C 1
ATOM 5398 O O . ARG B 1 306 ? -14.961 14.078 -5.297 1 96.88 306 ARG B O 1
ATOM 5405 N N . VAL B 1 307 ? -15.219 14.656 -3.135 1 97.69 307 VAL B N 1
ATOM 5406 C CA . VAL B 1 307 ? -14.969 13.328 -2.584 1 97.69 307 VAL B CA 1
ATOM 5407 C C . VAL B 1 307 ? -16.281 12.711 -2.098 1 97.69 307 VAL B C 1
ATOM 5409 O O . VAL B 1 307 ? -16.906 13.219 -1.165 1 97.69 307 VAL B O 1
ATOM 5412 N N . PRO B 1 308 ? -16.672 11.633 -2.65 1 96.25 308 PRO B N 1
ATOM 5413 C CA . PRO B 1 308 ? -18.016 11.094 -2.379 1 96.25 308 PRO B CA 1
ATOM 5414 C C . PRO B 1 308 ? -18.047 10.242 -1.111 1 96.25 308 PRO B C 1
ATOM 5416 O O . PRO B 1 308 ? -18.391 9.055 -1.17 1 96.25 308 PRO B O 1
ATOM 5419 N N . PHE B 1 309 ? -17.859 10.828 0.012 1 97.38 309 PHE B N 1
ATOM 5420 C CA . PHE B 1 309 ? -18.047 10.109 1.265 1 97.38 309 PHE B CA 1
ATOM 5421 C C . PHE B 1 309 ? -19.516 9.805 1.5 1 97.38 309 PHE B C 1
ATOM 5423 O O . PHE B 1 309 ? -20.391 10.523 0.997 1 97.38 309 PHE B O 1
ATOM 5430 N N . GLY B 1 310 ? -19.766 8.727 2.248 1 95.44 310 GLY B N 1
ATOM 5431 C CA . GLY B 1 310 ? -21.141 8.391 2.596 1 95.44 310 GLY B CA 1
ATOM 5432 C C . GLY B 1 310 ? -21.891 7.703 1.472 1 95.44 310 GLY B C 1
ATOM 5433 O O . GLY B 1 310 ? -23.109 7.559 1.531 1 95.44 310 GLY B O 1
ATOM 5434 N N . ALA B 1 311 ? -21.219 7.285 0.476 1 94 311 ALA B N 1
ATOM 5435 C CA . ALA B 1 311 ? -21.844 6.691 -0.702 1 94 311 ALA B CA 1
ATOM 5436 C C . ALA B 1 311 ? -22.062 5.195 -0.507 1 94 311 ALA B C 1
ATOM 5438 O O . ALA B 1 311 ? -22.562 4.512 -1.401 1 94 311 ALA B O 1
ATOM 5439 N N . GLY B 1 312 ? -21.703 4.676 0.636 1 95.25 312 GLY B N 1
ATOM 5440 C CA . GLY B 1 312 ? -21.891 3.262 0.916 1 95.25 312 GLY B CA 1
ATOM 5441 C C . GLY B 1 312 ? -23.328 2.902 1.23 1 95.25 312 GLY B C 1
ATOM 5442 O O . GLY B 1 312 ? -24.188 3.779 1.297 1 95.25 312 GLY B O 1
ATOM 5443 N N . PRO B 1 313 ? -23.594 1.643 1.345 1 95.69 313 PRO B N 1
ATOM 5444 C CA . PRO B 1 313 ? -24.969 1.177 1.551 1 95.69 313 PRO B CA 1
ATOM 5445 C C . PRO B 1 313 ? -25.594 1.727 2.83 1 95.69 313 PRO B C 1
ATOM 5447 O O . PRO B 1 313 ? -26.828 1.858 2.918 1 95.69 313 PRO B O 1
ATOM 5450 N N . PHE B 1 314 ? -24.844 2.129 3.791 1 96.88 314 PHE B N 1
ATOM 5451 C CA . PHE B 1 314 ? -25.359 2.627 5.059 1 96.88 314 PHE B CA 1
ATOM 5452 C C . PHE B 1 314 ? -24.781 4 5.379 1 96.88 314 PHE B C 1
ATOM 5454 O O . PHE B 1 314 ? -24.594 4.344 6.547 1 96.88 314 PHE B O 1
ATOM 5461 N N . GLY B 1 315 ? -24.422 4.656 4.312 1 95.06 315 GLY B N 1
ATOM 5462 C CA . GLY B 1 315 ? -23.844 5.984 4.453 1 95.06 315 GLY B CA 1
ATOM 5463 C C . GLY B 1 315 ? -24.719 6.926 5.27 1 95.06 315 GLY B C 1
ATOM 5464 O O . GLY B 1 315 ? -24.203 7.66 6.117 1 95.06 315 GLY B O 1
ATOM 5465 N N . GLU B 1 316 ? -25.938 6.918 5.105 1 92.44 316 GLU B N 1
ATOM 5466 C CA . GLU B 1 316 ? -26.859 7.793 5.824 1 92.44 316 GLU B CA 1
ATOM 5467 C C . GLU B 1 316 ? -26.906 7.453 7.309 1 92.44 316 GLU B C 1
ATOM 5469 O O . GLU B 1 316 ? -26.875 8.344 8.156 1 92.44 316 GLU B O 1
ATOM 5474 N N . LYS B 1 317 ? -26.906 6.18 7.598 1 94 317 LYS B N 1
ATOM 5475 C CA . LYS B 1 317 ? -27.016 5.699 8.977 1 94 317 LYS B CA 1
ATOM 5476 C C . LYS B 1 317 ? -25.719 5.977 9.75 1 94 317 LYS B C 1
ATOM 5478 O O . LYS B 1 317 ? -25.766 6.309 10.93 1 94 317 LYS B O 1
ATOM 5483 N N . LEU B 1 318 ? -24.594 5.844 9.094 1 95.62 318 LEU B N 1
ATOM 5484 C CA . LEU B 1 318 ? -23.297 5.898 9.758 1 95.62 318 LEU B CA 1
ATOM 5485 C C . LEU B 1 318 ? -22.703 7.297 9.656 1 95.62 318 LEU B C 1
ATOM 5487 O O . LEU B 1 318 ? -21.656 7.57 10.25 1 95.62 318 LEU B O 1
ATOM 5491 N N . GLY B 1 319 ? -23.344 8.141 9.055 1 88.38 319 GLY B N 1
ATOM 5492 C CA . GLY B 1 319 ? -22.844 9.484 8.836 1 88.38 319 GLY B CA 1
ATOM 5493 C C . GLY B 1 319 ? -22.266 9.688 7.449 1 88.38 319 GLY B C 1
ATOM 5494 O O . GLY B 1 319 ? -21.672 8.766 6.875 1 88.38 319 GLY B O 1
ATOM 5495 N N . ARG B 1 320 ? -22.438 10.773 6.812 1 86.06 320 ARG B N 1
ATOM 5496 C CA . ARG B 1 320 ? -22.141 11.047 5.414 1 86.06 320 ARG B CA 1
ATOM 5497 C C . ARG B 1 320 ? -20.656 11.367 5.23 1 86.06 320 ARG B C 1
ATOM 5499 O O . ARG B 1 320 ? -20.266 11.992 4.238 1 86.06 320 ARG B O 1
ATOM 5506 N N . GLY B 1 321 ? -19.828 10.922 6.152 1 95.25 321 GLY B N 1
ATOM 5507 C CA . GLY B 1 321 ? -18.391 11.125 5.98 1 95.25 321 GLY B CA 1
ATOM 5508 C C . GLY B 1 321 ? -17.672 11.391 7.285 1 95.25 321 GLY B C 1
ATOM 5509 O O . GLY B 1 321 ? -18.266 11.32 8.359 1 95.25 321 GLY B O 1
ATOM 5510 N N . PRO B 1 322 ? -16.391 11.594 7.195 1 97.62 322 PRO B N 1
ATOM 5511 C CA . PRO B 1 322 ? -15.617 11.93 8.398 1 97.62 322 PRO B CA 1
ATOM 5512 C C . PRO B 1 322 ? -16.016 13.281 8.992 1 97.62 322 PRO B C 1
ATOM 5514 O O . PRO B 1 322 ? -16.766 14.039 8.367 1 97.62 322 PRO B O 1
ATOM 5517 N N . ASN B 1 323 ? -15.609 13.453 10.211 1 97.5 323 ASN B N 1
ATOM 5518 C CA . ASN B 1 323 ? -15.906 14.719 10.875 1 97.5 323 ASN B CA 1
ATOM 5519 C C . ASN B 1 323 ? -15.289 15.898 10.133 1 97.5 323 ASN B C 1
ATOM 5521 O O . ASN B 1 323 ? -14.07 15.945 9.938 1 97.5 323 ASN B O 1
ATOM 5525 N N . PRO B 1 324 ? -16.125 16.859 9.773 1 97.56 324 PRO B N 1
ATOM 5526 C CA . PRO B 1 324 ? -15.625 17.984 8.977 1 97.56 324 PRO B CA 1
ATOM 5527 C C . PRO B 1 324 ? -14.562 18.797 9.703 1 97.56 324 PRO B C 1
ATOM 5529 O O . PRO B 1 324 ? -13.641 19.312 9.07 1 97.56 324 PRO B O 1
ATOM 5532 N N . LYS B 1 325 ? -14.688 18.922 10.977 1 97.69 325 LYS B N 1
ATOM 5533 C CA . LYS B 1 325 ? -13.711 19.688 11.75 1 97.69 325 LYS B CA 1
ATOM 5534 C C . LYS B 1 325 ? -12.328 19.062 11.672 1 97.69 325 LYS B C 1
ATOM 5536 O O . LYS B 1 325 ? -11.32 19.766 11.562 1 97.69 325 LYS B O 1
ATOM 5541 N N . LEU B 1 326 ? -12.32 17.75 11.719 1 98.06 326 LEU B N 1
ATOM 5542 C CA . LEU B 1 326 ? -11.047 17.031 11.648 1 98.06 326 LEU B CA 1
ATOM 5543 C C . LEU B 1 326 ? -10.422 17.172 10.266 1 98.06 326 LEU B C 1
ATOM 5545 O O . LEU B 1 326 ? -9.219 17.391 10.141 1 98.06 326 LEU B O 1
ATOM 5549 N N . CYS B 1 327 ? -11.266 17.094 9.281 1 98.44 327 CYS B N 1
ATOM 5550 C CA . CYS B 1 327 ? -10.789 17.266 7.91 1 98.44 327 CYS B CA 1
ATOM 5551 C C . CYS B 1 327 ? -10.172 18.641 7.715 1 98.44 327 CYS B C 1
ATOM 5553 O O . CYS B 1 327 ? -9.07 18.766 7.188 1 98.44 327 CYS B O 1
ATOM 5555 N N . ASN B 1 328 ? -10.836 19.594 8.164 1 98.56 328 ASN B N 1
ATOM 5556 C CA . ASN B 1 328 ? -10.383 20.969 7.973 1 98.56 328 ASN B CA 1
ATOM 5557 C C . ASN B 1 328 ? -9.133 21.266 8.797 1 98.56 328 ASN B C 1
ATOM 5559 O O . ASN B 1 328 ? -8.281 22.047 8.375 1 98.56 328 ASN B O 1
ATOM 5563 N N . LEU B 1 329 ? -9.086 20.688 9.953 1 98.44 329 LEU B N 1
ATOM 5564 C CA . LEU B 1 329 ? -7.863 20.828 10.742 1 98.44 329 LEU B CA 1
ATOM 5565 C C . LEU B 1 329 ? -6.676 20.203 10.023 1 98.44 329 LEU B C 1
ATOM 5567 O O . LEU B 1 329 ? -5.621 20.828 9.898 1 98.44 329 LEU B O 1
ATOM 5571 N N . HIS B 1 330 ? -6.848 19 9.594 1 98.06 330 HIS B N 1
ATOM 5572 C CA . HIS B 1 330 ? -5.797 18.328 8.844 1 98.06 330 HIS B CA 1
ATOM 5573 C C . HIS B 1 330 ? -5.367 19.156 7.641 1 98.06 330 HIS B C 1
ATOM 5575 O O . HIS B 1 330 ? -4.172 19.359 7.418 1 98.06 330 HIS B O 1
ATOM 5581 N N . TRP B 1 331 ? -6.328 19.672 6.941 1 98.44 331 TRP B N 1
ATOM 5582 C CA . TRP B 1 331 ? -6.051 20.484 5.754 1 98.44 331 TRP B CA 1
ATOM 5583 C C . TRP B 1 331 ? -5.285 21.75 6.125 1 98.44 331 TRP B C 1
ATOM 5585 O O . TRP B 1 331 ? -4.344 22.125 5.43 1 98.44 331 TRP B O 1
ATOM 5595 N N . ALA B 1 332 ? -5.648 22.359 7.16 1 98.56 332 ALA B N 1
ATOM 5596 C CA . ALA B 1 332 ? -4.957 23.562 7.613 1 98.56 332 ALA B CA 1
ATOM 5597 C C . ALA B 1 332 ? -3.494 23.266 7.934 1 98.56 332 ALA B C 1
ATOM 5599 O O . ALA B 1 332 ? -2.609 24.047 7.609 1 98.56 332 ALA B O 1
ATOM 5600 N N . ILE B 1 333 ? -3.277 22.109 8.555 1 97.62 333 ILE B N 1
ATOM 5601 C CA . ILE B 1 333 ? -1.914 21.734 8.906 1 97.62 333 ILE B CA 1
ATOM 5602 C C . ILE B 1 333 ? -1.111 21.438 7.641 1 97.62 333 ILE B C 1
ATOM 5604 O O . ILE B 1 333 ? 0.054 21.828 7.535 1 97.62 333 ILE B O 1
ATOM 5608 N N . VAL B 1 334 ? -1.735 20.797 6.676 1 97.38 334 VAL B N 1
ATOM 5609 C CA . VAL B 1 334 ? -1.098 20.578 5.383 1 97.38 334 VAL B CA 1
ATOM 5610 C C . VAL B 1 334 ? -0.63 21.906 4.793 1 97.38 334 VAL B C 1
ATOM 5612 O O . VAL B 1 334 ? 0.503 22.016 4.316 1 97.38 334 VAL B O 1
ATOM 5615 N N . ARG B 1 335 ? -1.424 22.891 4.852 1 98.12 335 ARG B N 1
ATOM 5616 C CA . ARG B 1 335 ? -1.115 24.188 4.285 1 98.12 335 ARG B CA 1
ATOM 5617 C C . ARG B 1 335 ? 0.016 24.875 5.051 1 98.12 335 ARG B C 1
ATOM 5619 O O . ARG B 1 335 ? 0.964 25.375 4.453 1 98.12 335 ARG B O 1
ATOM 5626 N N . VAL B 1 336 ? -0.065 24.797 6.367 1 98.06 336 VAL B N 1
ATOM 5627 C CA . VAL B 1 336 ? 0.974 25.406 7.188 1 98.06 336 VAL B CA 1
ATOM 5628 C C . VAL B 1 336 ? 2.322 24.766 6.883 1 98.06 336 VAL B C 1
ATOM 5630 O O . VAL B 1 336 ? 3.309 25.453 6.629 1 98.06 336 VAL B O 1
ATOM 5633 N N . MET B 1 337 ? 2.316 23.5 6.887 1 95.94 337 MET B N 1
ATOM 5634 C CA . MET B 1 337 ? 3.551 22.75 6.668 1 95.94 337 MET B CA 1
ATOM 5635 C C . MET B 1 337 ? 4.125 23.031 5.285 1 95.94 337 MET B C 1
ATOM 5637 O O . MET B 1 337 ? 5.336 23.219 5.137 1 95.94 337 MET B O 1
ATOM 5641 N N . SER B 1 338 ? 3.314 23.141 4.363 1 95.38 338 SER B N 1
ATOM 5642 C CA . SER B 1 338 ? 3.752 23.328 2.986 1 95.38 338 SER B CA 1
ATOM 5643 C C . SER B 1 338 ? 4.199 24.766 2.746 1 95.38 338 SER B C 1
ATOM 5645 O O . SER B 1 338 ? 5.301 25 2.244 1 95.38 338 SER B O 1
ATOM 5647 N N . MET B 1 339 ? 3.449 25.672 3.135 1 96.31 339 MET B N 1
ATOM 5648 C CA . MET B 1 339 ? 3.689 27.078 2.828 1 96.31 339 MET B CA 1
ATOM 5649 C C . MET B 1 339 ? 4.848 27.625 3.654 1 96.31 339 MET B C 1
ATOM 5651 O O . MET B 1 339 ? 5.547 28.547 3.219 1 96.31 339 MET B O 1
ATOM 5655 N N . SER B 1 340 ? 5.09 27.062 4.824 1 95.5 340 SER B N 1
ATOM 5656 C CA . SER B 1 340 ? 6.145 27.562 5.699 1 95.5 340 SER B CA 1
ATOM 5657 C C . SER B 1 340 ? 7.496 26.953 5.336 1 95.5 340 SER B C 1
ATOM 5659 O O . SER B 1 340 ? 8.539 27.438 5.773 1 95.5 340 SER B O 1
ATOM 5661 N N . GLY B 1 341 ? 7.453 25.812 4.59 1 91.88 341 GLY B N 1
ATOM 5662 C CA . GLY B 1 341 ? 8.672 25.078 4.309 1 91.88 341 GLY B CA 1
ATOM 5663 C C . GLY B 1 341 ? 9.008 24.047 5.359 1 91.88 341 GLY B C 1
ATOM 5664 O O . GLY B 1 341 ? 9.977 23.297 5.219 1 91.88 341 GLY B O 1
ATOM 5665 N N . ALA B 1 342 ? 8.164 23.953 6.336 1 90.12 342 ALA B N 1
ATOM 5666 C CA . ALA B 1 342 ? 8.406 23.031 7.441 1 90.12 342 ALA B CA 1
ATOM 5667 C C . ALA B 1 342 ? 8.383 21.578 6.961 1 90.12 342 ALA B C 1
ATOM 5669 O O . ALA B 1 342 ? 9.109 20.734 7.48 1 90.12 342 ALA B O 1
ATOM 5670 N N . ALA B 1 343 ? 7.562 21.312 6.031 1 88.38 343 ALA B N 1
ATOM 5671 C CA . ALA B 1 343 ? 7.445 19.953 5.5 1 88.38 343 ALA B CA 1
ATOM 5672 C C . ALA B 1 343 ? 8.773 19.469 4.93 1 88.38 343 ALA B C 1
ATOM 5674 O O . ALA B 1 343 ? 9.164 18.328 5.141 1 88.38 343 ALA B O 1
ATOM 5675 N N . GLU B 1 344 ? 9.453 20.328 4.234 1 83.44 344 GLU B N 1
ATOM 5676 C CA . GLU B 1 344 ? 10.742 19.984 3.631 1 83.44 344 GLU B CA 1
ATOM 5677 C C . GLU B 1 344 ? 11.797 19.703 4.695 1 83.44 344 GLU B C 1
ATOM 5679 O O . GLU B 1 344 ? 12.594 18.781 4.566 1 83.44 344 GLU B O 1
ATOM 5684 N N . ILE B 1 345 ? 11.766 20.5 5.668 1 79.5 345 ILE B N 1
ATOM 5685 C CA . ILE B 1 345 ? 12.703 20.312 6.77 1 79.5 345 ILE B CA 1
ATOM 5686 C C . ILE B 1 345 ? 12.461 18.953 7.43 1 79.5 345 ILE B C 1
ATOM 5688 O O . ILE B 1 345 ? 13.414 18.203 7.703 1 79.5 345 ILE B O 1
ATOM 5692 N N . PHE B 1 346 ? 11.266 18.672 7.586 1 81.5 346 PHE B N 1
ATOM 5693 C CA . PHE B 1 346 ? 10.922 17.391 8.211 1 81.5 346 PHE B CA 1
ATOM 5694 C C . PHE B 1 346 ? 11.352 16.219 7.344 1 81.5 346 PHE B C 1
ATOM 5696 O O . PHE B 1 346 ? 11.93 15.258 7.84 1 81.5 346 PHE B O 1
ATOM 5703 N N . ARG B 1 347 ? 11.023 16.266 6.117 1 74.69 347 ARG B N 1
ATOM 5704 C CA . ARG B 1 347 ? 11.352 15.172 5.211 1 74.69 347 ARG B CA 1
ATOM 5705 C C . ARG B 1 347 ? 12.859 14.961 5.133 1 74.69 347 ARG B C 1
ATOM 5707 O O . ARG B 1 347 ? 13.328 13.82 5.098 1 74.69 347 ARG B O 1
ATOM 5714 N N . GLU B 1 348 ? 13.578 15.992 5.098 1 70.25 348 GLU B N 1
ATOM 5715 C CA . GLU B 1 348 ? 15.031 15.898 5.043 1 70.25 348 GLU B CA 1
ATOM 5716 C C . GLU B 1 348 ? 15.594 15.258 6.312 1 70.25 348 GLU B C 1
ATOM 5718 O O . GLU B 1 348 ? 16.484 14.422 6.246 1 70.25 348 GLU B O 1
ATOM 5723 N N . GLU B 1 349 ? 14.984 15.586 7.336 1 66.44 349 GLU B N 1
ATOM 5724 C CA . GLU B 1 349 ? 15.438 15.062 8.617 1 66.44 349 GLU B CA 1
ATOM 5725 C C . GLU B 1 349 ? 15.047 13.594 8.789 1 66.44 349 GLU B C 1
ATOM 5727 O O . GLU B 1 349 ? 15.812 12.805 9.336 1 66.44 349 GLU B O 1
ATOM 5732 N N . ARG B 1 350 ? 13.883 13.32 8.422 1 64.31 350 ARG B N 1
ATOM 5733 C CA . ARG B 1 350 ? 13.398 11.945 8.492 1 64.31 350 ARG B CA 1
ATOM 5734 C C . ARG B 1 350 ? 14.258 11.016 7.641 1 64.31 350 ARG B C 1
ATOM 5736 O O . ARG B 1 350 ? 14.633 9.93 8.086 1 64.31 350 ARG B O 1
ATOM 5743 N N . ASP B 1 351 ? 14.555 11.414 6.504 1 59.47 351 ASP B N 1
ATOM 5744 C CA . ASP B 1 351 ? 15.352 10.617 5.582 1 59.47 351 ASP B CA 1
ATOM 5745 C C . ASP B 1 351 ? 16.781 10.453 6.098 1 59.47 351 ASP B C 1
ATOM 5747 O O . ASP B 1 351 ? 17.391 9.398 5.918 1 59.47 351 ASP B O 1
ATOM 5751 N N . GLU B 1 352 ? 17.219 11.445 6.781 1 55.72 352 GLU B N 1
ATOM 5752 C CA . GLU B 1 352 ? 18.562 11.367 7.371 1 55.72 352 GLU B CA 1
ATOM 5753 C C . GLU B 1 352 ? 18.562 10.461 8.594 1 55.72 352 GLU B C 1
ATOM 5755 O O . GLU B 1 352 ? 19.516 9.711 8.812 1 55.72 352 GLU B O 1
ATOM 5760 N N . GLN B 1 353 ? 17.531 10.594 9.359 1 50.28 353 GLN B N 1
ATOM 5761 C CA . GLN B 1 353 ? 17.453 9.836 10.609 1 50.28 353 GLN B CA 1
ATOM 5762 C C . GLN B 1 353 ? 17.078 8.383 10.344 1 50.28 353 GLN B C 1
ATOM 5764 O O . GLN B 1 353 ? 17.453 7.492 11.109 1 50.28 353 GLN B O 1
ATOM 5769 N N . LEU B 1 354 ? 16.062 8.07 9.531 1 46.84 354 LEU B N 1
ATOM 5770 C CA . LEU B 1 354 ? 15.82 6.672 9.18 1 46.84 354 LEU B CA 1
ATOM 5771 C C . LEU B 1 354 ? 17.125 5.926 8.961 1 46.84 354 LEU B C 1
ATOM 5773 O O . LEU B 1 354 ? 17.188 4.711 9.156 1 46.84 354 LEU B O 1
ATOM 5777 N N . GLU B 1 355 ? 18.172 6.645 8.672 1 43.28 355 GLU B N 1
ATOM 5778 C CA . GLU B 1 355 ? 19.469 5.992 8.766 1 43.28 355 GLU B CA 1
ATOM 5779 C C . GLU B 1 355 ? 19.844 5.723 10.219 1 43.28 355 GLU B C 1
ATOM 5781 O O . GLU B 1 355 ? 20.594 4.789 10.508 1 43.28 355 GLU B O 1
ATOM 5786 N N . ASN B 1 356 ? 19.328 6.562 11.164 1 35.97 356 ASN B N 1
ATOM 5787 C CA . ASN B 1 356 ? 19.531 6.363 12.594 1 35.97 356 ASN B CA 1
ATOM 5788 C C . ASN B 1 356 ? 18.203 6.32 13.352 1 35.97 356 ASN B C 1
ATOM 5790 O O . ASN B 1 356 ? 17.797 7.324 13.938 1 35.97 356 ASN B O 1
ATOM 5794 N N . LEU B 1 357 ? 17.344 5.496 13.117 1 37.34 357 LEU B N 1
ATOM 5795 C CA . LEU B 1 357 ? 15.93 5.375 13.484 1 37.34 357 LEU B CA 1
ATOM 5796 C C . LEU B 1 357 ? 15.719 5.723 14.953 1 37.34 357 LEU B C 1
ATOM 5798 O O . LEU B 1 357 ? 14.719 6.34 15.312 1 37.34 357 LEU B O 1
ATOM 5802 N N . SER B 1 358 ? 16.531 5.254 15.836 1 36.75 358 SER B N 1
ATOM 5803 C CA . SER B 1 358 ? 16.406 5.426 17.281 1 36.75 358 SER B CA 1
ATOM 5804 C C . SER B 1 358 ? 16.281 6.898 17.656 1 36.75 358 SER B C 1
ATOM 5806 O O . SER B 1 358 ? 15.68 7.238 18.672 1 36.75 358 SER B O 1
ATOM 5808 N N . ALA B 1 359 ? 16.938 7.684 17.016 1 38.41 359 ALA B N 1
ATOM 5809 C CA . ALA B 1 359 ? 17.125 9.055 17.469 1 38.41 359 ALA B CA 1
ATOM 5810 C C . ALA B 1 359 ? 15.898 9.914 17.141 1 38.41 359 ALA B C 1
ATOM 5812 O O . ALA B 1 359 ? 15.602 10.875 17.859 1 38.41 359 ALA B O 1
ATOM 5813 N N . LEU B 1 360 ? 15.266 9.68 16.156 1 37.94 360 LEU B N 1
ATOM 5814 C CA . LEU B 1 360 ? 14.203 10.586 15.727 1 37.94 360 LEU B CA 1
ATOM 5815 C C . LEU B 1 360 ? 12.992 10.477 16.641 1 37.94 360 LEU B C 1
ATOM 5817 O O . LEU B 1 360 ? 12.312 11.477 16.891 1 37.94 360 LEU B O 1
ATOM 5821 N N . LEU B 1 361 ? 12.648 9.203 16.844 1 36.41 361 LEU B N 1
ATOM 5822 C CA . LEU B 1 361 ? 11.414 9.047 17.609 1 36.41 361 LEU B CA 1
ATOM 5823 C C . LEU B 1 361 ? 11.609 9.508 19.047 1 36.41 361 LEU B C 1
ATOM 5825 O O . LEU B 1 361 ? 10.672 9.461 19.859 1 36.41 361 LEU B O 1
ATOM 5829 N N . SER B 1 362 ? 12.773 9.516 19.516 1 32.66 362 SER B N 1
ATOM 5830 C CA . SER B 1 362 ? 12.859 9.984 20.891 1 32.66 362 SER B CA 1
ATOM 5831 C C . SER B 1 362 ? 12.445 11.453 21 1 32.66 362 SER B C 1
ATOM 5833 O O . SER B 1 362 ? 12.781 12.258 20.141 1 32.66 362 SER B O 1
ATOM 5835 N N . VAL B 1 363 ? 11.43 11.711 21.547 1 36 363 VAL B N 1
ATOM 5836 C CA . VAL B 1 363 ? 11.164 13.023 22.125 1 36 363 VAL B CA 1
ATOM 5837 C C . VAL B 1 363 ? 12.461 13.805 22.25 1 36 363 VAL B C 1
ATOM 5839 O O . VAL B 1 363 ? 12.469 15.039 22.188 1 36 363 VAL B O 1
ATOM 5842 N N . HIS B 1 364 ? 13.484 13.148 22.375 1 35.62 364 HIS B N 1
ATOM 5843 C CA . HIS B 1 364 ? 14.812 13.695 22.625 1 35.62 364 HIS B CA 1
ATOM 5844 C C . HIS B 1 364 ? 15.414 14.266 21.344 1 35.62 364 HIS B C 1
ATOM 5846 O O . HIS B 1 364 ? 16.453 14.945 21.391 1 35.62 364 HIS B O 1
ATOM 5852 N N . TYR B 1 365 ? 15.133 13.797 20.297 1 37.12 365 TYR B N 1
ATOM 5853 C CA . TYR B 1 365 ? 15.664 14.453 19.094 1 37.12 365 TYR B CA 1
ATOM 5854 C C . TYR B 1 365 ? 15.172 15.891 19 1 37.12 365 TYR B C 1
ATOM 5856 O O . TYR B 1 365 ? 15.961 16.812 18.766 1 37.12 365 TYR B O 1
ATOM 5864 N N . ILE B 1 366 ? 13.836 15.938 19.047 1 36.31 366 ILE B N 1
ATOM 5865 C CA . ILE B 1 366 ? 13.344 17.312 19.031 1 36.31 366 ILE B CA 1
ATOM 5866 C C . ILE B 1 366 ? 13.906 18.062 20.234 1 36.31 366 ILE B C 1
ATOM 5868 O O . ILE B 1 366 ? 14.344 19.203 20.109 1 36.31 366 ILE B O 1
ATOM 5872 N N . ASP B 1 367 ? 13.875 17.344 21.328 1 38.78 367 ASP B N 1
ATOM 5873 C CA . ASP B 1 367 ? 14.508 17.953 22.484 1 38.78 367 ASP B CA 1
ATOM 5874 C C . ASP B 1 367 ? 16 18.172 22.25 1 38.78 367 ASP B C 1
ATOM 5876 O O . ASP B 1 367 ? 16.562 19.203 22.625 1 38.78 367 ASP B O 1
ATOM 5880 N N . ALA B 1 368 ? 16.578 17.25 21.625 1 39.44 368 ALA B N 1
ATOM 5881 C CA . ALA B 1 368 ? 18 17.406 21.344 1 39.44 368 ALA B CA 1
ATOM 5882 C C . ALA B 1 368 ? 18.219 18.5 20.297 1 39.44 368 ALA B C 1
ATOM 5884 O O . ALA B 1 368 ? 19.188 19.266 20.391 1 39.44 368 ALA B O 1
ATOM 5885 N N . GLN B 1 369 ? 17.438 18.594 19.375 1 37.97 369 GLN B N 1
ATOM 5886 C CA . GLN B 1 369 ? 17.547 19.719 18.453 1 37.97 369 GLN B CA 1
ATOM 5887 C C . GLN B 1 369 ? 17.203 21.031 19.156 1 37.97 369 GLN B C 1
ATOM 5889 O O . GLN B 1 369 ? 17.859 22.062 18.906 1 37.97 369 GLN B O 1
ATOM 5894 N N . LEU B 1 370 ? 16.188 20.938 19.938 1 37.47 370 LEU B N 1
ATOM 5895 C CA . LEU B 1 370 ? 15.875 22.094 20.781 1 37.47 370 LEU B CA 1
ATOM 5896 C C . LEU B 1 370 ? 16.984 22.344 21.781 1 37.47 370 LEU B C 1
ATOM 5898 O O . LEU B 1 370 ? 17.359 23.5 22.031 1 37.47 370 LEU B O 1
ATOM 5902 N N . ASP B 1 371 ? 17.375 21.312 22.453 1 39.06 371 ASP B N 1
ATOM 5903 C CA . ASP B 1 371 ? 18.5 21.484 23.375 1 39.06 371 ASP B CA 1
ATOM 5904 C C . ASP B 1 371 ? 19.75 21.969 22.641 1 39.06 371 ASP B C 1
ATOM 5906 O O . ASP B 1 371 ? 20.484 22.812 23.141 1 39.06 371 ASP B O 1
ATOM 5910 N N . LYS B 1 372 ? 19.969 21.438 21.547 1 38.53 372 LYS B N 1
ATOM 5911 C CA . LYS B 1 372 ? 21.109 21.969 20.797 1 38.53 372 LYS B CA 1
ATOM 5912 C C . LYS B 1 372 ? 20.844 23.422 20.359 1 38.53 372 LYS B C 1
ATOM 5914 O O . LYS B 1 372 ? 21.781 24.219 20.297 1 38.53 372 LYS B O 1
ATOM 5919 N N . PHE B 1 373 ? 19.734 23.609 20.016 1 32.22 373 PHE B N 1
ATOM 5920 C CA . PHE B 1 373 ? 19.359 25 19.812 1 32.22 373 PHE B CA 1
ATOM 5921 C C . PHE B 1 373 ? 19.594 25.812 21.078 1 32.22 373 PHE B C 1
ATOM 5923 O O . PHE B 1 373 ? 20.109 26.938 21.031 1 32.22 373 PHE B O 1
ATOM 5930 N N . ALA B 1 374 ? 19.188 25.219 22.125 1 34.38 374 ALA B N 1
ATOM 5931 C CA . ALA B 1 374 ? 19.469 25.891 23.391 1 34.38 374 ALA B CA 1
ATOM 5932 C C . ALA B 1 374 ? 20.953 25.828 23.734 1 34.38 374 ALA B C 1
ATOM 5934 O O . ALA B 1 374 ? 21.516 26.812 24.234 1 34.38 374 ALA B O 1
ATOM 5935 N N . MET B 1 375 ? 21.547 24.719 23.531 1 33.84 375 MET B N 1
ATOM 5936 C CA . MET B 1 375 ? 22.969 24.625 23.891 1 33.84 375 MET B CA 1
ATOM 5937 C C . MET B 1 375 ? 23.828 25.453 22.953 1 33.84 375 MET B C 1
ATOM 5939 O O . MET B 1 375 ? 24.844 26.016 23.359 1 33.84 375 MET B O 1
ATOM 5943 N N . GLU B 1 376 ? 23.641 25.375 21.766 1 32.06 376 GLU B N 1
ATOM 5944 C CA . GLU B 1 376 ? 24.5 26.188 20.906 1 32.06 376 GLU B CA 1
ATOM 5945 C C . GLU B 1 376 ? 24.328 27.672 21.188 1 32.06 376 GLU B C 1
ATOM 5947 O O . GLU B 1 376 ? 25.25 28.469 20.984 1 32.06 376 GLU B O 1
ATOM 5952 N N . ARG B 1 377 ? 23.359 28.094 21.734 1 33.22 377 ARG B N 1
ATOM 5953 C CA . ARG B 1 377 ? 23.344 29.453 22.281 1 33.22 377 ARG B CA 1
ATOM 5954 C C . ARG B 1 377 ? 24.266 29.562 23.5 1 33.22 377 ARG B C 1
ATOM 5956 O O . ARG B 1 377 ? 24.891 30.594 23.719 1 33.22 377 ARG B O 1
ATOM 5963 N N . GLU B 1 378 ? 24.219 28.422 24.281 1 32.84 378 GLU B N 1
ATOM 5964 C CA . GLU B 1 378 ? 25.156 28.609 25.375 1 32.84 378 GLU B CA 1
ATOM 5965 C C . GLU B 1 378 ? 26.594 28.656 24.859 1 32.84 378 GLU B C 1
ATOM 5967 O O . GLU B 1 378 ? 27.438 29.391 25.406 1 32.84 378 GLU B O 1
ATOM 5972 N N . MET B 1 379 ? 26.828 27.969 23.828 1 30.62 379 MET B N 1
ATOM 5973 C CA . MET B 1 379 ? 28.234 28.078 23.406 1 30.62 379 MET B CA 1
ATOM 5974 C C . MET B 1 379 ? 28.469 29.391 22.656 1 30.62 379 MET B C 1
ATOM 5976 O O . MET B 1 379 ? 29.609 29.766 22.422 1 30.62 379 MET B O 1
ATOM 5980 N N . VAL B 1 380 ? 27.438 29.859 22.062 1 30.14 380 VAL B N 1
ATOM 5981 C CA . VAL B 1 380 ? 27.734 31.141 21.453 1 30.14 380 VAL B CA 1
ATOM 5982 C C . VAL B 1 380 ? 27.625 32.25 22.5 1 30.14 380 VAL B C 1
ATOM 5984 O O . VAL B 1 380 ? 28.125 33.375 22.297 1 30.14 380 VAL B O 1
ATOM 5987 N N . SER B 1 381 ? 26.953 32 23.531 1 27.89 381 SER B N 1
ATOM 5988 C CA . SER B 1 381 ? 27.234 33.031 24.531 1 27.89 381 SER B CA 1
ATOM 5989 C C . SER B 1 381 ? 28.578 32.781 25.219 1 27.89 381 SER B C 1
ATOM 5991 O O . SER B 1 381 ? 28.938 31.625 25.469 1 27.89 381 SER B O 1
#

Foldseek 3Di:
DPPLDQPDLPDDDDLVLLLQLLVLLLVLLVLCLVVLLLPPDDPDLVSVLSNLLSVLLNLLSVLLCPQQVFRLSSSLVLVLLCVFDVCSRSVSSCVSVVNDGSVVSNVPARVDPSGDCVSSVVSSLCCLPQAQVQLLVLVCVPPDPDQDDDAFDQDPVRLVVLVVCCVPDDLDDNVLLNSLVNLQCQFFHQAALFLRFGDPPPDPPTHAHWDKDFLRALCSPPPPDDNSLVSCCSRNNNVLSVVCVVPVSHNQGIHIHGPVCRNVVSLLQWFWAWDDDPNDIWIWIAGEPPRDDDCDHPSNGHHRDTGATRPHSCNVVSDRHHDNSSRSSSRSSSHSCRSSVVSVSVVVVVVVCVVVVVQVPPPVNSVVVVVCVVVVVVVVD/DPCLDQPDLPDDDDLVLLLQLLVLLLVLLVLCLVVLLLPDDDPDLLSVLSNLLSVLLNLLSVLLCPQQVFRLSSSLVLVLLCVFDVCSRSVSSCVSVVNDGSVVSNVPARVDPSGDCVSSSVSSLCCLPQAQVQLLVLVCVPPDPDQDDDAFDQDPVRLVVLVVCCVPDDLDDNVLLNSLVNLQCQFFHQAALFLRWGDPPPDPPTHAHWDKDFLRALCSPVPVDDNSLVSCCSRNNNVLSVVCVVPVSHNQGIHIHGPVCRNVVSLLQWFWAWDDDPNDIWIWIAGEPPRDDDCDHPSNGHHRDTGATRPHSCNVVSDRHHDNSSRSSSRSSSHSCRSSVVSVSVVVVCVVCVVVVVQPPPPVNSVVSVVCVVVVVVVVD

Solvent-accessible surface area (backbone atoms only — not comparable to full-atom values): 40376 Å² total; per-residue (Å²): 130,80,77,83,66,80,78,69,79,86,56,84,65,59,66,71,59,26,52,50,46,32,52,39,47,46,52,38,44,56,56,44,65,73,65,49,87,55,66,65,76,60,93,46,75,63,34,59,52,46,68,25,31,62,43,38,48,42,38,46,36,49,47,14,33,76,76,50,72,23,36,42,46,29,49,52,48,53,56,31,50,33,70,21,23,93,63,28,47,60,52,52,48,34,39,75,69,64,71,51,63,54,64,60,49,50,60,61,31,66,66,31,92,75,36,41,67,59,50,53,50,50,50,32,49,46,44,45,58,39,52,48,45,36,58,49,40,69,65,61,77,46,59,68,70,68,66,78,91,64,81,70,67,95,43,71,68,49,48,51,51,52,49,52,46,56,72,69,44,55,71,64,59,68,66,34,52,46,50,46,46,36,50,41,37,38,14,36,28,58,37,19,55,65,52,59,47,24,22,66,90,68,45,82,78,61,34,22,51,68,34,79,39,52,64,55,37,67,58,48,69,50,76,91,45,79,60,29,52,56,47,35,23,29,34,47,26,61,68,48,29,50,48,48,68,72,24,56,73,36,69,42,24,46,44,55,28,38,44,27,52,43,56,38,46,40,65,38,48,37,35,39,42,53,43,81,50,95,93,33,78,42,38,27,39,41,59,20,62,95,42,79,67,45,78,86,38,89,62,57,37,58,63,70,26,76,37,58,50,22,65,14,95,37,2,78,81,69,35,62,43,51,38,47,64,52,31,39,49,42,29,48,48,23,40,30,30,40,74,22,46,50,46,59,54,48,53,55,46,47,62,57,26,66,75,45,56,75,48,60,75,36,70,49,33,58,43,42,51,47,42,42,54,51,44,52,45,52,69,69,91,129,81,78,85,66,81,76,69,76,86,55,84,65,58,67,72,59,26,53,53,47,31,52,40,48,47,52,39,44,55,54,44,65,73,66,49,87,55,64,66,78,62,93,45,75,63,35,60,52,45,69,24,31,63,43,38,47,42,36,44,37,48,47,13,34,75,76,50,71,23,36,43,44,29,51,51,48,51,56,31,50,32,69,23,22,92,64,28,48,60,53,52,47,36,41,74,69,65,72,51,62,55,64,61,50,50,60,59,34,65,66,30,91,75,34,42,66,60,49,54,49,50,49,33,49,47,43,44,59,40,51,48,46,35,58,50,42,68,65,62,75,47,60,67,69,68,67,78,91,64,82,70,66,95,41,70,69,51,49,51,50,51,49,51,47,56,72,70,44,55,70,64,59,69,66,37,52,46,49,46,48,34,49,40,37,38,13,36,28,60,37,19,54,64,53,59,47,25,22,64,90,65,44,80,79,61,34,22,50,68,33,80,39,54,63,54,35,70,57,4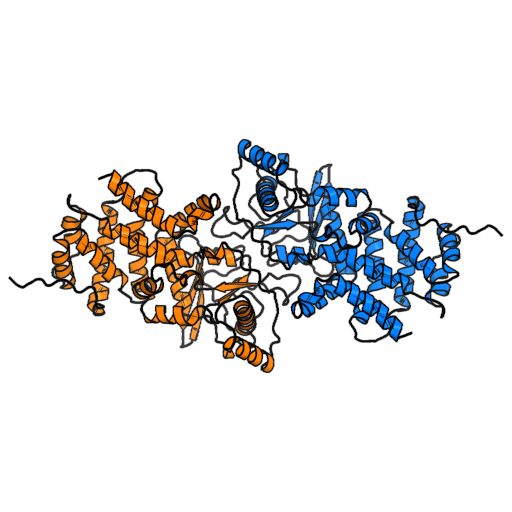7,68,48,78,92,45,78,60,29,52,56,48,35,23,30,35,46,25,60,68,48,28,51,49,48,68,72,25,56,71,35,68,42,24,44,45,54,30,38,44,28,53,44,56,38,46,40,66,37,46,36,38,40,42,51,41,80,50,94,94,34,80,41,38,28,38,40,57,20,63,94,39,79,66,45,79,84,37,88,61,56,36,59,64,68,27,75,37,57,50,21,65,15,95,37,2,78,81,70,35,61,44,52,37,48,65,51,32,38,48,44,30,48,48,24,40,32,30,40,73,23,46,50,46,59,56,47,52,55,47,47,64,57,25,66,76,44,55,76,48,62,73,35,71,51,33,58,42,42,52,47,43,43,55,52,45,52,46,55,70,70,91

Organism: Armillaria gallica (NCBI:txid47427)

Radius of gyration: 32.75 Å; Cα contacts (8 Å, |Δi|>4): 1200; chains: 2; bounding box: 61×123×65 Å

pLDDT: mean 82.36, std 19.37, range [23.59, 98.62]

Sequence (762 aa):
MSNFDEMNFEESWPKPQGIRMAHHALSLLTLFKGTDPYRKTSCNRSAKFNAIVLNLLSCTIEESLDRFGCWGMAQAFWKCISKCHPDAPKLVAQLYNDDCGPEILADNVVGSDTSDVSPLAQMAAEIFTHLCVPFMNPCDLQPTPDTPETIPEPTEKAVDRILAEYATTKLWGQHRQQVLKKLVYLRDGGRCPLTRLAFKGFSIPYYSKAALCHIIPNCIASPNKLDPFRMISLFAGTDVAESVRAELNSLGNVINLDTGISVVFDDLMFGIEAEEENSEVQYYFRYAPGHPFLEVNPFRIQPDGRVPFGAGPFGEKLGRGPNPKLCNLHWAIVRVMSMSGAAEIFREERDEQLENLSALLSVHYIDAQLDKFAMEREMVSMSNFDEMNFEESWPKPQGIRMAHHALSLLTLFKGTDPYRKTSCNRSAKFNAIVLNLLSCTIEESLDRFGCWGMAQAFWKCISKCHPDAPKLVAQLYNDDCGPEILADNVVGSDTSDVSPLAQMAAEIFTHLCVPFMNPCDLQPTPDTPETIPEPTEKAVDRILAEYATTKLWGQHRQQVLKKLVYLRDGGRCPLTRLAFKGFSIPYYSKAALCHIIPNCIASPNKLDPFRMISLFAGTDVAESVRAELNSLGNVINLDTGISVVFDDLMFGIEAEEENSEVQYYFRYAPGHPFLEVNPFRIQPDGRVPFGAGPFGEKLGRGPNPKLCNLHWAIVRVMSMSGAAEIFREERDEQLENLSALLSVHYIDAQLDKFAMEREMVS

Secondary structure (DSSP, 8-state):
---------SSPPPHHHHHHHHHHHHHHHHHHHHH-TT-----SHHHHHHTTHHHHHHHHHHHHHHHH---HHHHHHHHHHHHHSTTHHHHHHHHHTTSS-THHHIIIIISSTT---HHHHHHHHHHIIIIIGGGG-GGGGS---PPP--PPP-SHHHHHHHHHHHHHS-SSSHHHHHHHHHHHHHHH-SB-TTT-PBBTTT-SSS-BPEEEEESS-GGGG-TTSS-HHHHHHHHH-HHHHHHHHHHTTSGGGEEEEEHHHHHHHHTTSEEEEEEEETTEEEEEEEEPTT-PPPSS-TT---TTPBP-TT-STTHHHH-SSS-HHHHHHHHHHHHHHHHHSHHHHHHHHHHHHGGGHHHHSSHHHHHHHHHHHHHHHHHH-/---------SSPPPHHHHHHHHHHHHHHHHHHHHH-TT-----SHHHHHHTTHHHHHHHHHHHHHHHH---HHHHHHHHHHHHHSTTHHHHHHHHHTTSS-THHHIIIIISSTT---HHHHHHHHHHIIIIIGGGG-GGGGS---PPP--PPP-SHHHHHHHHHHHHHS-SSSHHHHHHHHHHHHHHH-SB-TTT-PBBTTT-SSS-BPEEEEESS-GGGG-TTSS-HHHHHHHHH-HHHHHHHHHHTTSGGGEEEEEHHHHHHHHTTSEEEEEEEETTEEEEEEEEPTT-PPPSS-TT---TTPBP-TT-STTHHHH-SSS-HHHHHHHHHHHHHHHHHSHHHHHHHHHHHHGGGHHHHSSHHHHHHHHHHHHHHHHHH-